Protein AF-A0A968FWW3-F1 (afdb_monomer)

Mean predicted aligned error: 8.87 Å

Sequence (506 aa):
EKSDLDFTLLVDNESFTEESLALFRRKLRLIEEWAWNEFHMETHFFINDWREVRNNMFGESDSESTGSALAKLLKEEMFRTLIILAGKIPFWWITPVETDDARYDTLLQRVHSGQTLLNREEFIDIGNVDDISNGEFFGGSIWTLIKSFQSPFKTIMKMGLLEDYMFGETRFNLLCHGIKKKVFSDKTFSDIDPYFSLFERVQEFFQQTKSENDLDTLRAAFYLKVGTQVTPQELEAGSQDYKKSILIHLIRSWGWNAYKLKQLNQYTDWQMMQKVAMGNRVNKILMSSYKNISEKNKSLDSQESLITQKDTHLLGRKLFSFYRRAPNKVENLFALADGNTAERELTFLLEQEKPRERPTWYLIRGRTLTFIEHVNPENIIKKAATLPFLIAFTAFNKLFRSETELLIRAEGQSCKESDLRILLNQLTSFISQINIATISNEDLLCEARINKLYLIIDFGNPIPREIVYGNINDCKSNEELTQFINKRVERIKNLTAIYLTSWGEL

Structure (mmCIF, N/CA/C/O backbone):
data_AF-A0A968FWW3-F1
#
_entry.id   AF-A0A968FWW3-F1
#
loop_
_atom_site.group_PDB
_atom_site.id
_atom_site.type_symbol
_atom_site.label_atom_id
_atom_site.label_alt_id
_atom_site.label_comp_id
_atom_site.label_asym_id
_atom_site.label_entity_id
_atom_site.label_seq_id
_atom_site.pdbx_PDB_ins_code
_atom_site.Cartn_x
_atom_site.Cartn_y
_atom_site.Cartn_z
_atom_site.occupancy
_atom_site.B_iso_or_equiv
_atom_site.auth_seq_id
_atom_site.auth_comp_id
_atom_site.auth_asym_id
_atom_site.auth_atom_id
_atom_site.pdbx_PDB_model_num
ATOM 1 N N . GLU A 1 1 ? -9.074 -1.458 -5.850 1.00 53.00 1 GLU A N 1
ATOM 2 C CA . GLU A 1 1 ? -8.461 -0.111 -5.912 1.00 53.00 1 GLU A CA 1
ATOM 3 C C . GLU A 1 1 ? -8.846 0.518 -7.245 1.00 53.00 1 GLU A C 1
ATOM 5 O O . GLU A 1 1 ? -8.898 -0.222 -8.222 1.00 53.00 1 GLU A O 1
ATOM 10 N N . LYS A 1 2 ? -9.184 1.813 -7.283 1.00 61.03 2 LYS A N 1
ATOM 11 C CA . LYS A 1 2 ? -9.344 2.530 -8.559 1.00 61.03 2 LYS A CA 1
ATOM 12 C C . LYS A 1 2 ? -7.946 2.807 -9.118 1.00 61.03 2 LYS A C 1
ATOM 14 O O . LYS A 1 2 ? -7.049 3.085 -8.329 1.00 61.03 2 LYS A O 1
ATOM 19 N N . SER A 1 3 ? -7.763 2.651 -10.425 1.00 66.88 3 SER A N 1
ATOM 20 C CA . SER A 1 3 ? -6.499 2.979 -11.088 1.00 66.88 3 SER A CA 1
ATOM 21 C C . SER A 1 3 ? -6.482 4.456 -11.470 1.00 66.88 3 SER A C 1
ATOM 23 O O . SER A 1 3 ? -7.501 4.981 -11.917 1.00 66.88 3 SER A O 1
ATOM 25 N N . ASP A 1 4 ? -5.330 5.078 -11.292 1.00 84.31 4 ASP A N 1
ATOM 26 C CA . ASP A 1 4 ? -4.936 6.398 -11.769 1.00 84.31 4 ASP A CA 1
ATOM 27 C C . ASP A 1 4 ? -4.326 6.317 -13.180 1.00 84.31 4 ASP A C 1
ATOM 29 O O . ASP A 1 4 ? -3.954 5.239 -13.661 1.00 84.31 4 ASP A O 1
ATOM 33 N N . LEU A 1 5 ? -4.267 7.461 -13.867 1.00 89.75 5 LEU A N 1
ATOM 34 C CA . LEU A 1 5 ? -3.523 7.630 -15.112 1.00 89.75 5 LEU A CA 1
ATOM 35 C C . LEU A 1 5 ? -2.322 8.551 -14.891 1.00 89.75 5 LEU A C 1
ATOM 37 O O . LEU A 1 5 ? -2.477 9.766 -14.776 1.00 89.75 5 LEU A O 1
ATOM 41 N N . ASP A 1 6 ? -1.130 7.966 -14.916 1.00 90.44 6 ASP A N 1
ATOM 42 C CA . ASP A 1 6 ? 0.129 8.693 -14.799 1.00 90.44 6 ASP A CA 1
ATOM 43 C C . ASP A 1 6 ? 0.753 8.920 -16.182 1.00 90.44 6 ASP A C 1
ATOM 45 O O . ASP A 1 6 ? 1.076 7.974 -16.904 1.00 90.44 6 ASP A O 1
ATOM 49 N N . PHE A 1 7 ? 0.952 10.185 -16.550 1.00 92.44 7 PHE A N 1
ATOM 50 C CA . PHE A 1 7 ? 1.555 10.587 -17.818 1.00 92.44 7 PHE A CA 1
ATOM 51 C C . PHE A 1 7 ? 2.919 11.235 -17.585 1.00 92.44 7 PHE A C 1
ATOM 53 O O . PHE A 1 7 ? 3.013 12.355 -17.085 1.00 92.44 7 PHE A O 1
ATOM 60 N N . THR A 1 8 ? 3.993 10.575 -18.012 1.00 91.38 8 THR A N 1
ATOM 61 C CA . THR A 1 8 ? 5.334 11.174 -18.030 1.00 91.38 8 THR A CA 1
ATOM 62 C C . THR A 1 8 ? 5.560 11.915 -19.345 1.00 91.38 8 THR A C 1
ATOM 64 O O . THR A 1 8 ? 5.505 11.315 -20.418 1.00 91.38 8 THR A O 1
ATOM 67 N N . LEU A 1 9 ? 5.847 13.217 -19.271 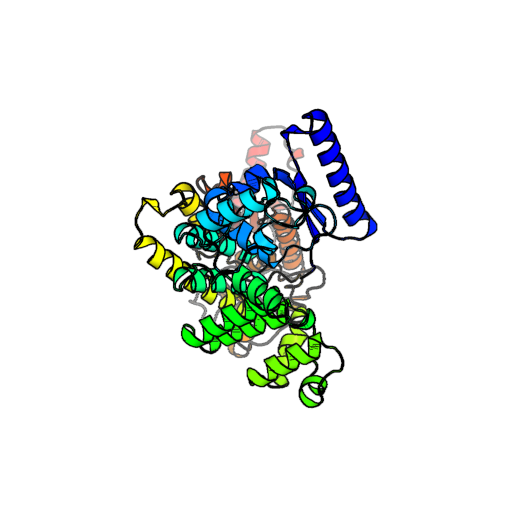1.00 92.94 9 LEU A N 1
ATOM 68 C CA . LEU A 1 9 ? 6.239 14.026 -20.422 1.00 92.94 9 LEU A CA 1
ATOM 69 C C . LEU A 1 9 ? 7.733 14.320 -20.353 1.00 92.94 9 LEU A C 1
ATOM 71 O O . LEU A 1 9 ? 8.191 15.000 -19.438 1.00 92.94 9 LEU A O 1
ATOM 75 N N . LEU A 1 10 ? 8.471 13.831 -21.345 1.00 92.25 10 LEU A N 1
ATOM 76 C CA . LEU A 1 10 ? 9.889 14.124 -21.515 1.00 92.25 10 LEU A CA 1
ATOM 77 C C . LEU A 1 10 ? 10.036 15.361 -22.398 1.00 92.25 10 LEU A C 1
ATOM 79 O O . LEU A 1 10 ? 9.660 15.339 -23.572 1.00 92.25 10 LEU A O 1
ATOM 83 N N . VAL A 1 11 ? 10.552 16.440 -21.820 1.00 91.94 11 VAL A N 1
ATOM 84 C CA . VAL A 1 11 ? 10.748 17.726 -22.498 1.00 91.94 11 VAL A CA 1
ATOM 85 C C . VAL A 1 11 ? 12.227 18.069 -22.586 1.00 91.94 11 VAL A C 1
ATOM 87 O O . VAL A 1 11 ? 13.050 17.521 -21.858 1.00 91.94 11 VAL A O 1
ATOM 90 N N . ASP A 1 12 ? 12.556 18.975 -23.498 1.00 91.50 12 ASP A N 1
ATOM 91 C CA . ASP A 1 12 ? 13.843 19.660 -23.521 1.00 91.50 12 ASP A CA 1
ATOM 92 C C . ASP A 1 12 ? 13.644 21.054 -22.917 1.00 91.50 12 ASP A C 1
ATOM 94 O O . ASP A 1 12 ? 13.109 21.938 -23.589 1.00 91.50 12 ASP A O 1
ATOM 98 N N . ASN A 1 13 ? 14.037 21.252 -21.656 1.00 87.44 13 ASN A N 1
ATOM 99 C CA . ASN A 1 13 ? 13.857 22.534 -20.969 1.00 87.44 13 ASN A CA 1
ATOM 100 C C . ASN A 1 13 ? 14.587 23.685 -21.677 1.00 87.44 13 ASN A C 1
ATOM 102 O O . ASN A 1 13 ? 14.118 24.818 -21.620 1.00 87.44 13 ASN A O 1
ATOM 106 N N . GLU A 1 14 ? 15.679 23.411 -22.399 1.00 89.69 14 GLU A N 1
ATOM 107 C CA . GLU A 1 14 ? 16.421 24.430 -23.156 1.00 89.69 14 GLU A CA 1
ATOM 108 C C . GLU A 1 14 ? 15.619 24.955 -24.359 1.00 89.69 14 GLU A C 1
ATOM 110 O O . GLU A 1 14 ? 15.912 26.026 -24.889 1.00 89.69 14 GLU A O 1
ATOM 115 N N . SER A 1 15 ? 14.582 24.225 -24.787 1.00 90.81 15 SER A N 1
ATOM 116 C CA . SER A 1 15 ? 13.717 24.604 -25.909 1.00 90.81 15 SER A CA 1
ATOM 117 C C . SER A 1 15 ? 12.552 25.523 -25.518 1.00 90.81 15 SER A C 1
ATOM 119 O O . SER A 1 15 ? 11.816 25.969 -26.400 1.00 90.81 15 SER A O 1
ATOM 121 N N . PHE A 1 16 ? 12.354 25.818 -24.227 1.00 89.88 16 PHE A N 1
ATOM 122 C CA . PHE A 1 16 ? 11.207 26.591 -23.738 1.00 89.88 16 PHE A CA 1
ATOM 123 C C . PHE A 1 16 ? 11.629 27.757 -22.841 1.00 89.88 16 PHE A C 1
ATOM 125 O O . PHE A 1 16 ? 12.558 27.660 -22.047 1.00 89.88 16 PHE A O 1
ATOM 132 N N . THR A 1 17 ? 10.893 28.868 -22.917 1.00 93.00 17 THR A N 1
ATOM 133 C CA . THR A 1 17 ? 11.000 29.940 -21.916 1.00 93.00 17 THR A CA 1
ATOM 134 C C . THR A 1 17 ? 10.268 29.548 -20.630 1.00 93.00 17 THR A C 1
ATOM 136 O O . THR A 1 17 ? 9.315 28.764 -20.675 1.00 93.00 17 THR A O 1
ATOM 139 N N . GLU A 1 18 ? 10.644 30.140 -19.490 1.00 89.94 18 GLU A N 1
ATOM 140 C CA . GLU A 1 18 ? 9.944 29.921 -18.211 1.00 89.94 18 GLU A CA 1
ATOM 141 C C . GLU A 1 18 ? 8.439 30.199 -18.319 1.00 89.94 18 GLU A C 1
ATOM 143 O O . GLU A 1 18 ? 7.620 29.423 -17.828 1.00 89.94 18 GLU A O 1
ATOM 148 N N . GLU A 1 19 ? 8.062 31.270 -19.024 1.00 94.38 19 GLU A N 1
ATOM 149 C CA . GLU A 1 19 ? 6.661 31.619 -19.268 1.00 94.38 19 GLU A CA 1
ATOM 150 C C . GLU A 1 19 ? 5.937 30.534 -20.079 1.00 94.38 19 GLU A C 1
ATOM 152 O O . GLU A 1 19 ? 4.841 30.106 -19.708 1.00 94.38 19 GLU A O 1
ATOM 157 N N . SER A 1 20 ? 6.560 30.033 -21.150 1.00 94.31 20 SER A N 1
ATOM 158 C CA . SER A 1 20 ? 5.979 28.971 -21.980 1.00 94.31 20 SER A CA 1
ATOM 159 C C . SER A 1 20 ? 5.783 27.683 -21.178 1.00 94.31 20 SER A C 1
ATOM 161 O O . SER A 1 20 ? 4.726 27.053 -21.264 1.00 94.31 20 SER A O 1
ATOM 163 N N . LEU A 1 21 ? 6.764 27.317 -20.347 1.00 90.56 21 LEU A N 1
ATOM 164 C CA . LEU A 1 21 ? 6.683 26.143 -19.480 1.00 90.56 21 LEU A CA 1
ATOM 165 C C . LEU A 1 21 ? 5.611 26.315 -18.390 1.00 90.56 21 LEU A C 1
ATOM 167 O O . LEU A 1 21 ? 4.875 25.373 -18.090 1.00 90.56 21 LEU A O 1
ATOM 171 N N . ALA A 1 22 ? 5.457 27.520 -17.834 1.00 92.25 22 ALA A N 1
ATOM 172 C CA . ALA A 1 22 ? 4.406 27.833 -16.867 1.00 92.25 22 ALA A CA 1
ATOM 173 C C . ALA A 1 22 ? 3.000 27.735 -17.485 1.00 92.25 22 ALA A C 1
ATOM 175 O O . ALA A 1 22 ? 2.092 27.161 -16.872 1.00 92.25 22 ALA A O 1
ATOM 176 N N . LEU A 1 23 ? 2.816 28.237 -18.712 1.00 95.81 23 LEU A N 1
ATOM 177 C CA . LEU A 1 23 ? 1.566 28.096 -19.464 1.00 95.81 23 LEU A CA 1
ATOM 178 C C . LEU A 1 23 ? 1.272 26.631 -19.804 1.00 95.81 23 LEU A C 1
ATOM 180 O O . LEU A 1 23 ? 0.126 26.193 -19.682 1.00 95.81 23 LEU A O 1
ATOM 184 N N . PHE A 1 24 ? 2.296 25.857 -20.164 1.00 94.50 24 PHE A N 1
ATOM 185 C CA . PHE A 1 24 ? 2.159 24.425 -20.408 1.00 94.50 24 PHE A CA 1
ATOM 186 C C . PHE A 1 24 ? 1.730 23.667 -19.144 1.00 94.50 24 PHE A C 1
ATOM 188 O O . PHE A 1 24 ? 0.725 22.957 -19.175 1.00 94.50 24 PHE A O 1
ATOM 195 N N . ARG A 1 25 ? 2.390 23.906 -18.000 1.00 93.44 25 ARG A N 1
ATOM 196 C CA . ARG A 1 25 ? 1.987 23.367 -16.685 1.00 93.44 25 ARG A CA 1
ATOM 197 C C . ARG A 1 25 ? 0.547 23.734 -16.332 1.00 93.44 25 ARG A C 1
ATOM 199 O O . ARG A 1 25 ? -0.207 22.895 -15.851 1.00 93.44 25 ARG A O 1
ATOM 206 N N . ARG A 1 26 ? 0.139 24.982 -16.593 1.00 96.44 26 ARG A N 1
ATOM 207 C CA . ARG A 1 26 ? -1.246 25.424 -16.379 1.00 96.44 26 ARG A CA 1
ATOM 208 C C . ARG A 1 26 ? -2.226 24.649 -17.257 1.00 96.44 26 ARG A C 1
ATOM 210 O O . ARG A 1 26 ? -3.276 24.255 -16.764 1.00 96.44 26 ARG A O 1
ATOM 217 N N . LYS A 1 27 ? -1.897 24.425 -18.531 1.00 97.31 27 LYS A N 1
ATOM 218 C CA . LYS A 1 27 ? -2.738 23.643 -19.444 1.00 97.31 27 LYS A CA 1
ATOM 219 C C . LYS A 1 27 ? -2.914 22.205 -18.955 1.00 97.31 27 LYS A C 1
ATOM 221 O O . LYS A 1 27 ? -4.034 21.715 -18.987 1.00 97.31 27 LYS A O 1
ATOM 226 N N . LEU A 1 28 ? -1.846 21.558 -18.486 1.00 96.38 28 LEU A N 1
ATOM 227 C CA . LEU A 1 28 ? -1.916 20.194 -17.949 1.00 96.38 28 LEU A CA 1
ATOM 228 C C . LEU A 1 28 ? -2.806 20.120 -16.703 1.00 96.38 28 LEU A C 1
ATOM 230 O O . LEU A 1 28 ? -3.712 19.297 -16.683 1.00 96.38 28 LEU A O 1
ATOM 234 N N . ARG A 1 29 ? -2.669 21.052 -15.749 1.00 95.62 29 ARG A N 1
ATOM 235 C CA . ARG A 1 29 ? -3.573 21.125 -14.582 1.00 95.62 29 ARG A CA 1
ATOM 236 C C . ARG A 1 29 ? -5.044 21.274 -14.968 1.00 95.62 29 ARG A C 1
ATOM 238 O O . ARG A 1 29 ? -5.900 20.620 -14.392 1.00 95.62 29 ARG A O 1
ATOM 245 N N . LEU A 1 30 ? -5.346 22.092 -15.979 1.00 97.69 30 LEU A N 1
ATOM 246 C CA . LEU A 1 30 ? -6.719 22.218 -16.485 1.00 97.69 30 LEU A CA 1
ATOM 247 C C . LEU A 1 30 ? -7.241 20.902 -17.088 1.00 97.69 30 LEU A C 1
ATOM 249 O O . LEU A 1 30 ? -8.439 20.643 -17.024 1.00 97.69 30 LEU A O 1
ATOM 253 N N . ILE A 1 31 ? -6.366 20.072 -17.668 1.00 96.69 31 ILE A N 1
ATOM 254 C CA . ILE A 1 31 ? -6.732 18.740 -18.173 1.00 96.69 31 ILE A CA 1
ATOM 255 C C . ILE A 1 31 ? -6.971 17.769 -17.010 1.00 96.69 31 ILE A C 1
ATOM 257 O O . ILE A 1 31 ? -7.936 17.014 -17.069 1.00 96.69 31 ILE A O 1
ATOM 261 N N . GLU A 1 32 ? -6.149 17.801 -15.957 1.00 95.25 32 GLU A N 1
ATOM 262 C CA . GLU A 1 32 ? -6.355 16.999 -14.736 1.00 95.25 32 GLU A CA 1
ATOM 263 C C . GLU A 1 32 ? -7.699 17.344 -14.074 1.00 95.25 32 GLU A C 1
ATOM 265 O O . GLU A 1 32 ? -8.508 16.457 -13.796 1.00 95.25 32 GLU A O 1
ATOM 270 N N . GLU A 1 33 ? -7.984 18.641 -13.904 1.00 95.88 33 GLU A N 1
ATOM 271 C CA . GLU A 1 33 ? -9.259 19.137 -13.372 1.00 95.88 33 GLU A CA 1
ATOM 272 C C . GLU A 1 33 ? -10.444 18.705 -14.245 1.00 95.88 33 GLU A C 1
ATOM 274 O O . GLU A 1 33 ? -11.463 18.244 -13.730 1.00 95.88 33 GLU A O 1
ATOM 279 N N . TRP A 1 34 ? -10.319 18.821 -15.569 1.00 97.31 34 TRP A N 1
ATOM 280 C CA . TRP A 1 34 ? -11.343 18.372 -16.512 1.00 97.31 34 TRP A CA 1
ATOM 281 C C . TRP A 1 34 ? -11.582 16.857 -16.431 1.00 97.31 34 TRP A C 1
ATOM 283 O O . TRP A 1 34 ? -12.733 16.429 -16.348 1.00 97.31 34 TRP A O 1
ATOM 293 N N . ALA A 1 35 ? -10.522 16.042 -16.387 1.00 95.31 35 ALA A N 1
ATOM 294 C CA . ALA A 1 35 ? -10.624 14.586 -16.288 1.00 95.31 35 ALA A CA 1
ATOM 295 C C . ALA A 1 35 ? -11.337 14.143 -14.998 1.00 95.31 35 ALA A C 1
ATOM 297 O O . ALA A 1 35 ? -12.182 13.239 -15.019 1.00 95.31 35 ALA A O 1
ATOM 298 N N . TRP A 1 36 ? -11.054 14.820 -13.882 1.00 92.75 36 TRP A N 1
ATOM 299 C CA . TRP A 1 36 ? -11.738 14.577 -12.617 1.00 92.75 36 TRP A CA 1
ATOM 300 C C . TRP A 1 36 ? -13.203 15.031 -12.641 1.00 92.75 36 TRP A C 1
ATOM 302 O O . TRP A 1 36 ? -14.094 14.271 -12.255 1.00 92.75 36 TRP A O 1
ATOM 312 N N . ASN A 1 37 ? -13.477 16.252 -13.101 1.00 94.44 37 ASN A N 1
ATOM 313 C CA . ASN A 1 37 ? -14.822 16.824 -13.054 1.00 94.44 37 ASN A CA 1
ATOM 314 C C . ASN A 1 37 ? -15.800 16.097 -13.987 1.00 94.44 37 ASN A C 1
ATOM 316 O O . ASN A 1 37 ? -16.929 15.828 -13.581 1.00 94.44 37 ASN A O 1
ATOM 320 N N . GLU A 1 38 ? -15.361 15.729 -15.192 1.00 96.12 38 GLU A N 1
ATOM 321 C CA . GLU A 1 38 ? -16.224 15.098 -16.198 1.00 96.12 38 GLU A CA 1
ATOM 322 C C . GLU A 1 38 ? -16.306 13.572 -16.053 1.00 96.12 38 GLU A C 1
ATOM 324 O O . GLU A 1 38 ? -17.370 12.987 -16.254 1.00 96.12 38 GLU A O 1
ATOM 329 N N . PHE A 1 39 ? -15.197 12.908 -15.700 1.00 92.88 39 PHE A N 1
ATOM 330 C CA . PHE A 1 39 ? -15.113 11.439 -15.716 1.00 92.88 39 PHE A CA 1
ATOM 331 C C . PHE A 1 39 ? -14.804 10.813 -14.355 1.00 92.88 39 PHE A C 1
ATOM 333 O O . PHE A 1 39 ? -14.796 9.587 -14.239 1.00 92.88 39 PHE A O 1
ATOM 340 N N . HIS A 1 40 ? -14.535 11.626 -13.327 1.00 90.12 40 HIS A N 1
ATOM 341 C CA . HIS A 1 40 ? -14.050 11.171 -12.015 1.00 90.12 40 HIS A CA 1
ATOM 342 C C . HIS A 1 40 ? -12.819 10.264 -12.144 1.00 90.12 40 HIS A C 1
ATOM 344 O O . HIS A 1 40 ? -12.665 9.281 -11.411 1.00 90.12 40 HIS A O 1
ATOM 350 N N . MET A 1 41 ? -11.970 10.595 -13.122 1.00 90.50 41 MET A N 1
ATOM 351 C CA . MET A 1 41 ? -10.760 9.867 -13.463 1.00 90.50 41 MET A CA 1
ATOM 352 C C . MET A 1 41 ? -9.556 10.624 -12.920 1.00 90.50 41 MET A C 1
ATOM 354 O O . MET A 1 41 ? -9.266 11.742 -13.339 1.00 90.50 41 MET A O 1
ATOM 358 N N . GLU A 1 42 ? -8.863 10.005 -11.973 1.00 89.75 42 GLU A N 1
ATOM 359 C CA . GLU A 1 42 ? -7.637 10.551 -11.405 1.00 89.75 42 GLU A CA 1
ATOM 360 C C . GLU A 1 42 ? -6.520 10.497 -12.455 1.00 89.75 42 GLU A C 1
ATOM 362 O O . GLU A 1 42 ? -6.217 9.432 -12.992 1.00 89.75 42 GLU A O 1
ATOM 367 N N . THR A 1 43 ? -5.971 11.662 -12.800 1.00 93.06 43 THR A N 1
ATOM 368 C CA . THR A 1 43 ? -4.971 11.838 -13.859 1.00 93.06 43 THR A CA 1
ATOM 369 C C . THR A 1 43 ? -3.875 12.763 -13.360 1.00 93.06 43 THR A C 1
ATOM 371 O O . THR A 1 43 ? -4.195 13.816 -12.814 1.00 93.06 43 THR A O 1
ATOM 374 N N . HIS A 1 44 ? -2.616 12.392 -13.592 1.00 92.12 44 HIS A N 1
ATOM 375 C CA . HIS A 1 44 ? -1.441 13.147 -13.159 1.00 92.12 44 HIS A CA 1
ATOM 376 C C . HIS A 1 44 ? -0.435 13.289 -14.304 1.00 92.12 44 HIS A C 1
ATOM 378 O O . HIS A 1 44 ? -0.088 12.305 -14.963 1.00 92.12 44 HIS A O 1
ATOM 384 N N . PHE A 1 45 ? 0.063 14.504 -14.541 1.00 92.56 45 PHE A N 1
ATOM 385 C CA . PHE A 1 45 ? 1.107 14.778 -15.530 1.00 92.56 45 PHE A CA 1
ATOM 386 C C . PHE A 1 45 ? 2.447 15.139 -14.875 1.00 92.56 45 PHE A C 1
ATOM 388 O O . PHE A 1 45 ? 2.589 16.160 -14.203 1.00 92.56 45 PHE A O 1
ATOM 395 N N . PHE A 1 46 ? 3.481 14.353 -15.175 1.00 89.62 46 PHE A N 1
ATOM 396 C CA . PHE A 1 46 ? 4.843 14.538 -14.678 1.00 89.62 46 PHE A CA 1
ATOM 397 C C . PHE A 1 46 ? 5.755 15.057 -15.792 1.00 89.62 46 PHE A C 1
ATOM 399 O O . PHE A 1 46 ? 6.183 14.297 -16.665 1.00 89.62 46 PHE A O 1
ATOM 406 N N . ILE A 1 47 ? 6.066 16.354 -15.768 1.00 90.06 47 ILE A N 1
ATOM 407 C CA . ILE A 1 47 ? 7.014 16.968 -16.709 1.00 90.06 47 ILE A CA 1
ATOM 408 C C . ILE A 1 47 ? 8.437 16.739 -16.201 1.00 90.06 47 ILE A C 1
ATOM 410 O O . ILE A 1 47 ? 8.770 17.197 -15.112 1.00 90.06 47 ILE A O 1
ATOM 414 N N . ASN A 1 48 ? 9.272 16.090 -17.008 1.00 89.06 48 ASN A N 1
ATOM 415 C CA . ASN A 1 48 ? 10.670 15.819 -16.690 1.00 89.06 48 ASN A CA 1
ATOM 416 C C . ASN A 1 48 ? 11.567 16.242 -17.855 1.00 89.06 48 ASN A C 1
ATOM 418 O O . ASN A 1 48 ? 11.229 15.992 -19.016 1.00 89.06 48 ASN A O 1
ATOM 422 N N . ASP A 1 49 ? 12.720 16.841 -17.560 1.00 91.25 49 ASP A N 1
ATOM 423 C CA . ASP A 1 49 ? 13.730 17.055 -18.593 1.00 91.25 49 ASP A CA 1
ATOM 424 C C . ASP A 1 49 ? 14.394 15.723 -18.952 1.00 91.25 49 ASP A C 1
ATOM 426 O O . ASP A 1 49 ? 14.802 14.946 -18.086 1.00 91.25 49 ASP A O 1
ATOM 430 N N . TRP A 1 50 ? 14.505 15.432 -20.245 1.00 92.06 50 TRP A N 1
ATOM 431 C CA . TRP A 1 50 ? 15.039 14.144 -20.677 1.00 92.06 50 TRP A CA 1
ATOM 432 C C . TRP A 1 50 ? 16.522 13.955 -20.313 1.00 92.06 50 TRP A C 1
ATOM 434 O O . TRP A 1 50 ? 16.937 12.820 -20.066 1.00 92.06 50 TRP A O 1
ATOM 444 N N . ARG A 1 51 ? 17.321 15.034 -20.234 1.00 91.94 51 ARG A N 1
ATOM 445 C CA . ARG A 1 51 ? 18.737 14.979 -19.823 1.00 91.94 51 ARG A CA 1
ATOM 446 C C . ARG A 1 51 ? 18.858 14.752 -18.322 1.00 91.94 51 ARG A C 1
ATOM 448 O O . ARG A 1 51 ? 19.780 14.065 -17.885 1.00 91.94 51 ARG A O 1
ATOM 455 N N . GLU A 1 52 ? 17.936 15.294 -17.532 1.00 90.69 52 GLU A N 1
ATOM 456 C CA . GLU A 1 52 ? 17.854 14.991 -16.101 1.00 90.69 52 GLU A CA 1
ATOM 457 C C . GLU A 1 52 ? 17.549 13.506 -15.892 1.00 90.69 52 GLU A C 1
ATOM 459 O O . GLU A 1 52 ? 18.324 12.806 -15.237 1.00 90.69 52 GLU A O 1
ATOM 464 N N . VAL A 1 53 ? 16.517 12.985 -16.564 1.00 90.75 53 VAL A N 1
ATOM 465 C CA . VAL A 1 53 ? 16.166 11.558 -16.507 1.00 90.75 53 VAL A CA 1
ATOM 466 C C . VAL A 1 53 ? 17.341 10.690 -16.960 1.00 90.75 53 VAL A C 1
ATOM 468 O O . VAL A 1 53 ? 17.678 9.716 -16.281 1.00 90.75 53 VAL A O 1
ATOM 471 N N . ARG A 1 54 ? 18.036 11.062 -18.047 1.00 92.38 54 ARG A N 1
ATOM 472 C CA . ARG A 1 54 ? 19.266 10.387 -18.500 1.00 92.38 54 ARG A CA 1
ATOM 473 C C . ARG A 1 54 ? 20.282 10.234 -17.377 1.00 92.38 54 ARG A C 1
ATOM 475 O O . ARG A 1 54 ? 20.783 9.132 -17.171 1.00 92.38 54 ARG A O 1
ATOM 482 N N . ASN A 1 55 ? 20.498 11.291 -16.607 1.00 89.81 55 ASN A N 1
ATOM 483 C CA . ASN A 1 55 ? 21.448 11.332 -15.501 1.00 89.81 55 ASN A CA 1
ATOM 484 C C . ASN A 1 55 ? 20.883 10.818 -14.165 1.00 89.81 55 ASN A C 1
ATOM 486 O O . ASN A 1 55 ? 21.498 11.035 -13.126 1.00 89.81 55 ASN A O 1
ATOM 490 N N . ASN A 1 56 ? 19.746 10.111 -14.178 1.00 87.88 56 ASN A N 1
ATOM 491 C CA . ASN A 1 56 ? 19.074 9.610 -12.973 1.00 87.88 56 ASN A CA 1
ATOM 492 C C . ASN A 1 56 ? 18.669 10.753 -12.023 1.00 87.88 56 ASN A C 1
ATOM 494 O O . ASN A 1 56 ? 18.799 10.649 -10.808 1.00 87.88 56 ASN A O 1
ATOM 498 N N . MET A 1 57 ? 18.178 11.859 -12.576 1.00 83.12 57 MET A N 1
ATOM 499 C CA . MET A 1 57 ? 17.588 12.959 -11.821 1.00 83.12 57 MET A CA 1
ATOM 500 C C . MET A 1 57 ? 16.104 13.039 -12.180 1.00 83.12 57 MET A C 1
ATOM 502 O O . MET A 1 57 ? 15.749 13.321 -13.319 1.00 83.12 57 MET A O 1
ATOM 506 N N . PHE A 1 58 ? 15.238 12.751 -11.209 1.00 74.75 58 PHE A N 1
ATOM 507 C CA . PHE A 1 58 ? 13.775 12.732 -11.375 1.00 74.75 58 PHE A CA 1
ATOM 508 C C . PHE A 1 58 ? 13.089 13.892 -10.625 1.00 74.75 58 PHE A C 1
ATOM 510 O O . PHE A 1 58 ? 11.911 13.815 -10.287 1.00 74.75 58 PHE A O 1
ATOM 517 N N . GLY A 1 59 ? 13.842 14.965 -10.350 1.00 63.31 59 GLY A N 1
ATOM 518 C CA . GLY A 1 59 ? 13.410 16.097 -9.527 1.00 63.31 59 GLY A CA 1
ATOM 519 C C . GLY A 1 59 ? 13.280 15.767 -8.033 1.00 63.31 59 GLY A C 1
ATOM 520 O O . GLY A 1 59 ? 13.340 14.610 -7.610 1.00 63.31 59 GLY A O 1
ATOM 521 N N . GLU A 1 60 ? 13.107 16.801 -7.207 1.00 51.16 60 GLU A N 1
ATOM 522 C CA . GLU A 1 60 ? 12.589 16.618 -5.851 1.00 51.16 60 GLU A CA 1
ATOM 523 C C . GLU A 1 60 ? 11.088 16.353 -5.980 1.00 51.16 60 GLU A C 1
ATOM 525 O O . GLU A 1 60 ? 10.330 17.234 -6.379 1.00 51.16 60 GLU A O 1
ATOM 530 N N . SER A 1 61 ? 10.634 15.135 -5.682 1.00 45.34 61 SER A N 1
ATOM 531 C CA . SER A 1 61 ? 9.204 14.905 -5.494 1.00 45.34 61 SER A CA 1
ATOM 532 C C . SER A 1 61 ? 8.760 15.768 -4.317 1.00 45.34 61 SER A C 1
ATOM 534 O O . SER A 1 61 ? 9.158 15.484 -3.180 1.00 45.34 61 SER A O 1
ATOM 536 N N . ASP A 1 62 ? 7.998 16.829 -4.598 1.00 38.22 62 ASP A N 1
ATOM 537 C CA . ASP A 1 62 ? 7.519 17.793 -3.611 1.00 38.22 62 ASP A CA 1
ATOM 538 C C . ASP A 1 62 ? 7.067 17.058 -2.341 1.00 38.22 62 ASP A C 1
ATOM 540 O O . ASP A 1 62 ? 6.151 16.234 -2.362 1.00 38.22 62 ASP A O 1
ATOM 544 N N . SER A 1 63 ? 7.766 17.354 -1.242 1.00 41.09 63 SER A N 1
ATOM 545 C CA . SER A 1 63 ? 7.650 16.838 0.131 1.00 41.09 63 SER A CA 1
ATOM 546 C C . SER A 1 63 ? 8.516 15.645 0.569 1.00 41.09 63 SER A C 1
ATOM 548 O O . SER A 1 63 ? 8.889 15.642 1.742 1.00 41.09 63 SER A O 1
ATOM 550 N N . GLU A 1 64 ? 8.916 14.676 -0.263 1.00 48.06 64 GLU A N 1
ATOM 551 C CA . GLU A 1 64 ? 9.583 13.440 0.217 1.00 48.06 64 GLU A CA 1
ATOM 552 C C . GLU A 1 64 ? 11.041 13.312 -0.268 1.00 48.06 64 GLU A C 1
ATOM 554 O O . GLU A 1 64 ? 11.317 12.733 -1.313 1.00 48.06 64 GLU A O 1
ATOM 559 N N . SER A 1 65 ? 11.975 13.840 0.538 1.00 42.0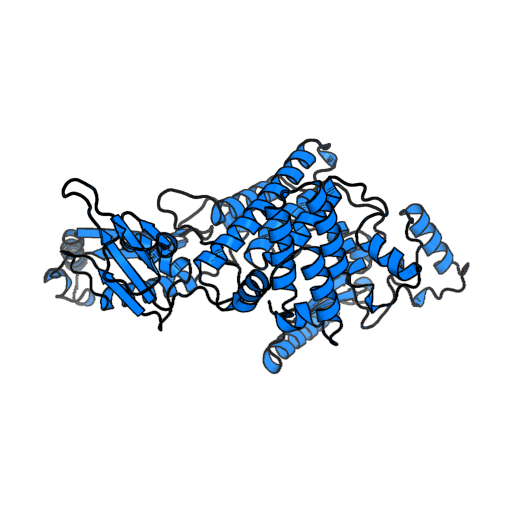3 65 SER A N 1
ATOM 560 C CA . SER A 1 65 ? 13.451 13.808 0.417 1.00 42.03 65 SER A CA 1
ATOM 561 C C . SER A 1 65 ? 14.046 12.395 0.235 1.00 42.03 65 SER A C 1
ATOM 563 O O . SER A 1 65 ? 14.713 11.860 1.114 1.00 42.03 65 SER A O 1
ATOM 565 N N . THR A 1 66 ? 13.789 11.755 -0.904 1.00 51.03 66 THR A N 1
ATOM 566 C CA . THR A 1 66 ? 14.364 10.451 -1.291 1.00 51.03 66 THR A CA 1
ATOM 567 C C . THR A 1 66 ? 14.812 10.411 -2.756 1.00 51.03 66 THR A C 1
ATOM 569 O O . THR A 1 66 ? 15.230 9.361 -3.232 1.00 51.03 66 THR A O 1
ATOM 572 N N . GLY A 1 67 ? 14.773 11.547 -3.467 1.00 52.88 67 GLY A N 1
ATOM 573 C CA . GLY A 1 67 ? 14.942 11.620 -4.926 1.00 52.88 67 GLY A CA 1
ATOM 574 C C . GLY A 1 67 ? 16.224 10.978 -5.471 1.00 52.88 67 GLY A C 1
ATOM 575 O O . GLY A 1 67 ? 16.172 10.296 -6.489 1.00 52.88 67 GLY A O 1
ATOM 576 N N . SER A 1 68 ? 17.360 11.108 -4.775 1.00 57.44 68 SER A N 1
ATOM 577 C CA . SER A 1 68 ? 18.620 10.457 -5.177 1.00 57.44 68 SER A CA 1
ATOM 578 C C . SER A 1 68 ? 18.684 8.967 -4.825 1.00 57.44 68 SER A C 1
ATOM 580 O O . SER A 1 68 ? 19.353 8.207 -5.514 1.00 57.44 68 SER A O 1
ATOM 582 N N . ALA A 1 69 ? 17.978 8.530 -3.779 1.00 63.03 69 ALA A N 1
ATOM 583 C CA . ALA A 1 69 ? 17.996 7.153 -3.283 1.00 63.03 69 ALA A CA 1
ATOM 584 C C . ALA A 1 69 ? 17.013 6.222 -4.019 1.00 63.03 69 ALA A C 1
ATOM 586 O O . ALA A 1 69 ? 16.856 5.069 -3.624 1.00 63.03 69 ALA A O 1
ATOM 587 N N . LEU A 1 70 ? 16.320 6.723 -5.049 1.00 76.38 70 LEU A N 1
ATOM 588 C CA . LEU A 1 70 ? 15.302 5.991 -5.813 1.00 76.38 70 LEU A CA 1
ATOM 589 C C . LEU A 1 70 ? 15.482 6.099 -7.330 1.00 76.38 70 LEU A C 1
ATOM 591 O O . LEU A 1 70 ? 14.668 5.561 -8.078 1.00 76.38 70 LEU A O 1
ATOM 595 N N . ALA A 1 71 ? 16.475 6.839 -7.811 1.00 83.06 71 ALA A N 1
ATOM 596 C CA . ALA A 1 71 ? 16.466 7.300 -9.188 1.00 83.06 71 ALA A CA 1
ATOM 597 C C . ALA A 1 71 ? 16.590 6.169 -10.221 1.00 83.06 71 ALA A C 1
ATOM 599 O O . ALA A 1 71 ? 15.797 6.116 -11.166 1.00 83.06 71 ALA A O 1
ATOM 600 N N . LYS A 1 72 ? 17.528 5.229 -10.053 1.00 89.56 72 LYS A N 1
ATOM 601 C CA . LYS A 1 72 ? 17.620 4.086 -10.969 1.00 89.56 72 LYS A CA 1
ATOM 602 C C . LYS A 1 72 ? 16.462 3.113 -10.766 1.00 89.56 72 LYS A C 1
ATOM 604 O O . LYS A 1 72 ? 16.013 2.528 -11.747 1.00 89.56 72 LYS A O 1
ATOM 609 N N . LEU A 1 73 ? 15.922 2.984 -9.550 1.00 91.00 73 LEU A N 1
ATOM 610 C CA . LEU A 1 73 ? 14.692 2.212 -9.304 1.00 91.00 73 LEU A CA 1
ATOM 611 C C . LEU A 1 73 ? 13.479 2.775 -10.060 1.00 91.00 73 LEU A C 1
ATOM 613 O O . LEU A 1 73 ? 12.715 2.013 -10.652 1.00 91.00 73 LEU A O 1
ATOM 617 N N . LEU A 1 74 ? 13.309 4.098 -10.083 1.00 89.12 74 LEU A N 1
ATOM 618 C CA . LEU A 1 74 ? 12.257 4.759 -10.858 1.00 89.12 74 LEU A CA 1
ATOM 619 C C . LEU A 1 74 ? 12.472 4.559 -12.358 1.00 89.12 74 LEU A C 1
ATOM 621 O O . LEU A 1 74 ? 11.520 4.266 -13.081 1.00 89.12 74 LEU A O 1
ATOM 625 N N . LYS A 1 75 ? 13.721 4.659 -12.825 1.00 92.00 75 LYS A N 1
ATOM 626 C CA . LYS A 1 75 ? 14.071 4.395 -14.224 1.00 92.00 75 LYS A CA 1
ATOM 627 C C . LYS A 1 75 ? 13.800 2.941 -14.627 1.00 92.00 75 LYS A C 1
ATOM 629 O O . LYS A 1 75 ? 13.245 2.699 -15.695 1.00 92.00 75 LYS A O 1
ATOM 634 N N . GLU A 1 76 ? 14.145 1.982 -13.770 1.00 94.31 76 GLU A N 1
ATOM 635 C CA . GLU A 1 76 ? 13.833 0.558 -13.936 1.00 94.31 76 GLU A CA 1
ATOM 636 C C . GLU A 1 76 ? 12.325 0.337 -14.062 1.00 94.31 76 GLU A C 1
ATOM 638 O O . GLU A 1 76 ? 11.881 -0.315 -15.010 1.00 94.31 76 GLU A O 1
ATOM 643 N N . GLU A 1 77 ? 11.540 0.931 -13.154 1.00 92.12 77 GLU A N 1
ATOM 644 C CA . GLU A 1 77 ? 10.081 0.843 -13.177 1.00 92.12 77 GLU A CA 1
ATOM 645 C C . GLU A 1 77 ? 9.520 1.446 -14.468 1.00 92.12 77 GLU A C 1
ATOM 647 O O . GLU A 1 77 ? 8.713 0.798 -15.134 1.00 92.12 77 GLU A O 1
ATOM 652 N N . MET A 1 78 ? 10.014 2.617 -14.875 1.00 91.31 78 MET A N 1
ATOM 653 C CA . MET A 1 78 ? 9.640 3.262 -16.131 1.00 91.31 78 MET A CA 1
ATOM 654 C C . MET A 1 78 ? 9.939 2.363 -17.339 1.00 91.31 78 MET A C 1
ATOM 656 O O . MET A 1 78 ? 9.071 2.172 -18.186 1.00 91.31 78 MET A O 1
ATOM 660 N N . PHE A 1 79 ? 11.120 1.741 -17.418 1.00 94.25 79 PHE A N 1
ATOM 661 C CA . PHE A 1 79 ? 11.470 0.892 -18.561 1.00 94.25 79 PHE A CA 1
ATOM 662 C C . PHE A 1 79 ? 10.599 -0.350 -18.713 1.00 94.25 79 PHE A C 1
ATOM 664 O O . PHE A 1 79 ? 10.432 -0.822 -19.841 1.00 94.25 79 PHE A O 1
ATOM 671 N N . ARG A 1 80 ? 10.050 -0.878 -17.614 1.00 92.12 80 ARG A N 1
ATOM 672 C CA . ARG A 1 80 ? 9.171 -2.053 -17.654 1.00 92.12 80 ARG A CA 1
ATOM 673 C C . ARG A 1 80 ? 7.684 -1.721 -17.775 1.00 92.12 80 ARG A C 1
ATOM 675 O O . ARG A 1 80 ? 6.937 -2.625 -18.128 1.00 92.12 80 ARG A O 1
ATOM 682 N N . THR A 1 81 ? 7.232 -0.501 -17.468 1.00 91.00 81 THR A N 1
ATOM 683 C CA . THR A 1 81 ? 5.793 -0.149 -17.480 1.00 91.00 81 THR A CA 1
ATOM 684 C C . THR A 1 81 ? 5.388 0.918 -18.495 1.00 91.00 81 THR A C 1
ATOM 686 O O . THR A 1 81 ? 4.191 1.065 -18.741 1.00 91.00 81 THR A O 1
ATOM 689 N N . LEU A 1 82 ? 6.330 1.662 -19.083 1.00 89.69 82 LEU A N 1
ATOM 690 C CA . LEU A 1 82 ? 6.008 2.774 -19.977 1.00 89.69 82 LEU A CA 1
ATOM 691 C C . LEU A 1 82 ? 5.316 2.300 -21.259 1.00 89.69 82 LEU A C 1
ATOM 693 O O . LEU A 1 82 ? 5.741 1.353 -21.918 1.00 89.69 82 LEU A O 1
ATOM 697 N N . ILE A 1 83 ? 4.265 3.027 -21.636 1.00 90.56 83 ILE A N 1
ATOM 698 C CA . ILE A 1 83 ? 3.554 2.875 -22.904 1.00 90.56 83 ILE A CA 1
ATOM 699 C C . ILE A 1 83 ? 3.743 4.177 -23.681 1.00 90.56 83 ILE A C 1
ATOM 701 O O . ILE A 1 83 ? 3.375 5.249 -23.200 1.00 90.56 83 ILE A O 1
ATOM 705 N N . ILE A 1 84 ? 4.322 4.100 -24.882 1.00 92.50 84 ILE A N 1
ATOM 706 C CA . ILE A 1 84 ? 4.489 5.282 -25.734 1.00 92.50 84 ILE A CA 1
ATOM 707 C C . ILE A 1 84 ? 3.126 5.665 -26.307 1.00 92.50 84 ILE A C 1
ATOM 709 O O . ILE A 1 84 ? 2.564 4.942 -27.127 1.00 92.50 84 ILE A O 1
ATOM 713 N N . LEU A 1 85 ? 2.619 6.827 -25.902 1.00 93.25 85 LEU A N 1
ATOM 714 C CA . LEU A 1 85 ? 1.423 7.427 -26.498 1.00 93.25 85 LEU A CA 1
ATOM 715 C C . LEU A 1 85 ? 1.768 8.302 -27.706 1.00 93.25 85 LEU A C 1
ATOM 717 O O . LEU A 1 85 ? 1.034 8.325 -28.690 1.00 93.25 85 LEU A O 1
ATOM 721 N N . ALA A 1 86 ? 2.886 9.026 -27.626 1.00 93.62 86 ALA A N 1
ATOM 722 C CA . ALA A 1 86 ? 3.419 9.865 -28.689 1.00 93.62 86 ALA A CA 1
ATOM 723 C C . ALA A 1 86 ? 4.910 10.148 -28.447 1.00 93.62 86 ALA A C 1
ATOM 725 O O . ALA A 1 86 ? 5.374 10.116 -27.308 1.00 93.62 86 ALA A O 1
ATOM 726 N N . GLY A 1 87 ? 5.637 10.493 -29.511 1.00 92.94 87 GLY A N 1
ATOM 727 C CA . GLY A 1 87 ? 7.028 10.939 -29.430 1.00 92.94 87 GLY A CA 1
ATOM 728 C C . GLY A 1 87 ? 8.042 9.872 -29.836 1.00 92.94 87 GLY A C 1
ATOM 729 O O . GLY A 1 87 ? 7.796 9.086 -30.748 1.00 92.94 87 GLY A O 1
ATOM 730 N N . LYS A 1 88 ? 9.212 9.914 -29.194 1.00 94.19 88 LYS A N 1
ATOM 731 C CA . LYS A 1 88 ? 10.394 9.117 -29.543 1.00 94.19 88 LYS A CA 1
ATOM 732 C C . LYS A 1 88 ? 10.479 7.827 -28.721 1.00 94.19 88 LYS A C 1
ATOM 734 O O . LYS A 1 88 ? 9.990 7.763 -27.596 1.00 94.19 88 LYS A O 1
ATOM 739 N N . ILE A 1 89 ? 11.147 6.819 -29.271 1.00 95.19 89 ILE A N 1
ATOM 740 C CA . ILE A 1 89 ? 11.392 5.525 -28.630 1.00 95.19 89 ILE A CA 1
ATOM 741 C C . ILE A 1 89 ? 12.577 5.656 -27.658 1.00 95.19 89 ILE A C 1
ATOM 743 O O . ILE A 1 89 ? 13.641 6.123 -28.073 1.00 95.19 89 ILE A O 1
ATOM 747 N N . PRO A 1 90 ? 12.460 5.233 -26.384 1.00 95.56 90 PRO A N 1
ATOM 748 C CA . PRO A 1 90 ? 13.608 5.140 -25.490 1.00 95.56 90 PRO A CA 1
ATOM 749 C C . PRO A 1 90 ? 14.712 4.274 -26.101 1.00 95.56 90 PRO A C 1
ATOM 751 O O . PRO A 1 90 ? 14.490 3.099 -26.398 1.00 95.56 90 PRO A O 1
ATOM 754 N N . PHE A 1 91 ? 15.912 4.830 -26.272 1.00 96.75 91 PHE A N 1
ATOM 755 C CA . PHE A 1 91 ? 17.014 4.123 -26.932 1.00 96.75 91 PHE A CA 1
ATOM 756 C C . PHE A 1 91 ? 17.360 2.801 -26.227 1.00 96.75 91 PHE A C 1
ATOM 758 O O . PHE A 1 91 ? 17.629 1.795 -26.881 1.00 96.75 91 PHE A O 1
ATOM 765 N N . TRP A 1 92 ? 17.240 2.753 -24.897 1.00 96.50 92 TRP A N 1
ATOM 766 C CA . TRP A 1 92 ? 17.426 1.531 -24.114 1.00 96.50 92 TRP A CA 1
ATOM 767 C C . TRP A 1 92 ? 16.550 0.355 -24.566 1.00 96.50 92 TRP A C 1
ATOM 769 O O . TRP A 1 92 ? 16.994 -0.785 -24.461 1.00 96.50 92 TRP A O 1
ATOM 779 N N . TRP A 1 93 ? 15.351 0.567 -25.118 1.00 95.00 93 TRP A N 1
ATOM 780 C CA . TRP A 1 93 ? 14.510 -0.546 -25.583 1.00 95.00 93 TRP A CA 1
ATOM 781 C C . TRP A 1 93 ? 15.105 -1.314 -26.763 1.00 95.00 93 TRP A C 1
ATOM 783 O O . TRP A 1 93 ? 14.814 -2.498 -26.909 1.00 95.00 93 TRP A O 1
ATOM 793 N N . ILE A 1 94 ? 15.959 -0.683 -27.571 1.00 93.81 94 ILE A N 1
ATOM 794 C CA . ILE A 1 94 ? 16.536 -1.301 -28.773 1.00 93.81 94 ILE A CA 1
ATOM 795 C C . ILE A 1 94 ? 17.978 -1.791 -28.589 1.00 93.81 94 ILE A C 1
ATOM 797 O O . ILE A 1 94 ? 18.539 -2.411 -29.491 1.00 93.81 94 ILE A O 1
ATOM 801 N N . THR A 1 95 ? 18.602 -1.539 -27.437 1.00 95.50 95 THR A N 1
ATOM 802 C CA . THR A 1 95 ? 19.935 -2.088 -27.138 1.00 95.50 95 THR A CA 1
ATOM 803 C C . THR A 1 95 ? 19.835 -3.566 -26.746 1.00 95.50 95 THR A C 1
ATOM 805 O O . THR A 1 95 ? 18.796 -3.980 -26.247 1.00 95.50 95 THR A O 1
ATOM 808 N N . PRO A 1 96 ? 20.880 -4.397 -26.897 1.00 95.62 96 PRO A N 1
ATOM 809 C CA . PRO A 1 96 ? 20.895 -5.752 -26.334 1.00 95.62 96 PRO A CA 1
ATOM 810 C C . PRO A 1 96 ? 20.624 -5.768 -24.817 1.00 95.62 96 PRO A C 1
ATOM 812 O O . PRO A 1 96 ? 20.873 -4.775 -24.135 1.00 95.62 96 PRO A O 1
ATOM 815 N N . VAL A 1 97 ? 20.127 -6.885 -24.271 1.00 94.69 97 VAL A N 1
ATOM 816 C CA . VAL A 1 97 ? 19.819 -6.998 -22.825 1.00 94.69 97 VAL A CA 1
ATOM 817 C C . VAL A 1 97 ? 21.071 -6.780 -21.968 1.00 94.69 97 VAL A C 1
ATOM 819 O O . VAL A 1 97 ? 21.041 -5.995 -21.031 1.00 94.69 97 VAL A O 1
ATOM 822 N N . GLU A 1 98 ? 22.181 -7.419 -22.334 1.00 95.44 98 GLU A N 1
ATOM 823 C CA . GLU A 1 98 ? 23.466 -7.328 -21.629 1.00 95.44 98 GLU A CA 1
ATOM 824 C C . GLU A 1 98 ? 24.295 -6.146 -22.162 1.00 95.44 98 GLU A C 1
ATOM 826 O O . GLU A 1 98 ? 25.277 -6.310 -22.901 1.00 95.44 98 GLU A O 1
ATOM 831 N N . THR A 1 99 ? 23.838 -4.932 -21.854 1.00 96.50 99 THR A N 1
ATOM 832 C CA . THR A 1 99 ? 24.475 -3.676 -22.274 1.00 96.50 99 THR A CA 1
ATOM 833 C C . THR A 1 99 ? 24.838 -2.837 -21.052 1.00 96.50 99 THR A C 1
ATOM 835 O O . THR A 1 99 ? 23.960 -2.245 -20.432 1.00 96.50 99 THR A O 1
ATOM 838 N N . ASP A 1 100 ? 26.128 -2.790 -20.711 1.00 96.31 100 ASP A N 1
ATOM 839 C CA . ASP A 1 100 ? 26.659 -1.836 -19.728 1.00 96.31 100 ASP A CA 1
ATOM 840 C C . ASP A 1 100 ? 26.723 -0.412 -20.302 1.00 96.31 100 ASP A C 1
ATOM 842 O O . ASP A 1 100 ? 26.506 -0.198 -21.499 1.00 96.31 100 ASP A O 1
ATOM 846 N N . ASP A 1 101 ? 27.033 0.567 -19.454 1.00 95.38 101 ASP A N 1
ATOM 847 C CA . ASP A 1 101 ? 27.071 1.984 -19.837 1.00 95.38 101 ASP A CA 1
ATOM 848 C C . ASP A 1 101 ? 28.050 2.266 -20.989 1.00 95.38 101 ASP A C 1
ATOM 850 O O . ASP A 1 101 ? 27.712 2.966 -21.945 1.00 95.38 101 ASP A O 1
ATOM 854 N N . ALA A 1 102 ? 29.236 1.649 -20.976 1.00 96.75 102 ALA A N 1
ATOM 855 C CA . ALA A 1 102 ? 30.232 1.838 -22.031 1.00 96.75 102 ALA A CA 1
ATOM 856 C C . ALA A 1 102 ? 29.743 1.308 -23.392 1.00 96.75 102 ALA A C 1
ATOM 858 O O . ALA A 1 102 ? 29.920 1.950 -24.439 1.00 96.75 102 ALA A 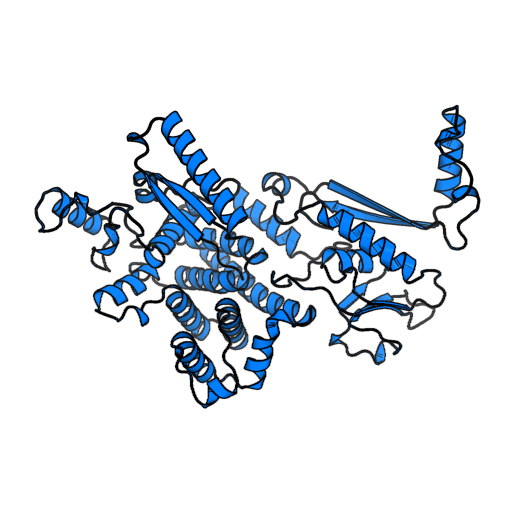O 1
ATOM 859 N N . ARG A 1 103 ? 29.105 0.132 -23.401 1.00 97.12 103 ARG A N 1
ATOM 860 C CA . ARG A 1 103 ? 28.501 -0.435 -24.608 1.00 97.12 103 ARG A CA 1
ATOM 861 C C . ARG A 1 103 ? 27.290 0.380 -25.052 1.00 97.12 103 ARG A C 1
ATOM 863 O O . ARG A 1 103 ? 27.127 0.573 -26.257 1.00 97.12 103 ARG A O 1
ATOM 870 N N . TYR A 1 104 ? 26.472 0.860 -24.120 1.00 97.25 104 TYR A N 1
ATOM 871 C CA . TYR A 1 104 ? 25.324 1.721 -24.398 1.00 97.25 104 TYR A CA 1
ATOM 872 C C . TYR A 1 104 ? 25.759 2.983 -25.150 1.00 97.25 104 TYR A C 1
ATOM 874 O O . TYR A 1 104 ? 25.265 3.239 -26.251 1.00 97.25 104 TYR A O 1
ATOM 882 N N . ASP A 1 105 ? 26.762 3.694 -24.629 1.00 96.50 105 ASP A N 1
ATOM 883 C CA . ASP A 1 105 ? 27.322 4.896 -25.254 1.00 96.50 105 ASP A CA 1
ATOM 884 C C . ASP A 1 105 ? 27.908 4.599 -26.637 1.00 96.50 105 ASP A C 1
ATOM 886 O O . ASP A 1 105 ? 27.681 5.340 -27.597 1.00 96.50 105 ASP A O 1
ATOM 890 N N . THR A 1 106 ? 28.611 3.472 -26.778 1.00 97.19 106 THR A N 1
ATOM 891 C CA . THR A 1 106 ? 29.155 3.035 -28.071 1.00 97.19 106 THR A CA 1
ATOM 892 C C . THR A 1 106 ? 28.042 2.806 -29.098 1.00 97.19 106 THR A C 1
ATOM 894 O O . THR A 1 106 ? 28.161 3.226 -30.250 1.00 97.19 106 THR A O 1
ATOM 897 N N . LEU A 1 107 ? 26.951 2.138 -28.711 1.00 96.75 107 LEU A N 1
ATOM 898 C CA . LEU A 1 107 ? 25.811 1.887 -29.596 1.00 96.75 107 LEU A CA 1
ATOM 899 C C . LEU A 1 107 ? 25.106 3.191 -29.979 1.00 96.75 107 LEU A C 1
ATOM 901 O O . LEU A 1 107 ? 24.790 3.388 -31.153 1.00 96.75 107 LEU A O 1
ATOM 905 N N . LEU A 1 108 ? 24.921 4.096 -29.020 1.00 95.56 108 LEU A N 1
ATOM 906 C CA . LEU A 1 108 ? 24.307 5.398 -29.249 1.00 95.56 108 LEU A CA 1
ATOM 907 C C . LEU A 1 108 ? 25.135 6.239 -30.237 1.00 95.56 108 LEU A C 1
ATOM 909 O O . LEU A 1 108 ? 24.598 6.789 -31.202 1.00 95.56 108 LEU A O 1
ATOM 913 N N . GLN A 1 109 ? 26.463 6.263 -30.078 1.00 95.81 109 GLN A N 1
ATOM 914 C CA . GLN A 1 109 ? 27.374 6.944 -31.005 1.00 95.81 109 GLN A CA 1
ATOM 915 C C . GLN A 1 109 ? 27.303 6.381 -32.430 1.00 95.81 109 GLN A C 1
ATOM 917 O O . GLN A 1 109 ? 27.351 7.149 -33.394 1.00 95.81 109 GLN A O 1
ATOM 922 N N . ARG A 1 110 ? 27.148 5.060 -32.597 1.00 95.62 110 ARG A N 1
ATOM 923 C CA . ARG A 1 110 ? 26.975 4.439 -33.925 1.00 95.62 110 ARG A CA 1
ATOM 924 C C . ARG A 1 110 ? 25.703 4.917 -34.621 1.00 95.62 110 ARG A C 1
ATOM 926 O O . ARG A 1 110 ? 25.729 5.166 -35.825 1.00 95.62 110 ARG A O 1
ATOM 933 N N . VAL A 1 111 ? 24.609 5.083 -33.877 1.00 94.62 111 VAL A N 1
ATOM 934 C CA . VAL A 1 111 ? 23.359 5.633 -34.424 1.00 94.62 111 VAL A CA 1
ATOM 935 C C . VAL A 1 111 ? 23.538 7.103 -34.808 1.00 94.62 111 VAL A C 1
ATOM 937 O O . VAL A 1 111 ? 23.217 7.484 -35.932 1.00 94.62 111 VAL A O 1
ATOM 940 N N . HIS A 1 112 ? 24.136 7.926 -33.940 1.00 92.31 112 HIS A N 1
ATOM 941 C CA . HIS A 1 112 ? 24.341 9.352 -34.230 1.00 92.31 112 HIS A CA 1
ATOM 942 C C . HIS A 1 112 ? 25.315 9.631 -35.379 1.00 92.31 112 HIS A C 1
ATOM 944 O O . HIS A 1 112 ? 25.133 10.615 -36.099 1.00 92.31 112 HIS A O 1
ATOM 950 N N . SER A 1 113 ? 26.329 8.782 -35.558 1.00 93.44 113 SER A N 1
ATOM 951 C CA . SER A 1 113 ? 27.331 8.899 -36.628 1.00 93.44 113 SER A CA 1
ATOM 952 C C . SER A 1 113 ? 26.881 8.313 -37.971 1.00 93.44 113 SER A C 1
ATOM 954 O O . SER A 1 113 ? 27.639 8.372 -38.937 1.00 93.44 113 SER A O 1
ATOM 956 N N . GLY A 1 114 ? 25.667 7.754 -38.059 1.00 90.50 114 GLY A N 1
ATOM 957 C CA . GLY A 1 114 ? 25.143 7.163 -39.295 1.00 90.50 114 GLY A CA 1
ATOM 958 C C . GLY A 1 114 ? 25.776 5.816 -39.658 1.00 90.50 114 GLY A C 1
ATOM 959 O O . GLY A 1 114 ? 25.711 5.392 -40.807 1.00 90.50 114 GLY A O 1
ATOM 960 N N . GLN A 1 115 ? 26.386 5.124 -38.691 1.00 92.56 115 GLN A N 1
ATOM 961 C CA . GLN A 1 115 ? 26.976 3.792 -38.880 1.00 92.56 115 GLN A CA 1
ATOM 962 C C . GLN A 1 115 ? 25.936 2.659 -38.808 1.00 92.56 115 GLN A C 1
ATOM 964 O O . GLN A 1 115 ? 26.287 1.482 -38.877 1.00 92.56 115 GLN A O 1
ATOM 969 N N . THR A 1 116 ? 24.657 2.998 -38.643 1.00 92.31 116 THR A N 1
ATOM 970 C CA . THR A 1 116 ? 23.535 2.054 -38.580 1.00 92.31 116 THR A CA 1
ATOM 971 C C . THR A 1 116 ? 22.428 2.494 -39.534 1.00 92.31 116 THR A C 1
ATOM 973 O O . THR A 1 116 ? 22.393 3.648 -39.951 1.00 92.31 116 THR A O 1
ATOM 976 N N . LEU A 1 117 ? 21.491 1.592 -39.833 1.00 93.69 117 LEU A N 1
ATOM 977 C CA . LEU A 1 117 ? 20.280 1.912 -40.601 1.00 93.69 117 LEU A CA 1
ATOM 978 C C . LEU A 1 117 ? 19.21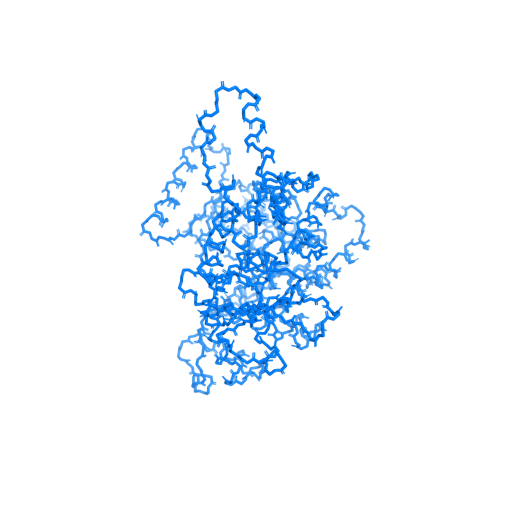1 2.647 -39.769 1.00 93.69 117 LEU A C 1
ATOM 980 O O . LEU A 1 117 ? 18.152 2.975 -40.294 1.00 93.69 117 LEU A O 1
ATOM 984 N N . LEU A 1 118 ? 19.459 2.861 -38.475 1.00 93.94 118 LEU A N 1
ATOM 985 C CA . LEU A 1 118 ? 18.508 3.476 -37.560 1.00 93.94 118 LEU A CA 1
ATOM 986 C C . LEU A 1 118 ? 18.491 4.995 -37.734 1.00 93.94 118 LEU A C 1
ATOM 988 O O . LEU A 1 118 ? 19.538 5.642 -37.806 1.00 93.94 118 LEU A O 1
ATOM 992 N N . ASN A 1 119 ? 17.293 5.572 -37.741 1.00 92.69 119 ASN A N 1
ATOM 993 C CA . ASN A 1 119 ? 17.117 7.014 -37.779 1.00 92.69 119 ASN A CA 1
ATOM 994 C C . ASN A 1 119 ? 17.256 7.599 -36.369 1.00 92.69 119 ASN A C 1
ATOM 996 O O . ASN A 1 119 ? 16.406 7.381 -35.510 1.00 92.69 119 ASN A O 1
ATOM 1000 N N . ARG A 1 120 ? 18.306 8.392 -36.132 1.00 91.69 120 ARG A N 1
ATOM 1001 C CA . ARG A 1 120 ? 18.570 9.006 -34.819 1.00 91.69 120 ARG A CA 1
ATOM 1002 C C . ARG A 1 120 ? 17.406 9.850 -34.282 1.00 91.69 120 ARG A C 1
ATOM 1004 O O . ARG A 1 120 ? 17.272 9.986 -33.072 1.00 91.69 120 ARG A O 1
ATOM 1011 N N . GLU A 1 121 ? 16.575 10.422 -35.156 1.00 92.31 121 GLU A N 1
ATOM 1012 C CA . GLU A 1 121 ? 15.471 11.293 -34.739 1.00 92.31 121 GLU A CA 1
ATOM 1013 C C . GLU A 1 121 ? 14.296 10.518 -34.126 1.00 92.31 121 GLU A C 1
ATOM 1015 O O . GLU A 1 121 ? 13.471 11.118 -33.440 1.00 92.31 121 GLU A O 1
ATOM 1020 N N . GLU A 1 122 ? 14.245 9.197 -34.313 1.00 94.06 122 GLU A N 1
ATOM 1021 C CA . GLU A 1 122 ? 13.218 8.323 -33.734 1.00 94.06 122 GLU A CA 1
ATOM 1022 C C . GLU A 1 122 ? 13.480 7.997 -32.262 1.00 94.06 122 GLU A C 1
ATOM 1024 O O . GLU A 1 122 ? 12.559 7.571 -31.567 1.00 94.06 122 GLU A O 1
ATOM 1029 N N . PHE A 1 123 ? 14.705 8.217 -31.770 1.00 95.25 123 PHE A N 1
ATOM 1030 C CA . PHE A 1 123 ? 15.126 7.779 -30.441 1.00 95.25 123 PHE A CA 1
ATOM 1031 C C . PHE A 1 123 ? 15.348 8.936 -29.471 1.00 95.25 123 PHE A C 1
ATOM 1033 O O . PHE A 1 123 ? 15.792 10.024 -29.843 1.00 95.25 123 PHE A O 1
ATOM 1040 N N . ILE A 1 124 ? 15.061 8.673 -28.198 1.00 95.19 124 ILE A N 1
ATOM 1041 C CA . ILE A 1 124 ? 15.398 9.544 -27.074 1.00 95.19 124 ILE A CA 1
ATOM 1042 C C . ILE A 1 124 ? 16.299 8.793 -26.098 1.00 95.19 124 ILE A C 1
ATOM 1044 O O . ILE A 1 124 ? 16.019 7.653 -25.720 1.00 95.19 124 ILE A O 1
ATOM 1048 N N . ASP A 1 125 ? 17.398 9.427 -25.702 1.00 95.50 125 ASP A N 1
ATOM 1049 C CA . ASP A 1 125 ? 18.339 8.854 -24.748 1.00 95.50 125 ASP A CA 1
ATOM 1050 C C . ASP A 1 125 ? 17.982 9.275 -23.322 1.00 95.50 125 ASP A C 1
ATOM 1052 O O . ASP A 1 125 ? 18.391 10.329 -22.849 1.00 95.50 125 ASP A O 1
ATOM 1056 N N . ILE A 1 126 ? 17.240 8.415 -22.632 1.00 93.62 126 ILE A N 1
ATOM 1057 C CA . ILE A 1 126 ? 16.919 8.571 -21.207 1.00 93.62 126 ILE A CA 1
ATOM 1058 C C . ILE A 1 126 ? 17.847 7.748 -20.299 1.00 93.62 126 ILE A C 1
ATOM 1060 O O . ILE A 1 126 ? 17.546 7.514 -19.127 1.00 93.62 126 ILE A O 1
ATOM 1064 N N . GLY A 1 127 ? 19.016 7.361 -20.820 1.00 94.81 127 GLY A N 1
ATOM 1065 C CA . GLY A 1 127 ? 20.081 6.664 -20.106 1.00 94.81 127 GLY A CA 1
ATOM 1066 C C . GLY A 1 127 ? 19.891 5.152 -20.000 1.00 94.81 127 GLY A C 1
ATOM 1067 O O . GLY A 1 127 ? 18.870 4.594 -20.396 1.00 94.81 127 GLY A O 1
ATOM 1068 N N . ASN A 1 128 ? 20.902 4.489 -19.444 1.00 95.75 128 ASN A N 1
ATOM 1069 C CA . ASN A 1 128 ? 20.933 3.046 -19.243 1.00 95.75 128 ASN A CA 1
ATOM 1070 C C . ASN A 1 128 ? 20.564 2.660 -17.799 1.00 95.75 128 ASN A C 1
ATOM 1072 O O . ASN A 1 128 ? 20.630 3.484 -16.884 1.00 95.75 128 ASN A O 1
ATOM 1076 N N . VAL A 1 129 ? 20.177 1.398 -17.609 1.00 94.69 129 VAL A N 1
ATOM 1077 C CA . VAL A 1 129 ? 20.074 0.737 -16.300 1.00 94.69 129 VAL A CA 1
ATOM 1078 C C . VAL A 1 129 ? 20.632 -0.666 -16.478 1.00 94.69 129 VAL A C 1
ATOM 1080 O O . VAL A 1 129 ? 19.891 -1.575 -16.829 1.00 94.69 129 VAL A O 1
ATOM 1083 N N . ASP A 1 130 ? 21.937 -0.833 -16.291 1.00 93.56 130 ASP A N 1
ATOM 1084 C CA . ASP A 1 130 ? 22.592 -2.143 -16.286 1.00 93.56 130 ASP A CA 1
ATOM 1085 C C . ASP A 1 130 ? 22.507 -2.818 -14.913 1.00 93.56 130 ASP A C 1
ATOM 1087 O O . ASP A 1 130 ? 22.299 -4.028 -14.828 1.00 93.56 130 ASP A O 1
ATOM 1091 N N . ASP A 1 131 ? 22.621 -2.017 -13.856 1.00 93.88 131 ASP A N 1
ATOM 1092 C CA . ASP A 1 131 ? 22.559 -2.421 -12.459 1.00 93.88 131 ASP A CA 1
ATOM 1093 C C . ASP A 1 131 ? 22.061 -1.273 -11.554 1.00 93.88 131 ASP A C 1
ATOM 1095 O O . ASP A 1 131 ? 22.065 -0.095 -11.942 1.00 93.88 131 ASP A O 1
ATOM 1099 N N . ILE A 1 132 ? 21.650 -1.612 -10.331 1.00 91.56 132 ILE A N 1
ATOM 1100 C CA . ILE A 1 132 ? 21.207 -0.675 -9.291 1.00 91.56 132 ILE A CA 1
ATOM 1101 C C . ILE A 1 132 ? 22.018 -0.936 -8.023 1.00 91.56 132 ILE A C 1
ATOM 1103 O O . ILE A 1 132 ? 22.211 -2.079 -7.625 1.00 91.56 132 ILE A O 1
ATOM 1107 N N . SER A 1 133 ? 22.487 0.129 -7.372 1.00 86.88 133 SER A N 1
ATOM 1108 C CA . SER A 1 133 ? 23.257 -0.013 -6.139 1.00 86.88 133 SER A CA 1
ATOM 1109 C C . SER A 1 133 ? 22.373 -0.470 -4.977 1.00 86.88 133 SER A C 1
ATOM 1111 O O . SER A 1 133 ? 21.205 -0.093 -4.855 1.00 86.88 133 SER A O 1
ATOM 1113 N N . ASN A 1 134 ? 22.962 -1.222 -4.051 1.00 85.62 134 ASN A N 1
ATOM 1114 C CA . ASN A 1 134 ? 22.246 -1.703 -2.872 1.00 85.62 134 ASN A CA 1
ATOM 1115 C C . ASN A 1 134 ? 21.665 -0.570 -2.006 1.00 85.62 134 ASN A C 1
ATOM 1117 O O . ASN A 1 134 ? 20.597 -0.725 -1.405 1.00 85.62 134 ASN A O 1
ATOM 1121 N N . GLY A 1 135 ? 22.334 0.588 -1.967 1.00 80.69 135 GLY A N 1
ATOM 1122 C CA . GLY A 1 135 ? 21.847 1.773 -1.263 1.00 80.69 135 GLY A CA 1
ATOM 1123 C C . GLY A 1 135 ? 20.496 2.275 -1.771 1.00 80.69 135 GLY A C 1
ATOM 1124 O O . GLY A 1 135 ? 19.667 2.717 -0.969 1.00 80.69 135 GLY A O 1
ATOM 1125 N N . GLU A 1 136 ? 20.233 2.156 -3.076 1.00 86.19 136 GLU A N 1
ATOM 1126 C CA . GLU A 1 136 ? 18.926 2.497 -3.641 1.00 86.19 136 GLU A CA 1
ATOM 1127 C C . GLU A 1 136 ? 17.844 1.497 -3.219 1.00 86.19 136 GLU A C 1
ATOM 1129 O O . GLU A 1 136 ? 16.723 1.907 -2.938 1.00 86.19 136 GLU A O 1
ATOM 1134 N N . PHE A 1 137 ? 18.144 0.200 -3.073 1.00 89.38 137 PHE A N 1
ATOM 1135 C CA . PHE A 1 137 ? 17.155 -0.771 -2.575 1.00 89.38 137 PHE A CA 1
ATOM 1136 C C . PHE A 1 137 ? 16.730 -0.473 -1.138 1.00 89.38 137 PHE A C 1
ATOM 1138 O O . PHE A 1 137 ? 15.545 -0.579 -0.800 1.00 89.38 137 PHE A O 1
ATOM 1145 N N . PHE A 1 138 ? 17.674 -0.043 -0.294 1.00 84.50 138 PHE A N 1
ATOM 1146 C CA . PHE A 1 138 ? 17.342 0.430 1.044 1.00 84.50 138 PHE A CA 1
ATOM 1147 C C . PHE A 1 138 ? 16.429 1.665 0.977 1.00 84.50 138 PHE A C 1
ATOM 1149 O O . PHE A 1 138 ? 15.382 1.661 1.629 1.00 84.50 138 PHE A O 1
ATOM 1156 N N . GLY A 1 139 ? 16.735 2.650 0.121 1.00 79.38 139 GLY A N 1
ATOM 1157 C CA . GLY A 1 139 ? 15.883 3.827 -0.125 1.00 79.38 139 GLY A CA 1
ATOM 1158 C C . GLY A 1 139 ? 14.482 3.457 -0.597 1.00 79.38 139 GLY A C 1
ATOM 1159 O O . GLY A 1 139 ? 13.478 3.890 -0.023 1.00 79.38 139 GLY A O 1
ATOM 1160 N N . GLY A 1 140 ? 14.422 2.549 -1.567 1.00 83.75 140 GLY A N 1
ATOM 1161 C CA . GLY A 1 140 ? 13.213 1.928 -2.093 1.00 83.75 140 GLY A CA 1
ATOM 1162 C C . GLY A 1 140 ? 12.360 1.311 -1.002 1.00 83.75 140 GLY A C 1
ATOM 1163 O O . GLY A 1 140 ? 11.145 1.517 -0.978 1.00 83.75 140 GLY A O 1
ATOM 1164 N N . SER A 1 141 ? 12.977 0.577 -0.074 1.00 86.31 141 SER A N 1
ATOM 1165 C CA . SER A 1 141 ? 12.254 -0.134 0.983 1.00 86.31 141 SER A CA 1
ATOM 1166 C C . SER A 1 141 ? 11.596 0.830 1.973 1.00 86.31 141 SER A C 1
ATOM 1168 O O . SER A 1 141 ? 10.446 0.628 2.369 1.00 86.31 141 SER A O 1
ATOM 1170 N N . ILE A 1 142 ? 12.279 1.930 2.300 1.00 78.06 142 ILE A N 1
ATOM 1171 C CA . ILE A 1 142 ? 11.769 3.009 3.152 1.00 78.06 142 ILE A CA 1
ATOM 1172 C C . ILE A 1 142 ? 10.537 3.650 2.515 1.00 78.06 142 ILE A C 1
ATOM 1174 O O . ILE A 1 142 ? 9.477 3.733 3.140 1.00 78.06 142 ILE A O 1
ATOM 1178 N N . TRP A 1 143 ? 10.657 4.062 1.254 1.00 77.50 143 TRP A N 1
ATOM 1179 C CA . TRP A 1 143 ? 9.567 4.702 0.523 1.00 77.50 143 TRP A CA 1
ATOM 1180 C C . TRP A 1 143 ? 8.368 3.761 0.349 1.00 77.50 143 TRP A C 1
ATOM 1182 O O . TRP A 1 143 ? 7.220 4.123 0.615 1.00 77.50 143 TRP A O 1
ATOM 1192 N N . THR A 1 144 ? 8.645 2.506 -0.005 1.00 82.88 144 THR A N 1
ATOM 1193 C CA . THR A 1 144 ? 7.640 1.450 -0.164 1.00 82.88 144 THR A CA 1
ATOM 1194 C C . THR A 1 144 ? 6.880 1.219 1.146 1.00 82.88 144 THR A C 1
ATOM 1196 O O . THR A 1 144 ? 5.653 1.145 1.135 1.00 82.88 144 THR A O 1
ATOM 1199 N N . LEU A 1 145 ? 7.558 1.206 2.302 1.00 78.62 145 LEU A N 1
ATOM 1200 C CA . LEU A 1 145 ? 6.887 1.130 3.605 1.00 78.62 145 LEU A CA 1
ATOM 1201 C C . LEU A 1 145 ? 5.947 2.309 3.868 1.00 78.62 145 LEU A C 1
ATOM 1203 O O . LEU A 1 145 ? 4.857 2.093 4.392 1.00 78.62 145 LEU A O 1
ATOM 1207 N N . ILE A 1 146 ? 6.324 3.537 3.510 1.00 73.12 146 ILE A N 1
ATOM 1208 C CA . ILE A 1 146 ? 5.449 4.707 3.688 1.00 73.12 146 ILE A CA 1
ATOM 1209 C C . ILE A 1 146 ? 4.200 4.571 2.805 1.00 73.12 146 ILE A C 1
ATOM 1211 O O . ILE A 1 146 ? 3.080 4.784 3.269 1.00 73.12 146 ILE A O 1
ATOM 1215 N N . LYS A 1 147 ? 4.358 4.136 1.551 1.00 74.81 147 LYS A N 1
ATOM 1216 C CA . LYS A 1 147 ? 3.230 3.917 0.629 1.00 74.81 147 LYS A CA 1
ATOM 1217 C C . LYS A 1 147 ? 2.318 2.750 1.033 1.00 74.81 147 LYS A C 1
ATOM 1219 O O . LYS A 1 147 ? 1.156 2.720 0.613 1.00 74.81 147 LYS A O 1
ATOM 1224 N N . SER A 1 148 ? 2.781 1.846 1.905 1.00 75.94 148 SER A N 1
ATOM 1225 C CA . SER A 1 148 ? 1.965 0.738 2.435 1.00 75.94 148 SER A CA 1
ATOM 1226 C C . SER A 1 148 ? 0.676 1.203 3.113 1.00 75.94 148 SER A C 1
ATOM 1228 O O . SER A 1 148 ? -0.322 0.485 3.071 1.00 75.94 148 SER A O 1
ATOM 1230 N N . PHE A 1 149 ? 0.668 2.418 3.677 1.00 66.19 149 PHE A N 1
ATOM 1231 C CA . PHE A 1 149 ? -0.494 2.987 4.359 1.00 66.19 149 PHE A CA 1
ATOM 1232 C C . PHE A 1 149 ? -1.686 3.236 3.428 1.00 66.19 149 PHE A C 1
ATOM 1234 O O . PHE A 1 149 ? -2.824 3.255 3.891 1.00 66.19 149 PHE A O 1
ATOM 1241 N N . GLN A 1 150 ? -1.437 3.426 2.130 1.00 67.88 150 GLN A N 1
ATOM 1242 C CA . GLN A 1 150 ? -2.471 3.741 1.143 1.00 67.88 150 GLN A CA 1
ATOM 1243 C C . GLN A 1 150 ? -2.795 2.548 0.240 1.00 67.88 150 GLN A C 1
ATOM 1245 O O . GLN A 1 150 ? -3.965 2.276 -0.008 1.00 67.88 150 GLN A O 1
ATOM 1250 N N . SER A 1 151 ? -1.779 1.814 -0.231 1.00 74.25 151 SER A N 1
ATOM 1251 C CA . SER A 1 151 ? -1.960 0.668 -1.137 1.00 74.25 151 SER A CA 1
ATOM 1252 C C . SER A 1 151 ? -1.147 -0.543 -0.664 1.00 74.25 151 SER A C 1
ATOM 1254 O O . SER A 1 151 ? -0.064 -0.834 -1.182 1.00 74.25 151 SER A O 1
ATOM 1256 N N . PRO A 1 152 ? -1.638 -1.280 0.342 1.00 78.44 152 PRO A N 1
ATOM 1257 C CA . PRO A 1 152 ? -0.898 -2.381 0.961 1.00 78.44 152 PRO A CA 1
ATOM 1258 C C . PRO A 1 152 ? -0.654 -3.566 0.013 1.00 78.44 152 PRO A C 1
ATOM 1260 O O . PRO A 1 152 ? 0.408 -4.190 0.066 1.00 78.44 152 PRO A O 1
ATOM 1263 N N . PHE A 1 153 ? -1.588 -3.866 -0.898 1.00 85.94 153 PHE A N 1
ATOM 1264 C CA . PHE A 1 153 ? -1.450 -5.017 -1.797 1.00 85.94 153 PHE A CA 1
ATOM 1265 C C . PHE A 1 153 ? -0.451 -4.795 -2.933 1.00 85.94 153 PHE A C 1
ATOM 1267 O O . PHE A 1 153 ? 0.277 -5.715 -3.279 1.00 85.94 153 PHE A O 1
ATOM 1274 N N . LYS A 1 154 ? -0.362 -3.592 -3.515 1.00 87.00 154 LYS A N 1
ATOM 1275 C CA . LYS A 1 154 ? 0.700 -3.280 -4.492 1.00 87.00 154 LYS A CA 1
ATOM 1276 C C . LYS A 1 154 ? 2.066 -3.262 -3.801 1.00 87.00 154 LYS A C 1
ATOM 1278 O O . LYS A 1 154 ? 3.058 -3.743 -4.345 1.00 87.00 154 LYS A O 1
ATOM 1283 N N . THR A 1 155 ? 2.090 -2.736 -2.580 1.00 88.88 155 THR A N 1
ATOM 1284 C CA . THR A 1 155 ? 3.305 -2.525 -1.797 1.00 88.88 155 THR A CA 1
ATOM 1285 C C . THR A 1 155 ? 4.000 -3.825 -1.386 1.00 88.88 155 THR A C 1
ATOM 1287 O O . THR A 1 155 ? 5.224 -3.873 -1.440 1.00 88.88 155 THR A O 1
ATOM 1290 N N . ILE A 1 156 ? 3.276 -4.901 -1.042 1.00 92.75 156 ILE A N 1
ATOM 1291 C CA . ILE A 1 156 ? 3.920 -6.186 -0.691 1.00 92.75 156 ILE A CA 1
ATOM 1292 C C . ILE A 1 156 ? 4.736 -6.773 -1.852 1.00 92.75 156 ILE A C 1
ATOM 1294 O O . ILE A 1 156 ? 5.836 -7.269 -1.626 1.00 92.75 156 ILE A O 1
ATOM 1298 N N . MET A 1 157 ? 4.251 -6.650 -3.093 1.00 94.62 157 MET A N 1
ATOM 1299 C CA . MET A 1 157 ? 4.992 -7.079 -4.286 1.00 94.62 157 MET A CA 1
ATOM 1300 C C . MET A 1 157 ? 6.225 -6.206 -4.518 1.00 94.62 157 MET A C 1
ATOM 1302 O O . MET A 1 157 ? 7.313 -6.732 -4.717 1.00 94.62 157 MET A O 1
ATOM 1306 N N . LYS A 1 158 ? 6.087 -4.876 -4.434 1.00 94.12 158 LYS A N 1
ATOM 1307 C CA . LYS A 1 158 ? 7.236 -3.965 -4.578 1.00 94.12 158 LYS A CA 1
ATOM 1308 C C . LYS A 1 158 ? 8.302 -4.208 -3.509 1.00 94.12 158 LYS A C 1
ATOM 1310 O O . LYS A 1 158 ? 9.482 -4.252 -3.827 1.00 94.12 158 LYS A O 1
ATOM 1315 N N . MET A 1 159 ? 7.887 -4.415 -2.262 1.00 95.00 159 MET A N 1
ATOM 1316 C CA . MET A 1 159 ? 8.801 -4.723 -1.164 1.00 95.00 159 MET A CA 1
ATOM 1317 C C . MET A 1 159 ? 9.523 -6.053 -1.391 1.00 95.00 159 MET A C 1
ATOM 1319 O O . MET A 1 159 ? 10.732 -6.126 -1.204 1.00 95.00 159 MET A O 1
ATOM 1323 N N . GLY A 1 160 ? 8.798 -7.086 -1.828 1.00 97.06 160 GLY A N 1
ATOM 1324 C CA . GLY A 1 160 ? 9.401 -8.373 -2.157 1.00 97.06 160 GLY A CA 1
ATOM 1325 C C . GLY A 1 160 ? 10.396 -8.288 -3.316 1.00 97.06 160 GLY A C 1
ATOM 1326 O O . GLY A 1 160 ? 11.425 -8.946 -3.257 1.00 97.06 160 GLY A O 1
ATOM 1327 N N . LEU A 1 161 ? 10.145 -7.437 -4.321 1.00 97.25 161 LEU A N 1
ATOM 1328 C CA . LEU A 1 161 ? 11.092 -7.192 -5.417 1.00 97.25 161 LEU A CA 1
ATOM 1329 C C . LEU A 1 161 ? 12.375 -6.522 -4.917 1.00 97.25 161 LEU A C 1
ATOM 1331 O O . LEU A 1 161 ? 13.464 -6.906 -5.319 1.00 97.25 161 LEU A O 1
ATOM 1335 N N . LEU A 1 162 ? 12.251 -5.526 -4.037 1.00 96.25 162 LEU A N 1
ATOM 1336 C CA . LEU A 1 162 ? 13.411 -4.849 -3.453 1.00 96.25 162 LEU A CA 1
ATOM 1337 C C . LEU A 1 162 ? 14.249 -5.796 -2.595 1.00 96.25 162 LEU A C 1
ATOM 1339 O O . LEU A 1 162 ? 15.471 -5.695 -2.586 1.00 96.25 162 LEU A O 1
ATOM 1343 N N . GLU A 1 163 ? 13.602 -6.713 -1.876 1.00 96.69 163 GLU A N 1
ATOM 1344 C CA . GLU A 1 163 ? 14.310 -7.744 -1.125 1.00 96.69 163 GLU A CA 1
ATOM 1345 C C . GLU A 1 163 ? 14.992 -8.750 -2.064 1.00 96.69 163 GLU A C 1
ATOM 1347 O O . GLU A 1 163 ? 16.171 -9.024 -1.874 1.00 96.69 163 GLU A O 1
ATOM 1352 N N . ASP A 1 164 ? 14.308 -9.228 -3.109 1.00 97.25 164 ASP A N 1
ATOM 1353 C CA . ASP A 1 164 ? 14.913 -10.072 -4.152 1.00 97.25 164 ASP A CA 1
ATOM 1354 C C . ASP A 1 164 ? 16.157 -9.410 -4.761 1.00 97.25 164 ASP A C 1
ATOM 1356 O O . ASP A 1 164 ? 17.220 -10.021 -4.813 1.00 97.25 164 ASP A O 1
ATOM 1360 N N . TYR A 1 165 ? 16.064 -8.133 -5.136 1.00 96.38 165 TYR A N 1
ATOM 1361 C CA . TYR A 1 165 ? 17.193 -7.372 -5.670 1.00 96.38 165 TYR A CA 1
ATOM 1362 C C . TYR A 1 165 ? 18.342 -7.218 -4.668 1.00 96.38 165 TYR A C 1
ATOM 1364 O O . TYR A 1 165 ? 19.493 -7.414 -5.031 1.00 96.38 165 TYR A O 1
ATOM 1372 N N . MET A 1 166 ? 18.046 -6.919 -3.402 1.00 94.31 166 MET A N 1
ATOM 1373 C CA . MET A 1 166 ? 19.065 -6.725 -2.361 1.00 94.31 166 MET A CA 1
ATOM 1374 C C . MET A 1 166 ? 19.881 -7.998 -2.059 1.00 94.31 166 MET A C 1
ATOM 1376 O O . MET A 1 166 ? 21.008 -7.917 -1.561 1.00 94.31 166 MET A O 1
ATOM 1380 N N . PHE A 1 167 ? 19.315 -9.181 -2.315 1.00 94.44 167 PHE A N 1
ATOM 1381 C CA . PHE A 1 167 ? 19.963 -10.469 -2.039 1.00 94.44 167 PHE A CA 1
ATOM 1382 C C . PHE A 1 167 ? 20.337 -11.271 -3.295 1.00 94.44 167 PHE A C 1
ATOM 1384 O O . PHE A 1 167 ? 21.015 -12.293 -3.167 1.00 94.44 167 PHE A O 1
ATOM 1391 N N . GLY A 1 168 ? 19.917 -10.829 -4.480 1.00 91.94 168 GLY A N 1
ATOM 1392 C CA . GLY A 1 168 ? 20.182 -11.464 -5.767 1.00 91.94 168 GLY A CA 1
ATOM 1393 C C . GLY A 1 168 ? 21.217 -10.723 -6.615 1.00 91.94 168 GLY A C 1
ATOM 1394 O O . GLY A 1 168 ? 21.670 -9.636 -6.278 1.00 91.94 168 GLY A O 1
ATOM 1395 N N . GLU A 1 169 ? 21.584 -11.325 -7.747 1.00 92.00 169 GLU A N 1
ATOM 1396 C CA . GLU A 1 169 ? 22.380 -10.653 -8.779 1.00 92.00 169 GLU A CA 1
ATOM 1397 C C . GLU A 1 169 ? 21.454 -9.782 -9.631 1.00 92.00 169 GLU A C 1
ATOM 1399 O O . GLU A 1 169 ? 20.506 -10.289 -10.242 1.00 92.00 169 GLU A O 1
ATOM 1404 N N . THR A 1 170 ? 21.717 -8.479 -9.665 1.00 94.69 170 THR A N 1
ATOM 1405 C CA . THR A 1 170 ? 20.869 -7.489 -10.341 1.00 94.69 170 THR A CA 1
ATOM 1406 C C . THR A 1 170 ? 21.421 -7.055 -11.688 1.00 94.69 170 THR A C 1
ATOM 1408 O O . THR A 1 170 ? 20.631 -6.687 -12.566 1.00 94.69 170 THR A O 1
ATOM 1411 N N . ARG A 1 171 ? 22.732 -7.186 -11.915 1.00 95.56 171 ARG A N 1
ATOM 1412 C CA . ARG A 1 171 ? 23.360 -6.795 -13.175 1.00 95.56 171 ARG A CA 1
ATOM 1413 C C . ARG A 1 171 ? 22.761 -7.569 -14.348 1.00 95.56 171 ARG A C 1
ATOM 1415 O O . ARG A 1 171 ? 22.812 -8.795 -14.398 1.00 95.56 171 ARG A O 1
ATOM 1422 N N . PHE A 1 172 ? 22.153 -6.844 -15.288 1.00 95.56 172 PHE A N 1
ATOM 1423 C CA . PHE A 1 172 ? 21.394 -7.382 -16.432 1.00 95.56 172 PHE A CA 1
ATOM 1424 C C . PHE A 1 172 ? 20.241 -8.330 -16.069 1.00 95.56 172 PHE A C 1
ATOM 1426 O O . PHE A 1 172 ? 19.695 -9.019 -16.933 1.00 95.56 172 PHE A O 1
ATOM 1433 N N . ASN A 1 173 ? 19.845 -8.357 -14.798 1.00 96.00 173 ASN A N 1
ATOM 1434 C CA . ASN A 1 173 ? 18.865 -9.289 -14.257 1.00 96.00 173 ASN A CA 1
ATOM 1435 C C . ASN A 1 173 ? 17.779 -8.585 -13.430 1.00 96.00 173 ASN A C 1
ATOM 1437 O O . ASN A 1 173 ? 17.046 -9.221 -12.683 1.00 96.00 173 ASN A O 1
ATOM 1441 N N . LEU A 1 174 ? 17.623 -7.269 -13.568 1.00 97.06 174 LEU A N 1
ATOM 1442 C CA . LEU A 1 174 ? 16.426 -6.545 -13.111 1.00 97.06 174 LEU A CA 1
ATOM 1443 C C . LEU A 1 174 ? 15.159 -7.000 -13.863 1.00 97.06 174 LEU A C 1
ATOM 1445 O O . LEU A 1 174 ? 15.214 -7.628 -14.922 1.00 97.06 174 LEU A O 1
ATOM 1449 N N . LEU A 1 175 ? 13.985 -6.668 -13.334 1.00 96.56 175 LEU A N 1
ATOM 1450 C CA . LEU A 1 175 ? 12.697 -7.024 -13.920 1.00 96.56 175 LEU A CA 1
ATOM 1451 C C . LEU A 1 175 ? 12.515 -6.390 -15.308 1.00 96.56 175 LEU A C 1
ATOM 1453 O O . LEU A 1 175 ? 12.044 -7.076 -16.216 1.00 96.56 175 LEU A O 1
ATOM 1457 N N . CYS A 1 176 ? 12.965 -5.149 -15.522 1.00 96.62 176 CYS A N 1
ATOM 1458 C CA . CYS A 1 176 ? 13.003 -4.526 -16.848 1.00 96.62 176 CYS A CA 1
ATOM 1459 C C . CYS A 1 176 ? 13.822 -5.337 -17.869 1.00 96.62 176 CYS A C 1
ATOM 1461 O O . CYS A 1 176 ? 13.382 -5.497 -19.010 1.00 96.62 176 CYS A O 1
ATOM 1463 N N . HIS A 1 177 ? 14.950 -5.933 -17.466 1.00 96.88 177 HIS A N 1
ATOM 1464 C CA . HIS A 1 177 ? 15.743 -6.820 -18.321 1.00 96.88 177 HIS A CA 1
ATOM 1465 C C . HIS A 1 177 ? 14.982 -8.102 -18.660 1.00 96.88 177 HIS A C 1
ATOM 1467 O O . HIS A 1 177 ? 14.979 -8.529 -19.815 1.00 96.88 177 HIS A O 1
ATOM 1473 N N . GLY A 1 178 ? 14.285 -8.686 -17.681 1.00 95.06 178 GLY A N 1
ATOM 1474 C CA . GLY A 1 178 ? 13.419 -9.846 -17.892 1.00 95.06 178 GLY A CA 1
ATOM 1475 C C . GLY A 1 178 ? 12.311 -9.571 -18.914 1.00 95.06 178 GLY A C 1
ATOM 1476 O O . GLY A 1 178 ? 12.109 -10.363 -19.835 1.00 95.06 178 GLY A O 1
ATOM 1477 N N . ILE A 1 179 ? 11.645 -8.416 -18.807 1.00 94.75 179 ILE A N 1
ATOM 1478 C CA . ILE A 1 179 ? 10.636 -7.969 -19.781 1.00 94.75 179 ILE A CA 1
ATOM 1479 C C . ILE A 1 179 ? 11.260 -7.773 -21.164 1.00 94.75 179 ILE A C 1
ATOM 1481 O O . ILE A 1 179 ? 10.769 -8.333 -22.143 1.00 94.75 179 ILE A O 1
ATOM 1485 N N . LYS A 1 180 ? 12.386 -7.063 -21.251 1.00 94.69 180 LYS A N 1
ATOM 1486 C CA . LYS A 1 180 ? 13.106 -6.834 -22.511 1.00 94.69 180 LYS A CA 1
ATOM 1487 C C . LYS A 1 180 ? 13.544 -8.140 -23.183 1.00 94.69 180 LYS A C 1
ATOM 1489 O O . LYS A 1 180 ? 13.412 -8.289 -24.394 1.00 94.69 180 LYS A O 1
ATOM 1494 N N . LYS A 1 181 ? 13.988 -9.131 -22.405 1.00 94.62 181 LYS A N 1
ATOM 1495 C CA . LYS A 1 181 ? 14.322 -10.475 -22.901 1.00 94.62 181 LYS A CA 1
ATOM 1496 C C . LYS A 1 181 ? 13.101 -11.197 -23.480 1.00 94.62 181 LYS A C 1
ATOM 1498 O O . LYS A 1 181 ? 13.228 -11.851 -24.514 1.00 94.62 181 LYS A O 1
ATOM 1503 N N . LYS A 1 182 ? 11.921 -11.074 -22.856 1.00 93.25 182 LYS A N 1
ATOM 1504 C CA . LYS A 1 182 ? 10.667 -11.607 -23.421 1.00 93.25 182 LYS A CA 1
ATOM 1505 C C . LYS A 1 182 ? 10.339 -10.929 -24.760 1.00 93.25 182 LYS A C 1
ATOM 1507 O O . LYS A 1 182 ? 10.041 -11.632 -25.719 1.00 93.25 182 LYS A O 1
ATOM 1512 N N . VAL A 1 183 ? 10.490 -9.604 -24.853 1.00 91.44 183 VAL A N 1
ATOM 1513 C CA . VAL A 1 183 ? 10.266 -8.842 -26.099 1.00 91.44 183 VAL A CA 1
ATOM 1514 C C . VAL A 1 183 ? 11.202 -9.304 -27.223 1.00 91.44 183 VAL A C 1
ATOM 1516 O O . VAL A 1 183 ? 10.737 -9.597 -28.316 1.00 91.44 183 VAL A O 1
ATOM 1519 N N . PHE A 1 184 ? 12.505 -9.445 -26.962 1.00 92.56 184 PHE A N 1
ATOM 1520 C CA . PHE A 1 184 ? 13.474 -9.882 -27.980 1.00 92.56 184 PHE A CA 1
ATOM 1521 C C . PHE A 1 184 ? 13.424 -11.371 -28.339 1.00 92.56 184 PHE A C 1
ATOM 1523 O O . PHE A 1 184 ? 14.112 -11.789 -29.265 1.00 92.56 184 PHE A O 1
ATOM 1530 N N . SER A 1 185 ? 12.655 -12.183 -27.612 1.00 91.12 185 SER A N 1
ATOM 1531 C CA . SER A 1 185 ? 12.478 -13.612 -27.911 1.00 91.12 185 SER A CA 1
ATOM 1532 C C . SER A 1 185 ? 11.164 -13.909 -28.638 1.00 91.12 185 SER A C 1
ATOM 1534 O O . SER A 1 185 ? 10.691 -15.044 -28.597 1.00 91.12 185 SER A O 1
ATOM 1536 N N . ASP A 1 186 ? 10.573 -12.893 -29.279 1.00 83.81 186 ASP A N 1
ATOM 1537 C CA . ASP A 1 186 ? 9.319 -12.970 -30.037 1.00 83.81 186 ASP A CA 1
ATOM 1538 C C . ASP A 1 186 ? 8.158 -13.592 -29.237 1.00 83.81 186 ASP A C 1
ATOM 1540 O O . ASP A 1 186 ? 7.283 -14.274 -29.780 1.00 83.81 186 ASP A O 1
ATOM 1544 N N . LYS A 1 187 ? 8.131 -13.368 -27.914 1.00 86.69 187 LYS A N 1
ATOM 1545 C CA . LYS A 1 187 ? 6.982 -13.746 -27.083 1.00 86.69 187 LYS A CA 1
ATOM 1546 C C . LYS A 1 187 ? 5.757 -12.936 -27.488 1.00 86.69 187 LYS A C 1
ATOM 1548 O O . LYS A 1 187 ? 5.856 -11.762 -27.844 1.00 86.69 187 LYS A O 1
ATOM 1553 N N . THR A 1 188 ? 4.583 -13.561 -27.412 1.00 82.69 188 THR A N 1
ATOM 1554 C CA . THR A 1 188 ? 3.339 -12.858 -27.729 1.00 82.69 188 THR A CA 1
ATOM 1555 C C . THR A 1 188 ? 3.098 -11.748 -26.714 1.00 82.69 188 THR A C 1
ATOM 1557 O O . THR A 1 188 ? 3.438 -11.892 -25.542 1.00 82.69 188 THR A O 1
ATOM 1560 N N . PHE A 1 189 ? 2.479 -10.647 -27.141 1.00 78.31 189 PHE A N 1
ATOM 1561 C CA . PHE A 1 189 ? 2.156 -9.531 -26.246 1.00 78.31 189 PHE A CA 1
ATOM 1562 C C . PHE A 1 189 ? 1.367 -9.982 -25.002 1.00 78.31 189 PHE A C 1
ATOM 1564 O O . PHE A 1 189 ? 1.602 -9.478 -23.909 1.00 78.31 189 PHE A O 1
ATOM 1571 N N . SER A 1 190 ? 0.488 -10.981 -25.142 1.00 76.94 190 SER A N 1
ATOM 1572 C CA . SER A 1 190 ? -0.262 -11.576 -24.028 1.00 76.94 190 SER A CA 1
ATOM 1573 C C . SER A 1 190 ? 0.610 -12.243 -22.959 1.00 76.94 190 SER A C 1
ATOM 1575 O O . SER A 1 190 ? 0.164 -12.359 -21.822 1.00 76.94 190 SER A O 1
ATOM 1577 N N . ASP A 1 191 ? 1.838 -12.645 -23.295 1.00 80.94 191 ASP A N 1
ATOM 1578 C CA . ASP A 1 191 ? 2.800 -13.255 -22.366 1.00 80.94 191 ASP A CA 1
ATOM 1579 C C . ASP A 1 191 ? 3.725 -12.214 -21.699 1.00 80.94 191 ASP A C 1
ATOM 1581 O O . ASP A 1 191 ? 4.567 -12.553 -20.856 1.00 80.94 191 ASP A O 1
ATOM 1585 N N . ILE A 1 192 ? 3.602 -10.940 -22.091 1.00 88.00 192 ILE A N 1
ATOM 1586 C CA . ILE A 1 192 ? 4.427 -9.823 -21.621 1.00 88.00 192 ILE A CA 1
ATOM 1587 C C . ILE A 1 192 ? 3.548 -8.870 -20.811 1.00 88.00 192 ILE A C 1
ATOM 1589 O O . ILE A 1 192 ? 3.225 -7.762 -21.228 1.00 88.00 192 ILE A O 1
ATOM 1593 N N . ASP A 1 193 ? 3.176 -9.315 -19.614 1.00 90.62 193 ASP A N 1
ATOM 1594 C CA . ASP A 1 193 ? 2.539 -8.470 -18.606 1.00 90.62 193 ASP A CA 1
ATOM 1595 C C . ASP A 1 193 ? 3.582 -8.099 -17.527 1.00 90.62 193 ASP A C 1
ATOM 1597 O O . ASP A 1 193 ? 4.071 -8.984 -16.804 1.00 90.62 193 ASP A O 1
ATOM 1601 N N . PRO A 1 194 ? 3.970 -6.811 -17.409 1.00 91.88 194 PRO A N 1
ATOM 1602 C CA . PRO A 1 194 ? 4.941 -6.356 -16.414 1.00 91.88 194 PRO A CA 1
ATOM 1603 C C . PRO A 1 194 ? 4.492 -6.563 -14.968 1.00 91.88 194 PRO A C 1
ATOM 1605 O O . PRO A 1 194 ? 5.325 -6.791 -14.090 1.00 91.88 194 PRO A O 1
ATOM 1608 N N . TYR A 1 195 ? 3.188 -6.480 -14.706 1.00 91.56 195 TYR A N 1
ATOM 1609 C CA . TYR A 1 195 ? 2.631 -6.653 -13.371 1.00 91.56 195 TYR A CA 1
ATOM 1610 C C . TYR A 1 195 ? 2.572 -8.127 -12.978 1.00 91.56 195 TYR A C 1
ATOM 1612 O O . TYR A 1 195 ? 2.915 -8.489 -11.853 1.00 91.56 195 TYR A O 1
ATOM 1620 N N . PHE A 1 196 ? 2.200 -8.991 -13.921 1.00 92.88 196 PHE A N 1
ATOM 1621 C CA . PHE A 1 196 ? 2.274 -10.432 -13.720 1.00 92.88 196 PHE A CA 1
ATOM 1622 C C . PHE A 1 196 ? 3.724 -10.897 -13.544 1.00 92.88 196 PHE A C 1
ATOM 1624 O O . PHE A 1 196 ? 4.009 -11.628 -12.604 1.00 92.88 196 PHE A O 1
ATOM 1631 N N . SER A 1 197 ? 4.659 -10.389 -14.354 1.00 94.75 197 SER A N 1
ATOM 1632 C CA . SER A 1 197 ? 6.086 -10.729 -14.231 1.00 94.75 197 SER A CA 1
ATOM 1633 C C . SER A 1 197 ? 6.686 -10.259 -12.898 1.00 94.75 197 SER A C 1
ATOM 1635 O O . SER A 1 197 ? 7.527 -10.951 -12.330 1.00 94.75 197 SER A O 1
ATOM 1637 N N . LEU A 1 198 ? 6.238 -9.108 -12.372 1.00 96.19 198 LEU A N 1
ATOM 1638 C CA . LEU A 1 198 ? 6.563 -8.671 -11.009 1.00 96.19 198 LEU A CA 1
ATOM 1639 C C . LEU A 1 198 ? 6.097 -9.707 -9.983 1.00 96.19 198 LEU A C 1
ATOM 1641 O O . LEU A 1 198 ? 6.875 -10.124 -9.130 1.00 96.19 198 LEU A O 1
ATOM 1645 N N . PHE A 1 199 ? 4.831 -10.115 -10.063 1.00 96.75 199 PHE A N 1
ATOM 1646 C CA . PHE A 1 199 ? 4.278 -11.102 -9.146 1.00 96.75 199 PHE A CA 1
ATOM 1647 C C . PHE A 1 199 ? 4.997 -12.453 -9.243 1.00 96.75 199 PHE A C 1
ATOM 1649 O O . PHE A 1 199 ? 5.357 -12.997 -8.203 1.00 96.75 199 PHE A O 1
ATOM 1656 N N . GLU A 1 200 ? 5.240 -12.976 -10.449 1.00 95.81 200 GLU A N 1
ATOM 1657 C CA . GLU A 1 200 ? 5.940 -14.251 -10.657 1.00 95.81 200 GLU A CA 1
ATOM 1658 C C . GLU A 1 200 ? 7.323 -14.240 -10.009 1.00 95.81 200 GLU A C 1
ATOM 1660 O O . GLU A 1 200 ? 7.623 -15.116 -9.201 1.00 95.81 200 GLU A O 1
ATOM 1665 N N . ARG A 1 201 ? 8.122 -13.201 -10.275 1.00 97.00 201 ARG A N 1
ATOM 1666 C CA . ARG A 1 201 ? 9.465 -13.065 -9.704 1.00 97.00 201 ARG A CA 1
ATOM 1667 C C . ARG A 1 201 ? 9.446 -13.032 -8.177 1.00 97.00 201 ARG A C 1
ATOM 1669 O O . ARG A 1 201 ? 10.202 -13.739 -7.519 1.00 97.00 201 ARG A O 1
ATOM 1676 N N . VAL A 1 202 ? 8.553 -12.231 -7.597 1.00 98.06 202 VAL A N 1
ATOM 1677 C CA . VAL A 1 202 ? 8.442 -12.116 -6.135 1.00 98.06 202 VAL A CA 1
ATOM 1678 C C . VAL A 1 202 ? 7.898 -13.405 -5.520 1.00 98.06 202 VAL A C 1
ATOM 1680 O O . VAL A 1 202 ? 8.308 -13.791 -4.428 1.00 98.06 202 VAL A O 1
ATOM 1683 N N . GLN A 1 203 ? 6.998 -14.098 -6.216 1.00 97.62 203 GLN A N 1
ATOM 1684 C CA . GLN A 1 203 ? 6.493 -15.398 -5.797 1.00 97.62 203 GLN A CA 1
ATOM 1685 C C . GLN A 1 203 ? 7.614 -16.443 -5.757 1.00 97.62 203 GLN A C 1
ATOM 1687 O O . GLN A 1 203 ? 7.710 -17.164 -4.765 1.00 97.62 203 GLN A O 1
ATOM 1692 N N . GLU A 1 204 ? 8.458 -16.515 -6.789 1.00 97.38 204 GLU A N 1
ATOM 1693 C CA . GLU A 1 204 ? 9.619 -17.414 -6.833 1.00 97.38 204 GLU A CA 1
ATOM 1694 C C . GLU A 1 204 ? 10.594 -17.124 -5.688 1.00 97.38 204 GLU A C 1
ATOM 1696 O O . GLU A 1 204 ? 11.008 -18.040 -4.973 1.00 97.38 204 GLU A O 1
ATOM 1701 N N . PHE A 1 205 ? 10.886 -15.845 -5.438 1.00 97.75 205 PHE A N 1
ATOM 1702 C CA . PHE A 1 205 ? 11.690 -15.427 -4.291 1.00 97.75 205 PHE A CA 1
ATOM 1703 C C . PHE A 1 205 ? 11.055 -15.859 -2.955 1.00 97.75 205 PHE A C 1
ATOM 1705 O O . PHE A 1 205 ? 11.734 -16.401 -2.078 1.00 97.75 205 PHE A O 1
ATOM 1712 N N . PHE A 1 206 ? 9.737 -15.690 -2.790 1.00 98.00 206 PHE A N 1
ATOM 1713 C CA . PHE A 1 206 ? 9.027 -16.067 -1.561 1.00 98.00 206 PHE A CA 1
ATOM 1714 C C . PHE A 1 206 ? 8.982 -17.580 -1.346 1.00 98.00 206 PHE A C 1
ATOM 1716 O O . PHE A 1 206 ? 9.096 -18.021 -0.205 1.00 98.00 206 PHE A O 1
ATOM 1723 N N . GLN A 1 207 ? 8.860 -18.375 -2.411 1.00 97.44 207 GLN A N 1
ATOM 1724 C CA . GLN A 1 207 ? 8.919 -19.839 -2.337 1.00 97.44 207 GLN A CA 1
ATOM 1725 C C . GLN A 1 207 ? 10.248 -20.342 -1.765 1.00 97.44 207 GLN A C 1
ATOM 1727 O O . GLN A 1 207 ? 10.278 -21.374 -1.101 1.00 97.44 207 GLN A O 1
ATOM 1732 N N . GLN A 1 208 ? 11.340 -19.619 -2.014 1.00 96.75 208 GLN A N 1
ATOM 1733 C CA . GLN A 1 208 ? 12.677 -20.006 -1.566 1.00 96.75 208 GLN A CA 1
ATOM 1734 C C . GLN A 1 208 ? 13.020 -19.464 -0.173 1.00 96.75 208 GLN A C 1
ATOM 1736 O O . GLN A 1 208 ? 13.804 -20.079 0.547 1.00 96.75 208 GLN A O 1
ATOM 1741 N N . THR A 1 209 ? 12.459 -18.312 0.211 1.00 96.62 209 THR A N 1
ATOM 1742 C CA . THR A 1 209 ? 12.950 -17.541 1.368 1.00 96.62 209 THR A CA 1
ATOM 1743 C C . THR A 1 209 ? 11.927 -17.310 2.477 1.00 96.62 209 THR A C 1
ATOM 1745 O O . THR A 1 209 ? 12.308 -16.917 3.583 1.00 96.62 209 THR A O 1
ATOM 1748 N N . LYS A 1 210 ? 10.632 -17.527 2.222 1.00 96.56 210 LYS A N 1
ATOM 1749 C CA . LYS A 1 210 ? 9.546 -17.204 3.159 1.00 96.56 210 LYS A CA 1
ATOM 1750 C C . LYS A 1 210 ? 8.742 -18.444 3.540 1.00 96.56 210 LYS A C 1
ATOM 1752 O O . LYS A 1 210 ? 8.865 -19.512 2.953 1.00 96.56 210 LYS A O 1
ATOM 1757 N N . SER A 1 211 ? 7.907 -18.299 4.568 1.00 97.44 211 SER A N 1
ATOM 1758 C CA . SER A 1 211 ? 6.987 -19.364 4.968 1.00 97.44 211 SER A CA 1
ATOM 1759 C C . SER A 1 211 ? 5.833 -19.511 3.971 1.00 97.44 211 SER A C 1
ATOM 1761 O O . SER A 1 211 ? 5.414 -18.530 3.355 1.00 97.44 211 SER A O 1
ATOM 1763 N N . GLU A 1 212 ? 5.238 -20.705 3.891 1.00 96.69 212 GLU A N 1
ATOM 1764 C CA . GLU A 1 212 ? 4.036 -20.953 3.073 1.00 96.69 212 GLU A CA 1
ATOM 1765 C C . GLU A 1 212 ? 2.892 -19.976 3.389 1.00 96.69 212 GLU A C 1
ATOM 1767 O O . GLU A 1 212 ? 2.183 -19.527 2.494 1.00 96.69 212 GLU A O 1
ATOM 1772 N N . ASN A 1 213 ? 2.743 -19.566 4.654 1.00 96.38 213 ASN A N 1
ATOM 1773 C CA . ASN A 1 213 ? 1.728 -18.587 5.053 1.00 96.38 213 ASN A CA 1
ATOM 1774 C C . ASN A 1 213 ? 1.997 -17.181 4.489 1.00 96.38 213 ASN A C 1
ATOM 1776 O O . ASN A 1 213 ? 1.055 -16.449 4.168 1.00 96.38 213 ASN A O 1
ATOM 1780 N N . ASP A 1 214 ? 3.265 -16.783 4.384 1.00 97.00 214 ASP A N 1
ATOM 1781 C CA . ASP A 1 214 ? 3.646 -15.477 3.842 1.00 97.00 214 ASP A CA 1
ATOM 1782 C C . ASP A 1 214 ? 3.525 -15.473 2.309 1.00 97.00 214 ASP A C 1
ATOM 1784 O O . ASP A 1 214 ? 2.983 -14.528 1.732 1.00 97.00 214 ASP A O 1
ATOM 1788 N N . LEU A 1 215 ? 3.931 -16.571 1.660 1.00 97.88 215 LEU A N 1
ATOM 1789 C CA . LEU A 1 215 ? 3.712 -16.824 0.233 1.00 97.88 215 LEU A CA 1
ATOM 1790 C C . LEU A 1 215 ? 2.220 -16.799 -0.124 1.00 97.88 215 LEU A C 1
ATOM 1792 O O . LEU A 1 215 ? 1.802 -16.164 -1.092 1.00 97.88 215 LEU A O 1
ATOM 1796 N N . ASP A 1 216 ? 1.390 -17.448 0.684 1.00 97.38 216 ASP A N 1
ATOM 1797 C CA . ASP A 1 216 ? -0.053 -17.443 0.501 1.00 97.38 216 ASP A CA 1
ATOM 1798 C C . ASP A 1 216 ? -0.675 -16.049 0.692 1.00 97.38 216 ASP A C 1
ATOM 1800 O O . ASP A 1 216 ? -1.599 -15.665 -0.028 1.00 97.38 216 ASP A O 1
ATOM 1804 N N . THR A 1 217 ? -0.125 -15.251 1.612 1.00 95.94 217 THR A N 1
ATOM 1805 C CA . THR A 1 217 ? -0.524 -13.850 1.806 1.00 95.94 217 THR A CA 1
ATOM 1806 C C . THR A 1 217 ? -0.174 -12.995 0.585 1.00 95.94 217 THR A C 1
ATOM 1808 O O . THR A 1 217 ? -1.005 -12.189 0.165 1.00 95.94 217 THR A O 1
ATOM 1811 N N . LEU A 1 218 ? 0.999 -13.193 -0.030 1.00 97.12 218 LEU A N 1
ATOM 1812 C CA . LEU A 1 218 ? 1.377 -12.549 -1.295 1.00 97.12 218 LEU A CA 1
ATOM 1813 C C . LEU A 1 218 ? 0.400 -12.916 -2.425 1.00 97.12 218 LEU A C 1
ATOM 1815 O O . LEU A 1 218 ? -0.091 -12.028 -3.120 1.00 97.12 218 LEU A O 1
ATOM 1819 N N . ARG A 1 219 ? 0.063 -14.204 -2.576 1.00 97.38 219 ARG A N 1
ATOM 1820 C CA . ARG A 1 219 ? -0.909 -14.690 -3.576 1.00 97.38 219 ARG A CA 1
ATOM 1821 C C . ARG A 1 219 ? -2.298 -14.083 -3.371 1.00 97.38 219 ARG A C 1
ATOM 1823 O O . ARG A 1 219 ? -2.916 -13.612 -4.324 1.00 97.38 219 ARG A O 1
ATOM 1830 N N . ALA A 1 220 ? -2.774 -14.033 -2.124 1.00 95.19 220 ALA A N 1
ATOM 1831 C CA . ALA A 1 220 ? -4.034 -13.381 -1.769 1.00 95.19 220 ALA A CA 1
ATOM 1832 C C . ALA A 1 220 ? -4.005 -11.876 -2.068 1.00 95.19 220 ALA A C 1
ATOM 1834 O O . ALA A 1 220 ? -4.957 -11.356 -2.644 1.00 95.19 220 ALA A O 1
ATOM 1835 N N . ALA A 1 221 ? -2.909 -11.186 -1.739 1.00 92.94 221 ALA A N 1
ATOM 1836 C CA . ALA A 1 221 ? -2.738 -9.771 -2.054 1.00 92.94 221 ALA A CA 1
ATOM 1837 C C . ALA A 1 221 ? -2.759 -9.515 -3.568 1.00 92.94 221 ALA A C 1
ATOM 1839 O O . ALA A 1 221 ? -3.461 -8.610 -4.012 1.00 92.94 221 ALA A O 1
ATOM 1840 N N . PHE A 1 222 ? -2.063 -10.332 -4.365 1.00 95.00 222 PHE A N 1
ATOM 1841 C CA . PHE A 1 222 ? -2.094 -10.248 -5.826 1.00 95.00 222 PHE A CA 1
ATOM 1842 C C . PHE A 1 222 ? -3.509 -10.456 -6.378 1.00 95.00 222 PHE A C 1
ATOM 1844 O O . PHE A 1 222 ? -4.002 -9.607 -7.118 1.00 95.00 222 PHE A O 1
ATOM 1851 N N . TYR A 1 223 ? -4.201 -11.521 -5.961 1.00 94.62 223 TYR A N 1
ATOM 1852 C CA . TYR A 1 223 ? -5.569 -11.807 -6.404 1.00 94.62 223 TYR A CA 1
ATOM 1853 C C . TYR A 1 223 ? -6.534 -10.647 -6.101 1.00 94.62 223 TYR A C 1
ATOM 1855 O O . TYR A 1 223 ? -7.257 -10.178 -6.982 1.00 94.62 223 TYR A O 1
ATOM 1863 N N . LEU A 1 224 ? -6.496 -10.127 -4.868 1.00 90.94 224 LEU A N 1
ATOM 1864 C CA . LEU A 1 224 ? -7.325 -8.992 -4.448 1.00 90.94 224 LEU A CA 1
ATOM 1865 C C . LEU A 1 224 ? -6.967 -7.699 -5.190 1.00 90.94 224 LEU A C 1
ATOM 1867 O O . LEU A 1 224 ? -7.845 -6.887 -5.482 1.00 90.94 224 LEU A O 1
ATOM 1871 N N . LYS A 1 225 ? -5.688 -7.509 -5.523 1.00 89.31 225 LYS A N 1
ATOM 1872 C CA . LYS A 1 225 ? -5.203 -6.333 -6.245 1.00 89.31 225 LYS A CA 1
ATOM 1873 C C . LYS A 1 225 ? -5.572 -6.346 -7.726 1.00 89.31 225 LYS A C 1
ATOM 1875 O O . LYS A 1 225 ? -5.933 -5.296 -8.254 1.00 89.31 225 LYS A O 1
ATOM 1880 N N . VAL A 1 226 ? -5.522 -7.507 -8.381 1.00 89.88 226 VAL A N 1
ATOM 1881 C CA . VAL A 1 226 ? -5.979 -7.675 -9.771 1.00 89.88 226 VAL A CA 1
ATOM 1882 C C . VAL A 1 226 ? -7.480 -7.389 -9.885 1.00 89.88 226 VAL A C 1
ATOM 1884 O O . VAL A 1 226 ? -7.933 -6.853 -10.894 1.00 89.88 226 VAL A O 1
ATOM 1887 N N . GLY A 1 227 ? -8.264 -7.737 -8.859 1.00 88.06 227 GLY A N 1
ATOM 1888 C CA . GLY A 1 227 ? -9.691 -7.405 -8.761 1.00 88.06 227 GLY A CA 1
ATOM 1889 C C . GLY A 1 227 ? -10.611 -8.185 -9.710 1.00 88.06 227 GLY A C 1
ATOM 1890 O O . GLY A 1 227 ? -11.830 -8.100 -9.584 1.00 88.06 227 GLY A O 1
ATOM 1891 N N . THR A 1 228 ? -10.055 -8.974 -10.635 1.00 91.19 228 THR A N 1
ATOM 1892 C CA . THR A 1 228 ? -10.822 -9.873 -11.508 1.00 91.19 228 THR A CA 1
ATOM 1893 C C . THR A 1 228 ? -11.225 -11.116 -10.722 1.00 91.19 228 THR A C 1
ATOM 1895 O O . THR A 1 228 ? -10.372 -11.903 -10.318 1.00 91.19 228 THR A O 1
ATOM 1898 N N . GLN A 1 229 ? -12.529 -11.299 -10.507 1.00 93.12 229 GLN A N 1
ATOM 1899 C CA . GLN A 1 229 ? -13.044 -12.418 -9.722 1.00 93.12 229 GLN A CA 1
ATOM 1900 C C . GLN A 1 229 ? -13.240 -13.677 -10.574 1.00 93.12 229 GLN A C 1
ATOM 1902 O O . GLN A 1 229 ? -13.897 -13.650 -11.620 1.00 93.12 229 GLN A O 1
ATOM 1907 N N . VAL A 1 230 ? -12.710 -14.793 -10.079 1.00 95.12 230 VAL A N 1
ATOM 1908 C CA . VAL A 1 230 ? -12.961 -16.146 -10.584 1.00 95.12 230 VAL A CA 1
ATOM 1909 C C . VAL A 1 230 ? -13.999 -16.805 -9.678 1.00 95.12 230 VAL A C 1
ATOM 1911 O O . VAL A 1 230 ? -13.848 -16.824 -8.455 1.00 95.12 230 VAL A O 1
ATOM 1914 N N . THR A 1 231 ? -15.076 -17.329 -10.254 1.00 94.81 231 THR A N 1
ATOM 1915 C CA . THR A 1 231 ? -16.092 -18.085 -9.504 1.00 94.81 231 THR A CA 1
ATOM 1916 C C . THR A 1 231 ? -15.643 -19.532 -9.258 1.00 94.81 231 THR A C 1
ATOM 1918 O O . THR A 1 231 ? -14.824 -20.055 -10.013 1.00 94.81 231 THR A O 1
ATOM 1921 N N . PRO A 1 232 ? -16.183 -20.231 -8.240 1.00 93.44 232 PRO A N 1
ATOM 1922 C CA . PRO A 1 232 ? -15.918 -21.660 -8.055 1.00 93.44 232 PRO A CA 1
ATOM 1923 C C . PRO A 1 232 ? -16.222 -22.510 -9.297 1.00 93.44 232 PRO A C 1
ATOM 1925 O O . PRO A 1 232 ? -15.458 -23.413 -9.618 1.00 93.44 232 PRO A O 1
ATOM 1928 N N . GLN A 1 233 ? -17.289 -22.184 -10.033 1.00 93.69 233 GLN A N 1
ATOM 1929 C CA . GLN A 1 233 ? -17.644 -22.877 -11.272 1.00 93.69 233 GLN A CA 1
ATOM 1930 C C . GLN A 1 233 ? -16.597 -22.653 -12.369 1.00 93.69 233 GLN A C 1
ATOM 1932 O O . GLN A 1 233 ? -16.206 -23.598 -13.047 1.00 93.69 233 GLN A O 1
ATOM 1937 N N . GLU A 1 234 ? -16.103 -21.421 -12.526 1.00 95.69 234 GLU A N 1
ATOM 1938 C CA . GLU A 1 234 ? -15.020 -21.114 -13.470 1.00 95.69 234 GLU A CA 1
ATOM 1939 C C . GLU A 1 234 ? -13.700 -21.784 -13.063 1.00 95.69 234 GLU A C 1
ATOM 1941 O O . GLU A 1 234 ? -12.943 -22.218 -13.927 1.00 95.69 234 GLU A O 1
ATOM 1946 N N . LEU A 1 235 ? -13.424 -21.929 -11.762 1.00 94.31 235 LEU A N 1
ATOM 1947 C CA . LEU A 1 235 ? -12.241 -22.652 -11.288 1.00 94.31 235 LEU A CA 1
ATOM 1948 C C . LEU A 1 235 ? -12.259 -24.129 -11.717 1.00 94.31 235 LEU A C 1
ATOM 1950 O O . LEU A 1 235 ? -11.201 -24.690 -12.006 1.00 94.31 235 LEU A O 1
ATOM 1954 N N . GLU A 1 236 ? -13.435 -24.752 -11.796 1.00 92.00 236 GLU A N 1
ATOM 1955 C CA . GLU A 1 236 ? -13.608 -26.135 -12.255 1.00 92.00 236 GLU A CA 1
ATOM 1956 C C . GLU A 1 236 ? -13.638 -26.230 -13.789 1.00 92.00 236 GLU A C 1
ATOM 1958 O O . GLU A 1 236 ? -12.840 -26.959 -14.379 1.00 92.00 236 GLU A O 1
ATOM 1963 N N . ALA A 1 237 ? -14.501 -25.451 -14.445 1.00 93.88 237 ALA A N 1
ATOM 1964 C CA . ALA A 1 237 ? -14.777 -25.561 -15.880 1.00 93.88 237 ALA A CA 1
ATOM 1965 C C . ALA A 1 237 ? -13.806 -24.777 -16.785 1.00 93.88 237 ALA A C 1
ATOM 1967 O O . ALA A 1 237 ? -13.744 -25.031 -17.987 1.00 93.88 237 ALA A O 1
ATOM 1968 N N . GLY A 1 238 ? -13.040 -23.837 -16.230 1.00 93.38 238 GLY A N 1
ATOM 1969 C CA . GLY A 1 238 ? -12.285 -22.848 -16.999 1.00 93.38 238 GLY A CA 1
ATOM 1970 C C . GLY A 1 238 ? -13.110 -21.599 -17.337 1.00 93.38 238 GLY A C 1
ATOM 1971 O O . GLY A 1 238 ? -14.281 -21.477 -16.980 1.00 93.38 238 GLY A O 1
ATOM 1972 N N . SER A 1 239 ? -12.487 -20.648 -18.039 1.00 93.12 239 SER A N 1
ATOM 1973 C CA . SER A 1 239 ? -13.134 -19.427 -18.534 1.00 93.12 239 SER A CA 1
ATOM 1974 C C . SER A 1 239 ? -12.605 -19.066 -19.923 1.00 93.12 239 SER A C 1
ATOM 1976 O O . SER A 1 239 ? -11.444 -19.336 -20.227 1.00 93.12 239 SER A O 1
ATOM 1978 N N . GLN A 1 240 ? -13.458 -18.461 -20.755 1.00 90.69 240 GLN A N 1
ATOM 1979 C CA . GLN A 1 240 ? -13.079 -17.924 -22.072 1.00 90.69 240 GLN A CA 1
ATOM 1980 C C . GLN A 1 240 ? -12.403 -16.546 -21.965 1.00 90.69 240 GLN A C 1
ATOM 1982 O O . GLN A 1 240 ? -11.770 -16.089 -22.913 1.00 90.69 240 GLN A O 1
ATOM 1987 N N . ASP A 1 241 ? -12.528 -15.877 -20.815 1.00 91.38 241 ASP A N 1
ATOM 1988 C CA . ASP A 1 241 ? -11.806 -14.640 -20.527 1.00 91.38 241 ASP A CA 1
ATOM 1989 C C . ASP A 1 241 ? -10.327 -14.963 -20.259 1.00 91.38 241 ASP A C 1
ATOM 1991 O O . ASP A 1 241 ? -10.002 -15.736 -19.353 1.00 91.38 241 ASP A O 1
ATOM 1995 N N . TYR A 1 242 ? -9.430 -14.358 -21.042 1.00 86.81 242 TYR A N 1
ATOM 1996 C CA . TYR A 1 242 ? -7.992 -14.614 -20.963 1.00 86.81 242 TYR A CA 1
ATOM 1997 C C . TYR A 1 242 ? -7.375 -14.229 -19.605 1.00 86.81 242 TYR A C 1
ATOM 1999 O O . TYR A 1 242 ? -6.460 -14.897 -19.133 1.00 86.81 242 TYR A O 1
ATOM 2007 N N . LYS A 1 243 ? -7.873 -13.181 -18.932 1.00 88.62 243 LYS A N 1
ATOM 2008 C CA . LYS A 1 243 ? -7.375 -12.800 -17.599 1.00 88.62 243 LYS A CA 1
ATOM 2009 C C . LYS A 1 243 ? -7.789 -13.845 -16.579 1.00 88.62 243 LYS A C 1
ATOM 2011 O O . LYS A 1 243 ? -6.989 -14.258 -15.739 1.00 88.62 243 LYS A O 1
ATOM 2016 N N . LYS A 1 244 ? -9.040 -14.305 -16.668 1.00 93.75 244 LYS A N 1
ATOM 2017 C CA . LYS A 1 244 ? -9.541 -15.366 -15.792 1.00 93.75 244 LYS A CA 1
ATOM 2018 C C . LYS A 1 244 ? -8.835 -16.687 -16.049 1.00 93.75 244 LYS A C 1
ATOM 2020 O O . LYS A 1 244 ? -8.558 -17.386 -15.084 1.00 93.75 244 LYS A O 1
ATOM 2025 N N . SER A 1 245 ? -8.516 -17.034 -17.295 1.00 92.50 245 SER A N 1
ATOM 2026 C CA . SER A 1 245 ? -7.811 -18.284 -17.601 1.00 92.50 245 SER A CA 1
ATOM 2027 C C . SER A 1 245 ? -6.413 -18.321 -16.969 1.00 92.50 245 SER A C 1
ATOM 2029 O O . SER A 1 245 ? -6.062 -19.329 -16.350 1.00 92.50 245 SER A O 1
ATOM 2031 N N . ILE A 1 246 ? -5.672 -17.205 -17.008 1.00 91.69 246 ILE A N 1
ATOM 2032 C CA . ILE A 1 246 ? -4.389 -17.046 -16.302 1.00 91.69 246 ILE A CA 1
ATOM 2033 C C . ILE A 1 246 ? -4.590 -17.193 -14.788 1.00 91.69 246 ILE A C 1
ATOM 2035 O O . ILE A 1 246 ? -3.920 -18.007 -14.151 1.00 91.69 246 ILE A O 1
ATOM 2039 N N . LEU A 1 247 ? -5.551 -16.470 -14.199 1.00 95.00 247 LEU A N 1
ATOM 2040 C CA . LEU A 1 247 ? -5.836 -16.567 -12.762 1.00 95.00 247 LEU A CA 1
ATOM 2041 C C . LEU A 1 247 ? -6.245 -17.982 -12.340 1.00 95.00 247 LEU A C 1
ATOM 2043 O O . LEU A 1 247 ? -5.794 -18.458 -11.307 1.00 95.00 247 LEU A O 1
ATOM 2047 N N . ILE A 1 248 ? -7.057 -18.682 -13.131 1.00 96.12 248 ILE A N 1
ATOM 2048 C CA . ILE A 1 248 ? -7.463 -20.069 -12.868 1.00 96.12 248 ILE A CA 1
ATOM 2049 C C . ILE A 1 248 ? -6.242 -20.990 -12.855 1.00 96.12 248 ILE A C 1
ATOM 2051 O O . ILE A 1 248 ? -6.130 -21.832 -11.962 1.00 96.12 248 ILE A O 1
ATOM 2055 N N . HIS A 1 249 ? -5.318 -20.832 -13.808 1.00 94.50 249 HIS A N 1
ATOM 2056 C CA . HIS A 1 249 ? -4.081 -21.612 -13.838 1.00 94.50 249 HIS A CA 1
ATOM 2057 C C . HIS A 1 249 ? -3.252 -21.403 -12.561 1.00 94.50 249 HIS A C 1
ATOM 2059 O O . HIS A 1 249 ? -2.830 -22.375 -11.934 1.00 94.50 249 HIS A O 1
ATOM 2065 N N . LEU A 1 250 ? -3.101 -20.148 -12.131 1.00 95.50 250 LEU A N 1
ATOM 2066 C CA . LEU A 1 250 ? -2.407 -19.793 -10.893 1.00 95.50 250 LEU A CA 1
ATOM 2067 C C . LEU A 1 250 ? -3.112 -20.348 -9.645 1.00 95.50 250 LEU A C 1
ATOM 2069 O O . LEU A 1 250 ? -2.495 -21.022 -8.831 1.00 95.50 250 LEU A O 1
ATOM 2073 N N . ILE A 1 251 ? -4.422 -20.140 -9.507 1.00 96.81 251 ILE A N 1
ATOM 2074 C CA . ILE A 1 251 ? -5.207 -20.607 -8.351 1.00 96.81 251 ILE A CA 1
ATOM 2075 C C . ILE A 1 251 ? -5.108 -22.132 -8.205 1.00 96.81 251 ILE A C 1
ATOM 2077 O O . ILE A 1 251 ? -4.966 -22.640 -7.088 1.00 96.81 251 ILE A O 1
ATOM 2081 N N . ARG A 1 252 ? -5.138 -22.865 -9.327 1.00 96.31 252 ARG A N 1
ATOM 2082 C CA . ARG A 1 252 ? -4.941 -24.321 -9.348 1.00 96.31 252 ARG A CA 1
ATOM 2083 C C . ARG A 1 252 ? -3.529 -24.708 -8.910 1.00 96.31 252 ARG A C 1
ATOM 2085 O O . ARG A 1 252 ? -3.400 -25.615 -8.092 1.00 96.31 252 ARG A O 1
ATOM 2092 N N . SER A 1 253 ? -2.489 -24.027 -9.398 1.00 95.75 253 SER A N 1
ATOM 2093 C CA . SER A 1 253 ? -1.101 -24.320 -9.005 1.00 95.75 253 SER A CA 1
ATOM 2094 C C . SER A 1 253 ? -0.817 -23.995 -7.534 1.00 95.75 253 SER A C 1
ATOM 2096 O O . SER A 1 253 ? 0.011 -24.651 -6.906 1.00 95.75 253 SER A O 1
ATOM 2098 N N . TRP A 1 254 ? -1.549 -23.046 -6.946 1.00 96.38 254 TRP A N 1
ATOM 2099 C CA . TRP A 1 254 ? -1.481 -22.724 -5.517 1.00 96.38 254 TRP A CA 1
ATOM 2100 C C . TRP A 1 254 ? -2.227 -23.717 -4.617 1.00 96.38 254 TRP A C 1
ATOM 2102 O O . TRP A 1 254 ? -2.104 -23.635 -3.396 1.00 96.38 254 TRP A O 1
ATOM 2112 N N . GLY A 1 255 ? -3.036 -24.616 -5.187 1.00 95.56 255 GLY A N 1
ATOM 2113 C CA . GLY A 1 255 ? -3.854 -25.560 -4.424 1.00 95.56 255 GLY A CA 1
ATOM 2114 C C . GLY A 1 255 ? -5.007 -24.903 -3.657 1.00 95.56 255 GLY A C 1
ATOM 2115 O O . GLY A 1 255 ? -5.481 -25.442 -2.656 1.00 95.56 255 GLY A O 1
ATOM 2116 N N . TRP A 1 256 ? -5.466 -23.724 -4.085 1.00 96.94 256 TRP A N 1
ATOM 2117 C CA . TRP A 1 256 ? -6.603 -23.060 -3.452 1.00 96.94 256 TRP A CA 1
ATOM 2118 C C . TRP A 1 256 ? -7.914 -23.783 -3.766 1.00 96.94 256 TRP A C 1
ATOM 2120 O O . TRP A 1 256 ? -8.198 -24.145 -4.906 1.00 96.94 256 TRP A O 1
ATOM 2130 N N . ASN A 1 257 ? -8.751 -23.944 -2.743 1.00 94.00 257 ASN A N 1
ATOM 2131 C CA . ASN A 1 257 ? -10.074 -24.543 -2.882 1.00 94.00 257 ASN A CA 1
ATOM 2132 C C . ASN A 1 257 ? -11.174 -23.485 -3.094 1.00 94.00 257 ASN A C 1
ATOM 2134 O O . ASN A 1 257 ? -10.990 -22.286 -2.855 1.00 94.00 257 ASN A O 1
ATOM 2138 N N . ALA A 1 258 ? -12.360 -23.952 -3.492 1.00 93.75 258 ALA A N 1
ATOM 2139 C CA . ALA A 1 258 ? -13.534 -23.109 -3.718 1.00 93.75 258 ALA A CA 1
ATOM 2140 C C . ALA A 1 258 ? -13.944 -22.283 -2.485 1.00 93.75 258 ALA A C 1
ATOM 2142 O O . ALA A 1 258 ? -14.432 -21.162 -2.632 1.00 93.75 258 ALA A O 1
ATOM 2143 N N . TYR A 1 259 ? -13.735 -22.808 -1.271 1.00 94.06 259 TYR A N 1
ATOM 2144 C CA . TYR A 1 259 ? -14.068 -22.106 -0.030 1.00 94.06 259 TYR A CA 1
ATOM 2145 C C . TYR A 1 259 ? -13.232 -20.836 0.133 1.00 94.06 259 TYR A C 1
ATOM 2147 O O . TYR A 1 259 ? -13.778 -19.748 0.318 1.00 94.06 259 TYR A O 1
ATOM 2155 N N . LYS A 1 260 ? -11.911 -20.960 -0.005 1.00 94.38 260 LYS A N 1
ATOM 2156 C CA . LYS A 1 260 ? -10.992 -19.827 0.075 1.00 94.38 260 LYS A CA 1
ATOM 2157 C C . LYS A 1 260 ? -11.260 -18.791 -1.013 1.00 94.38 260 LYS A C 1
ATOM 2159 O O . LYS A 1 260 ? -11.302 -17.598 -0.723 1.00 94.38 260 LYS A O 1
ATOM 2164 N N . LEU A 1 261 ? -11.474 -19.246 -2.246 1.00 94.88 261 LEU A N 1
ATOM 2165 C CA . LEU A 1 261 ? -11.790 -18.368 -3.370 1.00 94.88 261 LEU A CA 1
ATOM 2166 C C . LEU A 1 261 ? -13.071 -17.565 -3.104 1.00 94.88 261 LEU A C 1
ATOM 2168 O O . LEU A 1 261 ? -13.093 -16.348 -3.278 1.00 94.88 261 LEU A O 1
ATOM 2172 N N . LYS A 1 262 ? -14.117 -18.231 -2.598 1.00 93.44 262 LYS A N 1
ATOM 2173 C CA . LYS A 1 262 ? -15.369 -17.577 -2.206 1.00 93.44 262 LYS A CA 1
ATOM 2174 C C . LYS A 1 262 ? -15.147 -16.530 -1.114 1.00 93.44 262 LYS A C 1
ATOM 2176 O O . LYS A 1 262 ? -15.709 -15.445 -1.221 1.00 93.44 262 LYS A O 1
ATOM 2181 N N . GLN A 1 263 ? -14.319 -16.822 -0.108 1.00 91.81 263 GLN A N 1
ATOM 2182 C CA . GLN A 1 263 ? -13.979 -15.842 0.924 1.00 91.81 263 GLN A CA 1
ATOM 2183 C C . GLN A 1 263 ? -13.277 -14.615 0.334 1.00 91.81 263 GLN A C 1
ATOM 2185 O O . GLN A 1 263 ? -13.699 -13.498 0.611 1.00 91.81 263 GLN A O 1
ATOM 2190 N N . LEU A 1 264 ? -12.250 -14.792 -0.503 1.00 92.19 264 LEU A N 1
ATOM 2191 C CA . LEU A 1 264 ? -11.532 -13.670 -1.124 1.00 92.19 264 LEU A CA 1
ATOM 2192 C C . LEU A 1 264 ? -12.425 -12.845 -2.064 1.00 92.19 264 LEU A C 1
ATOM 2194 O O . LEU A 1 264 ? -12.321 -11.624 -2.083 1.00 92.19 264 LEU A O 1
ATOM 2198 N N . ASN A 1 265 ? -13.356 -13.471 -2.788 1.00 92.75 265 ASN A N 1
ATOM 2199 C CA . ASN A 1 265 ? -14.320 -12.745 -3.627 1.00 92.75 265 ASN A CA 1
ATOM 2200 C C . ASN A 1 265 ? -15.280 -11.857 -2.820 1.00 92.75 265 ASN A C 1
ATOM 2202 O O . ASN A 1 265 ? -15.826 -10.898 -3.357 1.00 92.75 265 ASN A O 1
ATOM 2206 N N . GLN A 1 266 ? -15.468 -12.147 -1.531 1.00 89.88 266 GLN A N 1
ATOM 2207 C CA . GLN A 1 266 ? -16.291 -11.354 -0.614 1.00 89.88 266 GLN A CA 1
ATOM 2208 C C . GLN A 1 266 ? -15.495 -10.262 0.107 1.00 89.88 266 GLN A C 1
ATOM 2210 O O . GLN A 1 266 ? -15.998 -9.675 1.057 1.00 89.88 266 GLN A O 1
ATOM 2215 N N . TYR A 1 267 ? -14.260 -9.980 -0.315 1.00 86.75 267 TYR A N 1
ATOM 2216 C CA . TYR A 1 267 ? -13.364 -9.038 0.356 1.00 86.75 267 TYR A CA 1
ATOM 2217 C C . TYR A 1 267 ? -13.987 -7.664 0.650 1.00 86.75 267 TYR A C 1
ATOM 2219 O O . TYR A 1 267 ? -13.814 -7.124 1.741 1.00 86.75 267 TYR A O 1
ATOM 2227 N N . THR A 1 268 ? -14.769 -7.114 -0.283 1.00 81.25 268 THR A N 1
ATOM 2228 C CA . THR A 1 268 ? -15.463 -5.829 -0.086 1.00 81.25 268 THR A CA 1
ATOM 2229 C C . THR A 1 268 ? -16.452 -5.871 1.082 1.00 81.25 268 THR A C 1
ATOM 2231 O O . THR A 1 268 ? -16.593 -4.876 1.793 1.00 81.25 268 THR A O 1
ATOM 2234 N N . ASP A 1 269 ? -17.060 -7.034 1.318 1.00 81.81 269 ASP A N 1
ATOM 2235 C CA . ASP A 1 269 ? -18.014 -7.303 2.396 1.00 81.81 269 ASP A CA 1
ATOM 2236 C C . ASP A 1 269 ? -17.345 -7.870 3.659 1.00 81.81 269 ASP A C 1
ATOM 2238 O O . ASP A 1 269 ? -18.035 -8.205 4.626 1.00 81.81 269 ASP A O 1
ATOM 2242 N N . TRP A 1 270 ? -16.012 -8.009 3.673 1.00 84.19 270 TRP A N 1
ATOM 2243 C CA . TRP A 1 270 ? -15.306 -8.492 4.854 1.00 84.19 270 TRP A CA 1
ATOM 2244 C C . TRP A 1 270 ? -15.549 -7.585 6.043 1.00 84.19 270 TRP A C 1
ATOM 2246 O O . TRP A 1 270 ? -15.501 -6.355 5.963 1.00 84.19 270 TRP A O 1
ATOM 2256 N N . GLN A 1 271 ? -15.714 -8.231 7.187 1.00 80.12 271 GLN A N 1
ATOM 2257 C CA . GLN A 1 271 ? -15.768 -7.549 8.461 1.00 80.12 271 GLN A CA 1
ATOM 2258 C C . GLN A 1 271 ? -14.409 -6.924 8.783 1.00 80.12 271 GLN A C 1
ATOM 2260 O O . GLN A 1 271 ? -13.358 -7.431 8.372 1.00 80.12 271 GLN A O 1
ATOM 2265 N N . MET A 1 272 ? -14.407 -5.866 9.599 1.00 79.25 272 MET A N 1
ATOM 2266 C CA . MET A 1 272 ? -13.186 -5.124 9.916 1.00 79.25 272 MET A CA 1
ATOM 2267 C C . MET A 1 272 ? -12.064 -6.033 10.423 1.00 79.25 272 MET A C 1
ATOM 2269 O O . MET A 1 272 ? -10.930 -5.940 9.969 1.00 79.25 272 MET A O 1
ATOM 2273 N N . MET A 1 273 ? -12.373 -6.960 11.333 1.00 81.12 273 MET A N 1
ATOM 2274 C CA . MET A 1 273 ? -11.345 -7.816 11.936 1.00 81.12 273 MET A CA 1
ATOM 2275 C C . MET A 1 273 ? -10.733 -8.809 10.939 1.00 81.12 273 MET A C 1
ATOM 2277 O O . MET A 1 273 ? -9.568 -9.170 11.088 1.00 81.12 273 MET A O 1
ATOM 2281 N N . GLN A 1 274 ? -11.462 -9.193 9.886 1.00 83.75 274 GLN A N 1
ATOM 2282 C CA . GLN A 1 274 ? -10.912 -9.996 8.790 1.00 83.75 274 GLN A CA 1
ATOM 2283 C C . GLN A 1 274 ? -9.934 -9.162 7.952 1.00 83.75 274 GLN A C 1
ATOM 2285 O O . GLN A 1 274 ? -8.823 -9.617 7.663 1.00 83.75 274 GLN A O 1
ATOM 2290 N N . LYS A 1 275 ? -10.298 -7.908 7.639 1.00 83.75 275 LYS A N 1
ATOM 2291 C CA . LYS A 1 275 ? -9.406 -6.956 6.956 1.00 83.75 275 LYS A CA 1
ATOM 2292 C C . LYS A 1 275 ? -8.156 -6.665 7.789 1.00 83.75 275 LYS A C 1
ATOM 2294 O O . LYS A 1 275 ? -7.055 -6.720 7.255 1.00 83.75 275 LYS A O 1
ATOM 2299 N N . VAL A 1 276 ? -8.302 -6.464 9.100 1.00 81.38 276 VAL A N 1
ATOM 2300 C CA . VAL A 1 276 ? -7.185 -6.276 10.043 1.00 81.38 276 VAL A CA 1
ATOM 2301 C C . VAL A 1 276 ? -6.295 -7.515 10.109 1.00 81.38 276 VAL A C 1
ATOM 2303 O O . VAL A 1 276 ? -5.076 -7.387 10.107 1.00 81.38 276 VAL A O 1
ATOM 2306 N N . ALA A 1 277 ? -6.861 -8.724 10.133 1.00 84.81 277 ALA A N 1
ATOM 2307 C CA . ALA A 1 277 ? -6.070 -9.953 10.129 1.00 84.81 277 ALA A CA 1
ATOM 2308 C C . ALA A 1 277 ? -5.241 -10.102 8.841 1.00 84.81 277 ALA A C 1
ATOM 2310 O O . ALA A 1 277 ? -4.089 -10.534 8.892 1.00 84.81 277 ALA A O 1
ATOM 2311 N N . MET A 1 278 ? -5.794 -9.730 7.684 1.00 87.00 278 MET A N 1
ATOM 2312 C CA . MET A 1 278 ? -5.040 -9.666 6.428 1.00 87.00 278 MET A CA 1
ATOM 2313 C C . MET A 1 278 ? -3.983 -8.553 6.454 1.00 87.00 278 MET A C 1
ATOM 2315 O O . MET A 1 278 ? -2.821 -8.819 6.155 1.00 87.00 278 MET A O 1
ATOM 2319 N N . GLY A 1 279 ? -4.343 -7.344 6.888 1.00 84.62 279 GLY A N 1
ATOM 2320 C CA . GLY A 1 279 ? -3.424 -6.211 7.020 1.00 84.62 279 GLY A CA 1
ATOM 2321 C C . GLY A 1 279 ? -2.245 -6.505 7.948 1.00 84.62 279 GLY A C 1
ATOM 2322 O O . GLY A 1 279 ? -1.103 -6.238 7.596 1.00 84.62 279 GLY A O 1
ATOM 2323 N N . ASN A 1 280 ? -2.481 -7.166 9.083 1.00 84.50 280 ASN A N 1
ATOM 2324 C CA . ASN A 1 280 ? -1.425 -7.594 10.004 1.00 84.50 280 ASN A CA 1
ATOM 2325 C C . ASN A 1 280 ? -0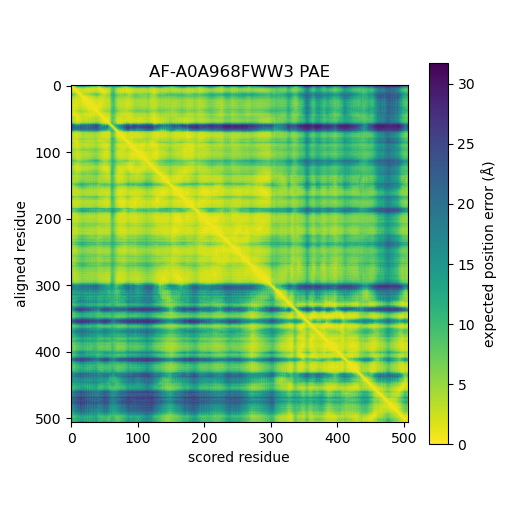.457 -8.596 9.361 1.00 84.50 280 ASN A C 1
ATOM 2327 O O . ASN A 1 280 ? 0.747 -8.510 9.600 1.00 84.50 280 ASN A O 1
ATOM 2331 N N . ARG A 1 281 ? -0.958 -9.533 8.541 1.00 89.62 281 ARG A N 1
ATOM 2332 C CA . ARG A 1 281 ? -0.104 -10.471 7.793 1.00 89.62 281 ARG A CA 1
ATOM 2333 C C . ARG A 1 281 ? 0.750 -9.737 6.762 1.00 89.62 281 ARG A C 1
ATOM 2335 O O . ARG A 1 281 ? 1.961 -9.936 6.741 1.00 89.62 281 ARG A O 1
ATOM 2342 N N . VAL A 1 282 ? 0.149 -8.838 5.980 1.00 89.56 282 VAL A N 1
ATOM 2343 C CA . VAL A 1 282 ? 0.875 -7.993 5.017 1.00 89.56 282 VAL A CA 1
ATOM 2344 C C . VAL A 1 282 ? 1.943 -7.156 5.726 1.00 89.56 282 VAL A C 1
ATOM 2346 O O . VAL A 1 282 ? 3.109 -7.199 5.345 1.00 89.56 282 VAL A O 1
ATOM 2349 N N . ASN A 1 283 ? 1.589 -6.470 6.813 1.00 85.00 283 ASN A N 1
ATOM 2350 C CA . ASN A 1 283 ? 2.515 -5.631 7.573 1.00 85.00 283 ASN A CA 1
ATOM 2351 C C . ASN A 1 283 ? 3.662 -6.428 8.188 1.00 85.00 283 ASN A C 1
ATOM 2353 O O . ASN A 1 283 ? 4.799 -5.965 8.181 1.00 85.00 283 ASN A O 1
ATOM 2357 N N . LYS A 1 284 ? 3.397 -7.640 8.685 1.00 88.50 284 LYS A N 1
ATOM 2358 C CA . LYS A 1 284 ? 4.450 -8.532 9.180 1.00 88.50 284 LYS A CA 1
ATOM 2359 C C . LYS A 1 284 ? 5.483 -8.819 8.085 1.00 88.50 284 LYS A C 1
ATOM 2361 O O . LYS A 1 284 ? 6.680 -8.739 8.355 1.00 88.50 284 LYS A O 1
ATOM 2366 N N . ILE A 1 285 ? 5.030 -9.114 6.866 1.00 93.31 285 ILE A N 1
ATOM 2367 C CA . ILE A 1 285 ? 5.909 -9.382 5.720 1.00 93.31 285 ILE A CA 1
ATOM 2368 C C . ILE A 1 285 ? 6.693 -8.126 5.344 1.00 93.31 285 ILE A C 1
ATOM 2370 O O . ILE A 1 285 ? 7.915 -8.190 5.217 1.00 93.31 285 ILE A O 1
ATOM 2374 N N . LE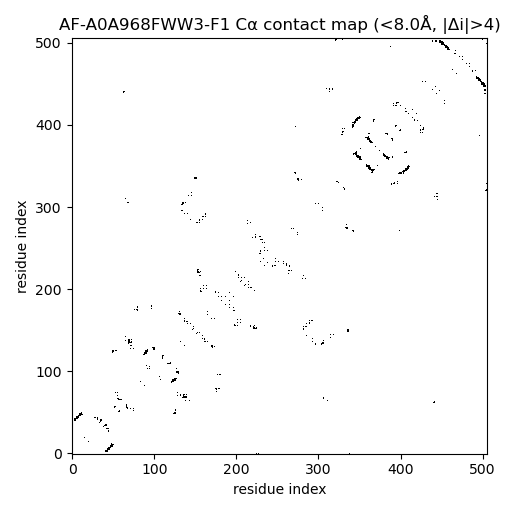U A 1 286 ? 6.022 -6.977 5.233 1.00 90.44 286 LEU A N 1
ATOM 2375 C CA . LEU A 1 286 ? 6.661 -5.699 4.919 1.00 90.44 286 LEU A CA 1
ATOM 2376 C C . LEU A 1 286 ? 7.764 -5.344 5.925 1.00 90.44 286 LEU A C 1
ATOM 2378 O O . LEU A 1 286 ? 8.883 -5.026 5.530 1.00 90.44 286 LEU A O 1
ATOM 2382 N N . MET A 1 287 ? 7.474 -5.463 7.224 1.00 86.19 287 MET A N 1
ATOM 2383 C CA . MET A 1 287 ? 8.433 -5.182 8.296 1.00 86.19 287 MET A CA 1
ATOM 2384 C C . MET A 1 287 ? 9.593 -6.176 8.314 1.00 86.19 287 MET A C 1
ATOM 2386 O O . MET A 1 287 ? 10.733 -5.777 8.540 1.00 86.19 287 MET A O 1
ATOM 2390 N N . SER A 1 288 ? 9.323 -7.461 8.066 1.00 91.88 288 SER A N 1
ATOM 2391 C CA . SER A 1 288 ? 10.376 -8.475 7.969 1.00 91.88 288 SER A CA 1
ATOM 2392 C C . SER A 1 288 ? 11.304 -8.207 6.787 1.00 91.88 288 SER A C 1
ATOM 2394 O O . SER A 1 288 ? 12.516 -8.295 6.945 1.00 91.88 288 SER A O 1
ATOM 2396 N N . SER A 1 289 ? 10.747 -7.863 5.627 1.00 94.00 289 SER A N 1
ATOM 2397 C CA . SER A 1 289 ? 11.513 -7.590 4.406 1.00 94.00 289 SER A CA 1
ATOM 2398 C C . SER A 1 289 ? 12.369 -6.334 4.583 1.00 94.00 289 SER A C 1
ATOM 2400 O O . SER A 1 289 ? 13.573 -6.364 4.351 1.00 94.00 289 SER A O 1
ATOM 2402 N N . TYR A 1 290 ? 11.791 -5.259 5.132 1.00 88.81 290 TYR A N 1
ATOM 2403 C CA . TYR A 1 290 ? 12.540 -4.054 5.494 1.00 88.81 290 TYR A CA 1
ATOM 2404 C C . TYR A 1 290 ? 13.664 -4.337 6.492 1.00 88.81 290 TYR A C 1
ATOM 2406 O O . TYR A 1 290 ? 14.773 -3.834 6.326 1.00 88.81 290 TYR A O 1
ATOM 2414 N N . LYS A 1 291 ? 13.404 -5.148 7.525 1.00 87.62 291 LYS A N 1
ATOM 2415 C CA . LYS A 1 291 ? 14.434 -5.531 8.495 1.00 87.62 291 LYS A CA 1
ATOM 2416 C C . LYS A 1 291 ? 15.603 -6.233 7.799 1.00 87.62 291 LYS A C 1
ATOM 2418 O O . LYS A 1 291 ? 16.743 -5.852 8.044 1.00 87.62 291 LYS A O 1
ATOM 2423 N N . ASN A 1 292 ? 15.321 -7.185 6.912 1.00 92.69 292 ASN A N 1
ATOM 2424 C CA . ASN A 1 292 ? 16.344 -7.916 6.165 1.00 92.69 292 ASN A CA 1
ATOM 2425 C C . ASN A 1 292 ? 17.169 -6.977 5.268 1.00 92.69 292 ASN A C 1
ATOM 2427 O O . ASN A 1 292 ? 18.398 -6.994 5.323 1.00 92.69 292 ASN A O 1
ATOM 2431 N N . ILE A 1 293 ? 16.503 -6.100 4.507 1.00 91.12 293 ILE A N 1
ATOM 2432 C CA . ILE A 1 293 ? 17.156 -5.087 3.661 1.00 91.12 293 ILE A CA 1
ATOM 2433 C C . ILE A 1 293 ? 18.010 -4.139 4.518 1.00 91.12 293 ILE A C 1
ATOM 2435 O O . ILE A 1 293 ? 19.155 -3.853 4.179 1.00 91.12 293 ILE A O 1
ATOM 2439 N N . SER A 1 294 ? 17.494 -3.686 5.663 1.00 85.25 294 SER A N 1
ATOM 2440 C CA . SER A 1 294 ? 18.212 -2.807 6.592 1.00 85.25 294 SER A CA 1
ATOM 2441 C C . SER A 1 294 ? 19.448 -3.479 7.198 1.00 85.25 294 SER A C 1
ATOM 2443 O O . SER A 1 294 ? 20.490 -2.840 7.332 1.00 85.25 294 SER A O 1
ATOM 2445 N N . GLU A 1 295 ? 19.359 -4.761 7.562 1.00 88.19 295 GLU A N 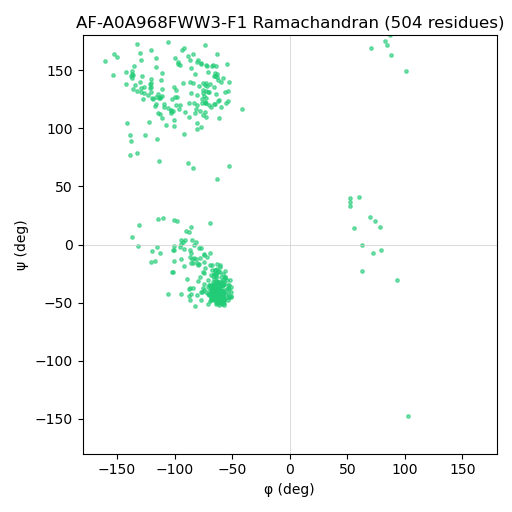1
ATOM 2446 C CA . GLU A 1 295 ? 20.492 -5.539 8.075 1.00 88.19 295 GLU A CA 1
ATOM 2447 C C . GLU A 1 295 ? 21.569 -5.736 7.006 1.00 88.19 295 GLU A C 1
ATOM 2449 O O . GLU A 1 295 ? 22.746 -5.507 7.292 1.00 88.19 295 GLU A O 1
ATOM 2454 N N . LYS A 1 296 ? 21.177 -6.059 5.768 1.00 88.25 296 LYS A N 1
ATOM 2455 C CA . LYS A 1 296 ? 22.105 -6.137 4.634 1.00 88.25 296 LYS A CA 1
ATOM 2456 C C . LYS A 1 296 ? 22.765 -4.786 4.367 1.00 88.25 296 LYS A C 1
ATOM 2458 O O . LYS A 1 296 ? 23.987 -4.732 4.275 1.00 88.25 296 LYS A O 1
ATOM 2463 N N . ASN A 1 297 ? 22.001 -3.695 4.359 1.00 84.75 297 ASN A N 1
ATOM 2464 C CA . ASN A 1 297 ? 22.527 -2.350 4.127 1.00 84.75 297 ASN A CA 1
ATOM 2465 C C . ASN A 1 297 ? 23.573 -1.924 5.172 1.00 84.75 297 ASN A C 1
ATOM 2467 O O . ASN A 1 297 ? 24.554 -1.278 4.831 1.00 84.75 297 ASN A O 1
ATOM 2471 N N . LYS A 1 298 ? 23.413 -2.319 6.443 1.00 82.31 298 LYS A N 1
ATOM 2472 C CA . LYS A 1 298 ? 24.411 -2.041 7.498 1.00 82.31 298 LYS A CA 1
ATOM 2473 C C . LYS A 1 298 ? 25.756 -2.735 7.277 1.00 82.31 298 LYS A C 1
ATOM 2475 O O . LYS A 1 298 ? 26.740 -2.313 7.876 1.00 82.31 298 LYS A O 1
ATOM 2480 N N . SER A 1 299 ? 25.783 -3.815 6.497 1.00 81.94 299 SER A N 1
ATOM 2481 C CA . SER A 1 299 ? 27.015 -4.536 6.159 1.00 81.94 299 SER A CA 1
ATOM 2482 C C . SER A 1 299 ? 27.757 -3.951 4.954 1.00 81.94 299 SER A C 1
ATOM 2484 O O . SER A 1 299 ? 28.859 -4.403 4.663 1.00 81.94 299 SER A O 1
ATOM 2486 N N . LEU A 1 300 ? 27.156 -2.979 4.261 1.00 79.06 300 LEU A N 1
ATOM 2487 C CA . LEU A 1 300 ? 27.742 -2.314 3.101 1.00 79.06 300 LEU A CA 1
ATOM 2488 C C . LEU A 1 300 ? 28.624 -1.142 3.525 1.00 79.06 300 LEU A C 1
ATOM 2490 O O . LEU A 1 300 ? 28.462 -0.580 4.614 1.00 79.06 300 LEU A O 1
ATOM 2494 N N . ASP A 1 301 ? 29.534 -0.750 2.638 1.00 71.19 301 ASP A N 1
ATOM 2495 C CA . ASP A 1 301 ? 30.376 0.418 2.856 1.00 71.19 301 ASP A CA 1
ATOM 2496 C C . ASP A 1 301 ? 29.525 1.689 2.967 1.00 71.19 301 ASP A C 1
ATOM 2498 O O . ASP A 1 301 ? 28.552 1.897 2.242 1.00 71.19 301 ASP A O 1
ATOM 2502 N N . SER A 1 302 ? 29.913 2.591 3.871 1.00 64.12 302 SER A N 1
ATOM 2503 C CA . SER A 1 302 ? 29.160 3.822 4.152 1.00 64.12 302 SER A CA 1
ATOM 2504 C C . SER A 1 302 ? 29.009 4.750 2.940 1.00 64.12 302 SER A C 1
ATOM 2506 O O . SER A 1 302 ? 28.113 5.590 2.934 1.00 64.12 302 SER A O 1
ATOM 2508 N N . GLN A 1 303 ? 29.851 4.582 1.915 1.00 62.06 303 GLN A N 1
ATOM 2509 C CA . GLN A 1 303 ? 29.778 5.304 0.642 1.00 62.06 303 GLN A CA 1
ATOM 2510 C C . GLN A 1 303 ? 28.623 4.834 -0.257 1.00 62.06 303 GLN A C 1
ATOM 2512 O O . GLN A 1 303 ? 28.195 5.593 -1.121 1.00 62.06 303 GLN A O 1
ATOM 2517 N N . GLU A 1 304 ? 28.089 3.627 -0.046 1.00 61.94 304 GLU A N 1
ATOM 2518 C CA . GLU A 1 304 ? 26.931 3.117 -0.791 1.00 61.94 304 GLU A CA 1
ATOM 2519 C C . GLU A 1 304 ? 25.596 3.594 -0.200 1.00 61.94 304 GLU A C 1
ATOM 2521 O O . GLU A 1 304 ? 24.565 3.521 -0.863 1.00 61.94 304 GLU A O 1
ATOM 2526 N N . SER A 1 305 ? 25.582 4.109 1.035 1.00 62.56 305 SER A N 1
ATOM 2527 C CA . SER A 1 305 ? 24.353 4.573 1.682 1.00 62.56 305 SER A CA 1
ATOM 2528 C C . SER A 1 305 ? 23.921 5.941 1.147 1.00 62.56 305 SER A C 1
ATOM 2530 O O . SER A 1 305 ? 24.403 6.979 1.594 1.00 62.56 305 SER A O 1
ATOM 2532 N N . LEU A 1 306 ? 22.934 5.944 0.249 1.00 63.66 306 LEU A N 1
ATOM 2533 C CA . LEU A 1 306 ? 22.342 7.156 -0.339 1.00 63.66 306 LEU A CA 1
ATOM 2534 C C . LEU A 1 306 ? 21.333 7.873 0.580 1.00 63.66 306 LEU A C 1
ATOM 2536 O O . LEU A 1 306 ? 20.813 8.927 0.223 1.00 63.66 306 LEU A O 1
ATOM 2540 N N . ILE A 1 307 ? 21.044 7.309 1.757 1.00 64.25 307 ILE A N 1
ATOM 2541 C CA . ILE A 1 307 ? 20.051 7.830 2.705 1.00 64.25 307 ILE A CA 1
ATOM 2542 C C . ILE A 1 307 ? 20.729 8.628 3.813 1.00 64.25 307 ILE A C 1
ATOM 2544 O O . ILE A 1 307 ? 21.681 8.157 4.441 1.00 64.25 307 ILE A O 1
ATOM 2548 N N . THR A 1 308 ? 20.195 9.811 4.117 1.00 63.84 308 THR A N 1
ATOM 2549 C CA . THR A 1 308 ? 20.703 10.631 5.219 1.00 63.84 308 THR A CA 1
ATOM 2550 C C . THR A 1 308 ? 20.178 10.145 6.579 1.00 63.84 308 THR A C 1
ATOM 2552 O O . THR A 1 308 ? 19.125 9.507 6.697 1.00 63.84 308 THR A O 1
ATOM 2555 N N . GLN A 1 309 ? 20.869 10.497 7.671 1.00 64.94 309 GLN A N 1
ATOM 2556 C CA . GLN A 1 309 ? 20.339 10.257 9.024 1.00 64.94 309 GLN A CA 1
ATOM 2557 C C . GLN A 1 309 ? 18.968 10.924 9.227 1.00 64.94 309 GLN A C 1
ATOM 2559 O O . GLN A 1 309 ? 18.110 10.367 9.911 1.00 64.94 309 GLN A O 1
ATOM 2564 N N . LYS A 1 310 ? 18.738 12.085 8.599 1.00 65.50 310 LYS A N 1
ATOM 2565 C CA . LYS A 1 310 ? 17.465 12.815 8.644 1.00 65.50 310 LYS A CA 1
ATOM 2566 C C . LYS A 1 310 ? 16.318 11.981 8.066 1.00 65.50 310 LYS A C 1
ATOM 2568 O O . LYS A 1 310 ? 15.278 11.876 8.714 1.00 65.50 310 LYS A O 1
ATOM 2573 N N . ASP A 1 311 ? 16.524 11.336 6.919 1.00 63.38 311 ASP A N 1
ATOM 2574 C CA . ASP A 1 311 ? 15.510 10.493 6.264 1.00 63.38 311 ASP A CA 1
ATOM 2575 C C . ASP A 1 311 ? 15.205 9.240 7.096 1.00 63.38 311 ASP A C 1
ATOM 2577 O O . ASP A 1 311 ? 14.047 8.862 7.283 1.00 63.38 311 ASP A O 1
ATOM 2581 N N . THR A 1 312 ? 16.243 8.650 7.696 1.00 66.12 312 THR A N 1
ATOM 2582 C CA . THR A 1 312 ? 16.097 7.512 8.617 1.00 66.12 312 THR A CA 1
ATOM 2583 C C . THR A 1 312 ? 15.298 7.902 9.868 1.00 66.12 312 THR A C 1
ATOM 2585 O O . THR A 1 312 ? 14.422 7.154 10.307 1.00 66.12 312 THR A O 1
ATOM 2588 N N . HIS A 1 313 ? 15.555 9.084 10.441 1.00 68.62 313 HIS A N 1
ATOM 2589 C CA . HIS A 1 313 ? 14.808 9.602 11.590 1.00 68.62 313 HIS A CA 1
ATOM 2590 C C . HIS A 1 313 ? 13.352 9.928 11.245 1.00 68.62 313 HIS A C 1
ATOM 2592 O O . HIS A 1 313 ? 12.457 9.562 12.010 1.00 68.62 313 HIS A O 1
ATOM 2598 N N . LEU A 1 314 ? 13.107 10.579 10.105 1.00 66.12 314 LEU A N 1
ATOM 2599 C CA . LEU A 1 314 ? 11.768 10.896 9.611 1.00 66.12 314 LEU A CA 1
ATOM 2600 C C . LEU A 1 314 ? 10.941 9.622 9.405 1.00 66.12 314 LEU A C 1
ATOM 2602 O O . LEU A 1 314 ? 9.819 9.530 9.908 1.00 66.12 314 LEU A O 1
ATOM 2606 N N . LEU A 1 315 ? 11.508 8.616 8.730 1.00 64.94 315 LEU A N 1
ATOM 2607 C CA . LEU A 1 315 ? 10.845 7.328 8.556 1.00 64.94 315 LEU A CA 1
ATOM 2608 C C . LEU A 1 315 ? 10.610 6.652 9.899 1.00 64.94 315 LEU A C 1
ATOM 2610 O O . LEU A 1 315 ? 9.499 6.201 10.155 1.00 64.94 315 LEU A O 1
ATOM 2614 N N . GLY A 1 316 ? 11.635 6.573 10.751 1.00 67.62 316 GLY A N 1
ATOM 2615 C CA . GLY A 1 316 ? 11.509 5.977 12.075 1.00 67.62 316 GLY A CA 1
ATOM 2616 C C . GLY A 1 316 ? 10.322 6.578 12.821 1.00 67.62 316 GLY A C 1
ATOM 2617 O O . GLY A 1 316 ? 9.493 5.844 13.345 1.00 67.62 316 GLY A O 1
ATOM 2618 N N . ARG A 1 317 ? 10.166 7.904 12.777 1.00 72.62 317 ARG A N 1
ATOM 2619 C CA . ARG A 1 317 ? 9.039 8.610 13.394 1.00 72.62 317 ARG A CA 1
ATOM 2620 C C . ARG A 1 317 ? 7.700 8.357 12.701 1.00 72.62 317 ARG A C 1
ATOM 2622 O O . ARG A 1 317 ? 6.738 8.129 13.425 1.00 7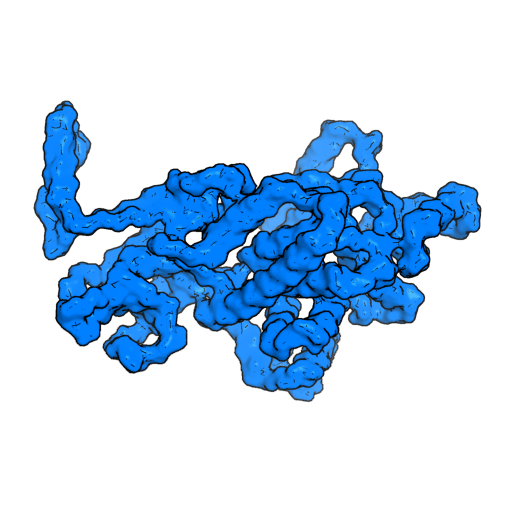2.62 317 ARG A O 1
ATOM 2629 N N . LYS A 1 318 ? 7.624 8.284 11.363 1.00 71.00 318 LYS A N 1
ATOM 2630 C CA . LYS A 1 318 ? 6.408 7.822 10.652 1.00 71.00 318 LYS A CA 1
ATOM 2631 C C . LYS A 1 318 ? 6.030 6.401 11.080 1.00 71.00 318 LYS A C 1
ATOM 2633 O O . LYS A 1 318 ? 4.900 6.138 11.473 1.00 71.00 318 LYS A O 1
ATOM 2638 N N . LEU A 1 319 ? 6.980 5.471 11.071 1.00 68.06 319 LEU A N 1
ATOM 2639 C CA . LEU A 1 319 ? 6.734 4.092 11.481 1.00 68.06 319 LEU A CA 1
ATOM 2640 C C . LEU A 1 319 ? 6.326 4.020 12.956 1.00 68.06 319 LEU A C 1
ATOM 2642 O O . LEU A 1 319 ? 5.390 3.303 13.295 1.00 68.06 319 LEU A O 1
ATOM 2646 N N . PHE A 1 320 ? 6.957 4.783 13.848 1.00 70.00 320 PHE A N 1
ATOM 2647 C CA . PHE A 1 320 ? 6.554 4.815 15.251 1.00 70.00 320 PHE A CA 1
ATOM 2648 C C . PHE A 1 320 ? 5.172 5.447 15.444 1.00 70.00 320 PHE A C 1
ATOM 2650 O O . PHE A 1 320 ? 4.380 4.901 16.216 1.00 70.00 320 PHE A O 1
ATOM 2657 N N . SER A 1 321 ? 4.839 6.529 14.737 1.00 70.50 321 SER A N 1
ATOM 2658 C CA . SER A 1 321 ? 3.529 7.168 14.884 1.00 70.50 321 SER A CA 1
ATOM 2659 C C . SER A 1 321 ? 2.394 6.247 14.435 1.00 70.50 321 SER A C 1
ATOM 2661 O O . SER A 1 321 ? 1.369 6.172 15.110 1.00 70.50 321 SER A O 1
ATOM 2663 N N . PHE A 1 322 ? 2.608 5.430 13.404 1.00 68.88 322 PHE A N 1
ATOM 2664 C CA . PHE A 1 322 ? 1.596 4.482 12.937 1.00 68.88 322 PHE A CA 1
ATOM 2665 C C . PHE A 1 322 ? 1.605 3.133 13.675 1.00 68.88 322 PHE A C 1
ATOM 2667 O O . PHE A 1 322 ? 0.541 2.617 14.013 1.00 68.88 322 PHE A O 1
ATOM 2674 N N . TYR A 1 323 ? 2.776 2.551 13.952 1.00 68.38 323 TYR A N 1
ATOM 2675 C CA . TYR A 1 323 ? 2.890 1.165 14.432 1.00 68.38 323 TYR A CA 1
ATOM 2676 C C . TYR A 1 323 ? 3.158 1.022 15.933 1.00 68.38 323 TYR A C 1
ATOM 2678 O O . TYR A 1 323 ? 2.872 -0.030 16.513 1.00 68.38 323 TYR A O 1
ATOM 2686 N N . ARG A 1 324 ? 3.727 2.036 16.597 1.00 75.00 324 ARG A N 1
ATOM 2687 C CA . ARG A 1 324 ? 4.116 1.900 18.006 1.00 75.00 324 ARG A CA 1
ATOM 2688 C C . ARG A 1 324 ? 2.893 1.984 18.909 1.00 75.00 324 ARG A C 1
ATOM 2690 O O . ARG A 1 324 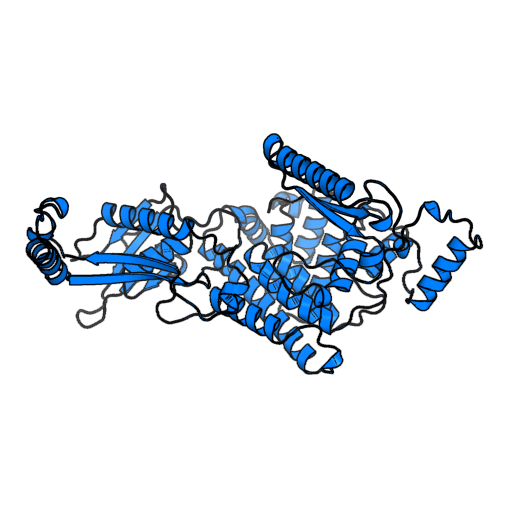? 2.225 3.017 18.969 1.00 75.00 324 ARG A O 1
ATOM 2697 N N . ARG A 1 325 ? 2.683 0.931 19.699 1.00 78.06 325 ARG A N 1
ATOM 2698 C CA . ARG A 1 325 ? 1.795 0.959 20.865 1.00 78.06 325 ARG A CA 1
ATOM 2699 C C . ARG A 1 325 ? 2.423 1.798 21.973 1.00 78.06 325 ARG A C 1
ATOM 2701 O O . ARG A 1 325 ? 3.581 1.585 22.333 1.00 78.06 325 ARG A O 1
ATOM 2708 N N . ALA A 1 326 ? 1.647 2.715 22.530 1.00 83.38 326 ALA A N 1
ATOM 2709 C CA . ALA A 1 326 ? 2.024 3.503 23.694 1.00 83.38 326 ALA A CA 1
ATOM 2710 C C . ALA A 1 326 ? 0.850 3.548 24.686 1.00 83.38 326 ALA A C 1
ATOM 2712 O O . ALA A 1 326 ? -0.300 3.393 24.267 1.00 83.38 326 ALA A O 1
ATOM 2713 N N . PRO A 1 327 ? 1.106 3.734 25.993 1.00 84.62 327 PRO A N 1
ATOM 2714 C CA . PRO A 1 327 ? 0.037 3.918 26.968 1.00 84.62 327 PRO A CA 1
ATOM 2715 C C . PRO A 1 327 ? -0.891 5.060 26.545 1.00 84.62 327 PRO A C 1
ATOM 2717 O O . PRO A 1 327 ? -0.416 6.133 26.188 1.00 84.62 327 PRO A O 1
ATOM 2720 N N . ASN A 1 328 ? -2.203 4.823 26.592 1.00 87.69 328 ASN A N 1
ATOM 2721 C CA . ASN A 1 328 ? -3.260 5.775 26.223 1.00 87.69 328 ASN A CA 1
ATOM 2722 C C . ASN A 1 328 ? -3.284 6.247 24.759 1.00 87.69 328 ASN A C 1
ATOM 2724 O O . ASN A 1 328 ? -4.206 6.972 24.408 1.00 87.69 328 ASN A O 1
ATOM 2728 N N . LYS A 1 329 ? -2.357 5.798 23.905 1.00 90.19 329 LYS A N 1
ATOM 2729 C CA . LYS A 1 329 ? -2.428 6.032 22.462 1.00 90.19 329 LYS A CA 1
ATOM 2730 C C . LYS A 1 329 ? -3.479 5.121 21.845 1.00 90.19 329 LYS A C 1
ATOM 2732 O O . LYS A 1 329 ? -3.469 3.904 22.068 1.00 90.19 329 LYS A O 1
ATOM 2737 N N . VAL A 1 330 ? -4.369 5.697 21.051 1.00 89.31 330 VAL A N 1
ATOM 2738 C CA . VAL A 1 330 ? -5.360 4.933 20.303 1.00 89.31 330 VAL A CA 1
ATOM 2739 C C . VAL A 1 330 ? -4.661 4.203 19.160 1.00 89.31 330 VAL A C 1
ATOM 2741 O O . VAL A 1 330 ? -3.990 4.789 18.315 1.00 89.31 330 VAL A O 1
ATOM 2744 N N . GLU A 1 331 ? -4.794 2.881 19.154 1.00 84.69 331 GLU A N 1
ATOM 2745 C CA . GLU A 1 331 ? -4.164 2.041 18.140 1.00 84.69 331 GLU A CA 1
ATOM 2746 C C . GLU A 1 331 ? -4.886 2.183 16.798 1.00 84.69 331 GLU A C 1
ATOM 2748 O O . GLU A 1 331 ? -6.120 2.143 16.745 1.00 84.69 331 GLU A O 1
ATOM 2753 N N . ASN A 1 332 ? -4.108 2.284 15.720 1.00 78.31 332 ASN A N 1
ATOM 2754 C CA . ASN A 1 332 ? -4.622 2.194 14.362 1.00 78.31 332 ASN A CA 1
ATOM 2755 C C . ASN A 1 332 ? -4.801 0.714 13.994 1.00 78.31 332 ASN A C 1
ATOM 2757 O O . ASN A 1 332 ? -3.848 -0.067 13.975 1.00 78.31 332 ASN A O 1
ATOM 2761 N N . LEU A 1 333 ? -6.041 0.314 13.745 1.00 75.19 333 LEU A N 1
ATOM 2762 C CA . LEU A 1 333 ? -6.372 -0.959 13.142 1.00 75.19 333 LEU A CA 1
ATOM 2763 C C . LEU A 1 333 ? -5.996 -0.862 11.668 1.00 75.19 333 LEU A C 1
ATOM 2765 O O . LEU A 1 333 ? -6.663 -0.155 10.921 1.00 75.19 333 LEU A O 1
ATOM 2769 N N . PHE A 1 334 ? -4.950 -1.591 11.273 1.00 65.38 334 PHE A N 1
ATOM 2770 C CA . PHE A 1 334 ? -4.395 -1.670 9.916 1.00 65.38 334 PHE A CA 1
ATOM 2771 C C . PHE A 1 334 ? -5.371 -2.267 8.891 1.00 65.38 334 PHE A C 1
ATOM 2773 O O . PHE A 1 334 ? -5.094 -3.283 8.251 1.00 65.38 334 PHE A O 1
ATOM 2780 N N . ALA A 1 335 ? -6.548 -1.673 8.758 1.00 58.81 335 ALA A N 1
ATOM 2781 C CA . ALA A 1 335 ? -7.478 -2.004 7.714 1.00 58.81 335 ALA A CA 1
ATOM 2782 C C . ALA A 1 335 ? -6.942 -1.450 6.407 1.00 58.81 335 ALA A C 1
ATOM 2784 O O . ALA A 1 335 ? -6.610 -0.273 6.271 1.00 58.81 335 ALA A O 1
ATOM 2785 N N . LEU A 1 336 ? -6.846 -2.368 5.462 1.00 61.06 336 LEU A N 1
ATOM 2786 C CA . LEU A 1 336 ? -6.535 -2.115 4.074 1.00 61.06 336 LEU A CA 1
ATOM 2787 C C . LEU A 1 336 ? -7.517 -1.030 3.568 1.00 61.06 336 LEU A C 1
ATOM 2789 O O . LEU A 1 336 ? -8.674 -0.978 3.991 1.00 61.06 336 LEU A O 1
ATOM 2793 N N . ALA A 1 337 ? -7.023 -0.094 2.757 1.00 52.97 337 ALA A N 1
ATOM 2794 C CA . ALA A 1 337 ? -7.654 1.200 2.473 1.00 52.97 337 ALA A CA 1
ATOM 2795 C C . ALA A 1 337 ? -8.954 1.144 1.635 1.00 52.97 337 ALA A C 1
ATOM 2797 O O . ALA A 1 337 ? -9.387 2.144 1.062 1.00 52.97 337 ALA A O 1
ATOM 2798 N N . ASP A 1 338 ? -9.616 -0.005 1.544 1.00 55.44 338 ASP A N 1
ATOM 2799 C CA . ASP A 1 338 ? -10.852 -0.214 0.799 1.00 55.44 338 ASP A CA 1
ATOM 2800 C C . ASP A 1 338 ? -12.093 0.182 1.616 1.00 55.44 338 ASP A C 1
ATOM 2802 O O . ASP A 1 338 ? -12.934 -0.639 1.972 1.00 55.44 338 ASP A O 1
ATOM 2806 N N . GLY A 1 339 ? -12.193 1.487 1.889 1.00 53.34 339 GLY A N 1
ATOM 2807 C CA . GLY A 1 339 ? -13.414 2.311 1.879 1.00 53.34 339 GLY A CA 1
ATOM 2808 C C . GLY A 1 339 ? -14.577 2.023 2.842 1.00 53.34 339 GLY A C 1
ATOM 2809 O O . GLY A 1 339 ? -15.350 2.943 3.126 1.00 53.34 339 GLY A O 1
ATOM 2810 N N . ASN A 1 340 ? -14.737 0.813 3.377 1.00 64.06 340 ASN A N 1
ATOM 2811 C CA . ASN A 1 340 ? -15.793 0.491 4.329 1.00 64.06 340 ASN A CA 1
ATOM 2812 C C . ASN A 1 340 ? -15.296 -0.454 5.427 1.00 64.06 340 ASN A C 1
ATOM 2814 O O . ASN A 1 340 ? -15.087 -1.648 5.216 1.00 64.06 340 ASN A O 1
ATOM 2818 N N . THR A 1 341 ? -15.094 0.135 6.599 1.00 72.25 341 THR A N 1
ATOM 2819 C CA . THR A 1 341 ? -14.658 -0.499 7.850 1.00 72.25 341 THR A CA 1
ATOM 2820 C C . THR A 1 341 ? -15.738 -0.423 8.926 1.00 72.25 341 THR A C 1
ATOM 2822 O O . THR A 1 341 ? -15.535 -0.897 10.041 1.00 72.25 341 THR A O 1
ATOM 2825 N N . ALA A 1 342 ? -16.868 0.216 8.609 1.00 83.50 342 ALA A N 1
ATOM 2826 C CA . ALA A 1 342 ? -17.932 0.443 9.563 1.00 83.50 342 ALA A CA 1
ATOM 2827 C C . ALA A 1 342 ? -18.702 -0.849 9.810 1.00 83.50 342 ALA A C 1
ATOM 2829 O O . ALA A 1 342 ? -19.098 -1.548 8.876 1.00 83.50 342 ALA A O 1
ATOM 2830 N N . GLU A 1 343 ? -18.928 -1.147 11.081 1.00 87.38 343 GLU A N 1
ATOM 2831 C CA . GLU A 1 343 ? -19.740 -2.280 11.489 1.00 87.38 343 GLU A CA 1
ATOM 2832 C C . GLU A 1 343 ? -21.221 -1.884 11.423 1.00 87.38 343 GLU A C 1
ATOM 2834 O O . GLU A 1 343 ? -21.590 -0.730 11.661 1.00 87.38 343 GLU A O 1
ATOM 2839 N N . ARG A 1 344 ? -22.087 -2.844 11.084 1.00 89.75 344 ARG A N 1
ATOM 2840 C CA . ARG A 1 344 ? -23.542 -2.610 11.048 1.00 89.75 344 ARG A CA 1
ATOM 2841 C C . ARG A 1 344 ? -24.118 -2.415 12.443 1.00 89.75 344 ARG A C 1
ATOM 2843 O O . ARG A 1 344 ? -25.025 -1.615 12.622 1.00 89.75 344 ARG A O 1
ATOM 2850 N N . GLU A 1 345 ? -23.572 -3.129 13.418 1.00 93.69 345 GLU A N 1
ATOM 2851 C CA . GLU A 1 345 ? -24.030 -3.120 14.800 1.00 93.69 345 GLU A CA 1
ATOM 2852 C C . GLU A 1 345 ? -22.822 -3.206 15.740 1.00 93.69 345 GLU A C 1
ATOM 2854 O O . GLU A 1 345 ? -21.900 -3.997 15.504 1.00 93.69 345 GLU A O 1
ATOM 2859 N N . LEU A 1 346 ? -22.837 -2.427 16.821 1.00 95.75 346 LEU A N 1
ATOM 2860 C CA . LEU A 1 346 ? -21.802 -2.427 17.854 1.00 95.75 346 LEU A CA 1
ATOM 2861 C C . LEU A 1 346 ? -22.421 -2.436 19.251 1.00 95.75 346 LEU A C 1
ATOM 2863 O O . LEU A 1 346 ? -23.332 -1.663 19.548 1.00 95.75 346 LEU A O 1
ATOM 2867 N N . THR A 1 347 ? -21.859 -3.253 20.139 1.00 96.38 347 THR A N 1
ATOM 2868 C CA . THR A 1 347 ? -22.209 -3.286 21.561 1.00 96.38 347 THR A CA 1
ATOM 2869 C C . THR A 1 347 ? -21.041 -2.784 22.413 1.00 96.38 347 THR A C 1
ATOM 2871 O O . THR A 1 347 ? -19.929 -3.303 22.321 1.00 96.38 347 THR A O 1
ATOM 2874 N N . PHE A 1 348 ? -21.301 -1.802 23.276 1.00 96.62 348 PHE A N 1
ATOM 2875 C CA . PHE A 1 348 ? -20.393 -1.326 24.320 1.00 96.62 348 PHE A CA 1
ATOM 2876 C C . PHE A 1 348 ? -20.830 -1.928 25.655 1.00 96.62 348 PHE A C 1
ATOM 2878 O O . PHE A 1 348 ? -21.857 -1.535 26.207 1.00 96.62 348 PHE A O 1
ATOM 2885 N N . LEU A 1 349 ? -20.064 -2.886 26.168 1.00 95.25 349 LEU A N 1
ATOM 2886 C CA . LEU A 1 349 ? -20.378 -3.616 27.395 1.00 95.25 349 LEU A CA 1
ATOM 2887 C C . LEU A 1 349 ? -19.399 -3.236 28.506 1.00 95.25 349 LEU A C 1
ATOM 2889 O O . LEU A 1 349 ? -18.187 -3.325 28.318 1.00 95.25 349 LEU A O 1
ATOM 2893 N N . LEU A 1 350 ? -19.924 -2.841 29.661 1.00 93.94 350 LEU A N 1
ATOM 2894 C CA . LEU A 1 350 ? -19.176 -2.722 30.903 1.00 93.94 350 LEU A CA 1
ATOM 2895 C C . LEU A 1 350 ? -19.359 -4.004 31.705 1.00 93.94 350 LEU A C 1
ATOM 2897 O O . LEU A 1 350 ? -20.478 -4.338 32.080 1.00 93.94 350 LEU A O 1
ATOM 2901 N N . GLU A 1 351 ? -18.257 -4.683 31.987 1.00 90.81 351 GLU A N 1
ATOM 2902 C CA . GLU A 1 351 ? -18.249 -5.909 32.775 1.00 90.81 351 GLU A CA 1
ATOM 2903 C C . GLU A 1 351 ? -17.374 -5.729 34.016 1.00 90.81 351 GLU A C 1
ATOM 2905 O O . GLU A 1 351 ? -16.307 -5.104 33.963 1.00 90.81 351 GLU A O 1
ATOM 2910 N N . GLN A 1 352 ? -17.809 -6.308 35.130 1.00 86.81 352 GLN A N 1
ATOM 2911 C CA . GLN A 1 352 ? -17.039 -6.352 36.363 1.00 86.81 352 GLN A CA 1
ATOM 2912 C C . GLN A 1 352 ? -17.194 -7.740 36.995 1.00 86.81 352 GLN A C 1
ATOM 2914 O O . GLN A 1 352 ? -18.120 -7.974 37.763 1.00 86.81 352 GLN A O 1
ATOM 2919 N N . GLU A 1 353 ? -16.255 -8.646 36.697 1.00 75.06 353 GLU A N 1
ATOM 2920 C CA . GLU A 1 353 ? -16.318 -10.048 37.148 1.00 75.06 353 GLU A CA 1
ATOM 2921 C C . GLU A 1 353 ? -16.397 -10.179 38.678 1.00 75.06 353 GLU A C 1
ATOM 2923 O O . GLU A 1 353 ? -17.046 -11.086 39.201 1.00 75.06 353 GLU A O 1
ATOM 2928 N N . LYS A 1 354 ? -15.744 -9.272 39.421 1.00 79.81 354 LYS A N 1
ATOM 2929 C CA . LYS A 1 354 ? -15.779 -9.240 40.891 1.00 79.81 354 LYS A CA 1
ATOM 2930 C C . LYS A 1 354 ? -15.914 -7.810 41.419 1.00 79.81 354 LYS A C 1
ATOM 2932 O O . LYS A 1 354 ? -15.230 -6.925 40.909 1.00 79.81 354 LYS A O 1
ATOM 2937 N N . PRO A 1 355 ? -16.627 -7.575 42.542 1.00 75.69 355 PRO A N 1
ATOM 2938 C CA . PRO A 1 355 ? -16.803 -6.234 43.120 1.00 75.69 355 PRO A CA 1
ATOM 2939 C C . PRO A 1 355 ? -15.500 -5.484 43.450 1.00 75.69 355 PRO A C 1
ATOM 2941 O O . PRO A 1 355 ? -15.497 -4.262 43.560 1.00 75.69 355 PRO A O 1
ATOM 2944 N N . ARG A 1 356 ? -14.391 -6.213 43.650 1.00 76.44 356 ARG A N 1
ATOM 2945 C CA . ARG A 1 356 ? -13.062 -5.651 43.957 1.00 76.44 356 ARG A CA 1
ATOM 2946 C C . ARG A 1 356 ? -12.176 -5.441 42.729 1.00 76.44 356 ARG A C 1
ATOM 2948 O O . ARG A 1 356 ? -11.131 -4.806 42.851 1.00 76.44 356 ARG A O 1
ATOM 2955 N N . GLU A 1 357 ? -12.546 -5.989 41.578 1.00 82.19 357 GLU A N 1
ATOM 2956 C CA . GLU A 1 357 ? -11.781 -5.826 40.344 1.00 82.19 357 GLU A CA 1
ATOM 2957 C C . GLU A 1 357 ? -12.188 -4.541 39.630 1.00 82.19 357 GLU A C 1
ATOM 2959 O O . GLU A 1 357 ? -13.305 -4.043 39.788 1.00 82.19 357 GLU A O 1
ATOM 2964 N N . ARG A 1 358 ? -11.257 -3.969 38.862 1.00 84.25 358 ARG A N 1
ATOM 2965 C CA . ARG A 1 358 ? -11.560 -2.776 38.074 1.00 84.25 358 ARG A CA 1
ATOM 2966 C C . ARG A 1 358 ? -12.502 -3.164 36.932 1.00 84.25 358 ARG A C 1
ATOM 2968 O O . ARG A 1 358 ? -12.204 -4.128 36.226 1.00 84.25 358 ARG A O 1
ATOM 2975 N N . PRO A 1 359 ? -13.601 -2.421 36.730 1.00 88.38 359 PRO A N 1
ATOM 2976 C CA . PRO A 1 359 ? -14.519 -2.704 35.642 1.00 88.38 359 PRO A CA 1
ATOM 2977 C C . PRO A 1 359 ? -13.803 -2.525 34.297 1.00 88.38 359 PRO A C 1
ATOM 2979 O O . PRO A 1 359 ? -12.936 -1.658 34.149 1.00 88.38 359 PRO A O 1
ATOM 2982 N N . THR A 1 360 ? -14.149 -3.361 33.324 1.00 93.25 360 THR A N 1
ATOM 2983 C CA . THR A 1 360 ? -13.543 -3.369 31.991 1.00 93.25 360 THR A CA 1
ATOM 2984 C C . THR A 1 360 ? -14.611 -3.129 30.940 1.00 93.25 360 THR A C 1
ATOM 2986 O O . THR A 1 360 ? -15.679 -3.736 30.966 1.00 93.25 360 THR A O 1
ATOM 2989 N N . TRP A 1 361 ? -14.302 -2.253 29.992 1.00 94.81 361 TRP A N 1
ATOM 2990 C CA . TRP A 1 361 ? -15.144 -1.991 28.841 1.00 94.81 361 TRP A CA 1
ATOM 2991 C C . TRP A 1 361 ? -14.751 -2.871 27.656 1.00 94.81 361 TRP A C 1
ATOM 2993 O O . TRP A 1 361 ? -13.569 -3.037 27.343 1.00 94.81 361 TRP A O 1
ATOM 3003 N N . TYR A 1 362 ? -15.763 -3.369 26.958 1.00 95.94 362 TYR A N 1
ATOM 3004 C CA . TYR A 1 362 ? -15.657 -4.211 25.779 1.00 95.94 362 TYR A CA 1
ATOM 3005 C C . TYR A 1 362 ? -16.398 -3.561 24.613 1.00 95.94 362 TYR A C 1
ATOM 3007 O O . TYR A 1 362 ? -17.568 -3.206 24.734 1.00 95.94 362 TYR A O 1
ATOM 3015 N N . LEU A 1 363 ? -15.716 -3.439 23.476 1.00 95.56 363 LEU A N 1
ATOM 3016 C CA . LEU A 1 363 ? -16.320 -3.146 22.183 1.00 95.56 363 LEU A CA 1
ATOM 3017 C C . LEU A 1 363 ? -16.530 -4.468 21.447 1.00 95.56 363 LEU A C 1
ATOM 3019 O O . LEU A 1 363 ? -15.560 -5.168 21.140 1.00 95.56 363 LEU A O 1
ATOM 3023 N N . ILE A 1 364 ? -17.785 -4.801 21.174 1.00 94.94 364 ILE A N 1
ATOM 3024 C CA . ILE A 1 364 ? -18.197 -6.079 20.599 1.00 94.94 364 ILE A CA 1
ATOM 3025 C C . ILE A 1 364 ? -18.924 -5.818 19.277 1.00 94.94 364 ILE A C 1
ATOM 3027 O O . ILE A 1 364 ? -19.770 -4.928 19.193 1.00 94.94 364 ILE A O 1
ATOM 3031 N N . ARG A 1 365 ? -18.598 -6.597 18.244 1.00 91.44 365 ARG A N 1
ATOM 3032 C CA . ARG A 1 365 ? -19.325 -6.637 16.972 1.00 91.44 365 ARG A CA 1
ATOM 3033 C C . ARG A 1 365 ? -20.698 -7.266 17.177 1.00 91.44 365 ARG A C 1
ATOM 3035 O O . ARG A 1 365 ? -20.807 -8.329 17.789 1.00 91.44 365 ARG A O 1
ATOM 3042 N N . GLY A 1 366 ? -21.709 -6.676 16.551 1.00 91.25 366 GLY A N 1
ATOM 3043 C CA . GLY A 1 366 ? -23.074 -7.171 16.627 1.00 91.25 366 GLY A CA 1
ATOM 3044 C C . GLY A 1 366 ? -23.815 -6.592 17.822 1.00 91.25 366 GLY A C 1
ATOM 3045 O O . GLY A 1 366 ? -23.219 -6.081 18.778 1.00 91.25 366 GLY A O 1
ATOM 3046 N N . ARG A 1 367 ? -25.136 -6.708 17.783 1.00 92.06 367 ARG A N 1
ATOM 3047 C CA . ARG A 1 367 ? -25.997 -6.401 18.919 1.00 92.06 367 ARG A CA 1
ATOM 3048 C C . ARG A 1 367 ? -26.148 -7.637 19.806 1.00 92.06 367 ARG A C 1
ATOM 3050 O O . ARG A 1 367 ? -26.799 -8.602 19.416 1.00 92.06 367 ARG A O 1
ATOM 3057 N N . THR A 1 368 ? -25.551 -7.628 21.002 1.00 90.88 368 THR A N 1
ATOM 3058 C CA . THR A 1 368 ? -25.608 -8.789 21.909 1.00 90.88 368 THR A CA 1
ATOM 3059 C C . THR A 1 368 ? -26.050 -8.459 23.334 1.00 90.88 368 THR A C 1
ATOM 3061 O O . THR A 1 368 ? -25.559 -7.536 23.987 1.00 90.88 368 THR A O 1
ATOM 3064 N N . LEU A 1 369 ? -26.962 -9.290 23.841 1.00 90.31 369 LEU A N 1
ATOM 3065 C CA . LEU A 1 369 ? -27.412 -9.302 25.234 1.00 90.31 369 LEU A CA 1
ATOM 3066 C C . LEU A 1 369 ? -26.749 -10.419 26.058 1.00 90.31 369 LEU A C 1
ATOM 3068 O O . LEU A 1 369 ? -27.002 -10.524 27.255 1.00 90.31 369 LEU A O 1
ATOM 3072 N N . THR A 1 370 ? -25.890 -11.246 25.454 1.00 88.88 370 THR A N 1
ATOM 3073 C CA . THR A 1 370 ? -25.219 -12.351 26.155 1.00 88.88 370 THR A CA 1
ATOM 3074 C C . THR A 1 370 ? -24.146 -11.841 27.117 1.00 88.88 370 THR A C 1
ATOM 3076 O O . THR A 1 370 ? -23.565 -10.774 26.908 1.00 88.88 370 THR A O 1
ATOM 3079 N N . PHE A 1 371 ? -23.848 -12.600 28.169 1.00 87.25 371 PHE A N 1
ATOM 3080 C CA . PHE A 1 371 ? -22.690 -12.334 29.031 1.00 87.25 371 PHE A CA 1
ATOM 3081 C C . PHE A 1 371 ? -21.378 -12.494 28.260 1.00 87.25 371 PHE A C 1
ATOM 3083 O O . PHE A 1 371 ? -21.326 -13.253 27.287 1.00 87.25 371 PHE A O 1
ATOM 3090 N N . ILE A 1 372 ? -20.323 -11.793 28.693 1.00 89.50 372 ILE A N 1
ATOM 3091 C CA . ILE A 1 372 ? -19.048 -11.736 27.963 1.00 89.50 372 ILE A CA 1
ATOM 3092 C C . ILE A 1 372 ? -18.419 -13.119 27.736 1.00 89.50 372 ILE A C 1
ATOM 3094 O O . ILE A 1 372 ? -17.856 -13.367 26.676 1.00 89.50 372 ILE A O 1
ATOM 3098 N N . GLU A 1 373 ? -18.576 -14.036 28.689 1.00 88.12 373 GLU A N 1
ATOM 3099 C CA . GLU A 1 373 ? -18.069 -15.415 28.643 1.00 88.12 373 GLU A CA 1
ATOM 3100 C C . GLU A 1 373 ? -18.671 -16.256 27.500 1.00 88.12 373 GLU A C 1
ATOM 3102 O O . GLU A 1 373 ? -18.046 -17.205 27.032 1.00 88.12 373 GLU A O 1
ATOM 3107 N N . HIS A 1 374 ? -19.858 -15.877 27.014 1.00 90.94 374 HIS A N 1
ATOM 3108 C CA . HIS A 1 374 ? -20.563 -16.536 25.912 1.00 90.94 374 HIS A CA 1
ATOM 3109 C C . HIS A 1 374 ? -20.402 -15.798 24.574 1.00 90.94 374 HIS A C 1
ATOM 3111 O O . HIS A 1 374 ? -20.884 -16.268 23.542 1.00 90.94 374 HIS A O 1
ATOM 3117 N N . VAL A 1 375 ? -19.757 -14.628 24.567 1.00 90.31 375 VAL A N 1
ATOM 3118 C CA . VAL A 1 375 ? -19.478 -13.892 23.331 1.00 90.31 375 VAL A CA 1
ATOM 3119 C C . VAL A 1 375 ? -18.350 -14.606 22.595 1.00 90.31 375 VAL A C 1
ATOM 3121 O O . VAL A 1 375 ? -17.284 -14.835 23.161 1.00 90.31 375 VAL A O 1
ATOM 3124 N N . ASN A 1 376 ? -18.561 -14.922 21.312 1.00 88.94 376 ASN A N 1
ATOM 3125 C CA . ASN A 1 376 ? -17.490 -15.449 20.466 1.00 88.94 376 ASN A CA 1
ATOM 3126 C C . ASN A 1 376 ? -16.281 -14.485 20.522 1.00 88.94 376 ASN A C 1
ATOM 3128 O O . ASN A 1 376 ? -16.450 -13.310 20.179 1.00 88.94 376 ASN A O 1
ATOM 3132 N N . PRO A 1 377 ? -15.077 -14.951 20.912 1.00 87.44 377 PRO A N 1
ATOM 3133 C CA . PRO A 1 377 ? -13.883 -14.113 20.988 1.00 87.44 377 PRO A CA 1
ATOM 3134 C C . PRO A 1 377 ? -13.584 -13.314 19.713 1.00 87.44 377 PRO A C 1
ATOM 3136 O O . PRO A 1 377 ? -13.070 -12.204 19.807 1.00 87.44 377 PRO A O 1
ATOM 3139 N N . GLU A 1 378 ? -13.951 -13.823 18.533 1.00 83.75 378 GLU A N 1
ATOM 3140 C CA . GLU A 1 378 ? -13.765 -13.134 17.245 1.00 83.75 378 GLU A CA 1
ATOM 3141 C C . GLU A 1 378 ? -14.638 -11.878 17.081 1.00 83.75 378 GLU A C 1
ATOM 3143 O O . GLU A 1 378 ? -14.310 -10.987 16.292 1.00 83.75 378 GLU A O 1
ATOM 3148 N N . ASN A 1 379 ? -15.735 -11.784 17.838 1.00 88.38 379 ASN A N 1
ATOM 3149 C CA . ASN A 1 379 ? -16.600 -10.606 17.866 1.00 88.38 379 ASN A CA 1
ATOM 3150 C C . ASN A 1 379 ? -16.103 -9.543 18.852 1.00 88.38 379 ASN A C 1
ATOM 3152 O O . ASN A 1 379 ? -16.578 -8.412 18.805 1.00 88.38 379 ASN A O 1
ATOM 3156 N N . ILE A 1 380 ? -15.153 -9.856 19.738 1.00 91.62 380 ILE A N 1
ATOM 3157 C CA . ILE A 1 380 ? -14.581 -8.866 20.654 1.00 91.62 380 ILE A CA 1
ATOM 3158 C C . ILE A 1 380 ? -13.528 -8.057 19.891 1.00 91.62 380 ILE A C 1
ATOM 3160 O O . ILE A 1 380 ? -12.417 -8.521 19.649 1.00 91.62 380 ILE A O 1
ATOM 3164 N N . ILE A 1 381 ? -13.870 -6.820 19.532 1.00 91.06 381 ILE A N 1
ATOM 3165 C CA . ILE A 1 381 ? -12.996 -5.931 18.756 1.00 91.06 381 ILE A CA 1
ATOM 3166 C C . ILE A 1 381 ? -11.906 -5.337 19.655 1.00 91.06 381 ILE A C 1
ATOM 3168 O O . ILE A 1 381 ? -10.729 -5.314 19.291 1.00 91.06 381 ILE A O 1
ATOM 3172 N N . LYS A 1 382 ? -12.283 -4.824 20.834 1.00 92.50 382 LYS A N 1
ATOM 3173 C CA . LYS A 1 382 ? -11.346 -4.152 21.745 1.00 92.50 382 LYS A CA 1
ATOM 3174 C C . LYS A 1 382 ? -11.798 -4.242 23.197 1.00 92.50 382 LYS A C 1
ATOM 3176 O O . LYS A 1 382 ? -12.986 -4.171 23.491 1.00 92.50 382 LYS A O 1
ATOM 3181 N N . LYS A 1 383 ? -10.823 -4.331 24.103 1.00 93.75 383 LYS A N 1
ATOM 3182 C CA . LYS A 1 383 ? -11.001 -4.133 25.547 1.00 93.75 383 LYS A CA 1
ATOM 3183 C C . LYS A 1 383 ? -10.291 -2.849 25.970 1.00 93.75 383 LYS A C 1
ATOM 3185 O O . LYS A 1 383 ? -9.196 -2.575 25.469 1.00 93.75 383 LYS A O 1
ATOM 3190 N N . ALA A 1 384 ? -10.883 -2.082 26.878 1.00 94.00 384 ALA A N 1
ATOM 3191 C CA . ALA A 1 384 ? -10.270 -0.884 27.447 1.00 94.00 384 ALA A CA 1
ATOM 3192 C C . ALA A 1 384 ? -10.746 -0.630 28.882 1.00 94.00 384 ALA A C 1
ATOM 3194 O O . ALA A 1 384 ? -11.781 -1.130 29.312 1.00 94.00 384 ALA A O 1
ATOM 3195 N N . ALA A 1 385 ? -9.994 0.184 29.622 1.00 91.38 385 ALA A N 1
ATOM 3196 C CA . ALA A 1 385 ? -10.358 0.554 30.989 1.00 91.38 385 ALA A CA 1
ATOM 3197 C C . ALA A 1 385 ? -11.501 1.584 31.051 1.00 91.38 385 ALA A C 1
ATOM 3199 O O . ALA A 1 385 ? -12.179 1.684 32.068 1.00 91.38 385 ALA A O 1
ATOM 3200 N N . THR A 1 386 ? -11.715 2.371 29.991 1.00 91.69 386 THR A N 1
ATOM 3201 C CA . THR A 1 386 ? -12.673 3.485 29.998 1.00 91.69 386 THR A CA 1
ATOM 3202 C C . THR A 1 386 ? -13.504 3.529 28.716 1.00 91.69 386 THR A C 1
ATOM 3204 O O . THR A 1 386 ? -13.017 3.216 27.626 1.00 91.69 386 THR A O 1
ATOM 3207 N N . LEU A 1 387 ? -14.765 3.957 28.841 1.00 92.88 387 LEU A N 1
ATOM 3208 C CA . LEU A 1 387 ? -15.661 4.169 27.703 1.00 92.88 387 LEU A CA 1
ATOM 3209 C C . LEU A 1 387 ? -15.137 5.242 26.730 1.00 92.88 387 LEU A C 1
ATOM 3211 O O . LEU A 1 387 ? -15.123 4.962 25.532 1.00 92.88 387 LEU A O 1
ATOM 3215 N N . PRO A 1 388 ? -14.643 6.417 27.181 1.00 93.56 388 PRO A N 1
ATOM 3216 C CA . PRO A 1 388 ? -14.056 7.408 26.281 1.00 93.56 388 PRO A CA 1
ATOM 3217 C C . PRO A 1 388 ? -12.952 6.854 25.378 1.00 93.56 388 PRO A C 1
ATOM 3219 O O . PRO A 1 388 ? -12.907 7.202 24.201 1.00 93.56 388 PRO A O 1
ATOM 3222 N N . PHE A 1 389 ? -12.106 5.950 25.888 1.00 94.25 389 PHE A N 1
ATOM 3223 C CA . PHE A 1 389 ? -11.076 5.315 25.067 1.00 94.25 389 PHE A CA 1
ATOM 3224 C C . PHE A 1 389 ? -11.690 4.436 23.971 1.00 94.25 389 PHE A C 1
ATOM 3226 O O . PHE A 1 389 ? -11.236 4.484 22.831 1.00 94.25 389 PHE A O 1
ATOM 3233 N N . LEU A 1 390 ? -12.742 3.662 24.271 1.00 95.12 390 LEU A N 1
ATOM 3234 C CA . LEU A 1 390 ? -13.440 2.885 23.239 1.00 95.12 390 LEU A CA 1
ATOM 3235 C C . LEU A 1 390 ? -14.145 3.776 22.217 1.00 95.12 390 LEU A C 1
ATOM 3237 O O . LEU A 1 390 ? -14.135 3.443 21.036 1.00 95.12 390 LEU A O 1
ATOM 3241 N N . ILE A 1 391 ? -14.731 4.899 22.636 1.00 95.12 391 ILE A N 1
ATOM 3242 C CA . ILE A 1 391 ? -15.348 5.874 21.724 1.00 95.12 391 ILE A CA 1
ATOM 3243 C C . ILE A 1 391 ? -14.282 6.448 20.782 1.00 95.12 391 ILE A C 1
ATOM 3245 O O . ILE A 1 391 ? -14.474 6.434 19.566 1.00 95.12 391 ILE A O 1
ATOM 3249 N N . ALA A 1 392 ? -13.133 6.867 21.326 1.00 94.12 392 ALA A N 1
ATOM 3250 C CA . ALA A 1 392 ? -11.987 7.344 20.553 1.00 94.12 392 ALA A CA 1
ATOM 3251 C C . ALA A 1 392 ? -11.478 6.293 19.572 1.00 94.12 392 ALA A C 1
ATOM 3253 O O . ALA A 1 392 ? -11.348 6.571 18.384 1.00 94.12 392 ALA A O 1
ATOM 3254 N N . PHE A 1 393 ? -11.292 5.062 20.040 1.00 92.88 393 PHE A N 1
ATOM 3255 C CA . PHE A 1 393 ? -10.889 3.937 19.209 1.00 92.88 393 PHE A CA 1
ATOM 3256 C C . PHE A 1 393 ? -11.886 3.636 18.083 1.00 92.88 393 PHE A C 1
ATOM 3258 O O . PHE A 1 393 ? -11.472 3.402 16.949 1.00 92.88 393 PHE A O 1
ATOM 3265 N N . THR A 1 394 ? -13.186 3.669 18.376 1.00 92.81 394 THR A N 1
ATOM 3266 C CA . THR A 1 394 ? -14.260 3.396 17.407 1.00 92.81 394 THR A CA 1
ATOM 3267 C C . THR A 1 394 ? -14.307 4.467 16.319 1.00 92.81 394 THR A C 1
ATOM 3269 O O . THR A 1 394 ? -14.387 4.134 15.135 1.00 92.81 394 THR A O 1
ATOM 3272 N N . ALA A 1 395 ? -14.216 5.743 16.707 1.00 90.88 395 ALA A N 1
ATOM 3273 C CA . ALA A 1 395 ? -14.217 6.873 15.782 1.00 90.88 395 ALA A CA 1
ATOM 3274 C C . ALA A 1 395 ? -12.936 6.917 14.931 1.00 90.88 395 ALA A C 1
ATOM 3276 O O . ALA A 1 395 ? -13.011 7.015 13.707 1.00 90.88 395 ALA A O 1
ATOM 3277 N N . PHE A 1 396 ? -11.764 6.774 15.559 1.00 87.38 396 PHE A N 1
ATOM 3278 C CA . PHE A 1 396 ? -10.460 6.816 14.888 1.00 87.38 396 PHE A CA 1
ATOM 3279 C C . PHE A 1 396 ? -10.312 5.727 13.824 1.00 87.38 396 PHE A C 1
ATOM 3281 O O . PHE A 1 396 ? -9.861 5.995 12.713 1.00 87.38 396 PHE A O 1
ATOM 3288 N N . ASN A 1 397 ? -10.775 4.513 14.132 1.00 85.19 397 ASN A N 1
ATOM 3289 C CA . ASN A 1 397 ? -10.720 3.369 13.221 1.00 85.19 397 ASN A CA 1
ATOM 3290 C C . ASN A 1 397 ? -11.930 3.263 12.282 1.00 85.19 397 ASN A C 1
ATOM 3292 O O . ASN A 1 397 ? -12.095 2.244 11.613 1.00 85.19 397 ASN A O 1
ATOM 3296 N N . LYS A 1 398 ? -12.783 4.298 12.226 1.00 86.94 398 LYS A N 1
ATOM 3297 C CA . LYS A 1 398 ? -13.948 4.378 11.329 1.00 86.94 398 LYS A CA 1
ATOM 3298 C C . LYS A 1 398 ? -14.868 3.150 11.428 1.00 86.94 398 LYS A C 1
ATOM 3300 O O . LYS A 1 398 ? -15.364 2.657 10.414 1.00 86.94 398 LYS A O 1
ATOM 3305 N N . LEU A 1 399 ? -15.082 2.645 12.645 1.00 88.81 399 LEU A N 1
ATOM 3306 C CA . LEU A 1 399 ? -15.957 1.493 12.909 1.00 88.81 399 LEU A CA 1
ATOM 3307 C C . LEU A 1 399 ? -17.442 1.880 12.971 1.00 88.81 399 LEU A C 1
ATOM 3309 O O . LEU A 1 399 ? -18.304 1.006 12.960 1.00 88.81 399 LEU A O 1
ATOM 3313 N N . PHE A 1 400 ? -17.735 3.178 13.041 1.00 90.62 400 PHE A N 1
ATOM 3314 C CA . PHE A 1 400 ? -19.070 3.736 13.227 1.00 90.62 400 PHE A CA 1
ATOM 3315 C C . PHE A 1 400 ? -19.459 4.663 12.066 1.00 90.62 400 PHE A C 1
ATOM 3317 O O . PHE A 1 400 ? -18.648 5.471 11.608 1.00 90.62 400 PHE A O 1
ATOM 3324 N N . ARG A 1 401 ? -20.715 4.559 11.620 1.00 88.56 401 ARG A N 1
ATOM 3325 C CA . ARG A 1 401 ? -21.399 5.479 10.694 1.00 88.56 401 ARG A CA 1
ATOM 3326 C C . ARG A 1 401 ? -22.787 5.833 11.225 1.00 88.56 401 ARG A C 1
ATOM 3328 O O . ARG A 1 401 ? -23.263 5.240 12.192 1.00 88.56 401 ARG A O 1
ATOM 3335 N N . SER A 1 402 ? -23.460 6.778 10.570 1.00 86.50 402 SER A N 1
ATOM 3336 C CA . SER A 1 402 ? -24.832 7.182 10.900 1.00 86.50 402 SER A CA 1
ATOM 3337 C C . SER A 1 402 ? -25.793 5.994 11.000 1.00 86.50 402 SER A C 1
ATOM 3339 O O . SER A 1 402 ? -26.630 5.975 11.900 1.00 86.50 402 SER A O 1
ATOM 3341 N N . GLU A 1 403 ? -25.627 4.982 10.152 1.00 90.06 403 GLU A N 1
ATOM 3342 C CA . GLU A 1 403 ? -26.496 3.803 10.068 1.00 90.06 403 GLU A CA 1
ATOM 3343 C C . GLU A 1 403 ? -26.100 2.679 11.037 1.00 90.06 403 GLU A C 1
ATOM 3345 O O . GLU A 1 403 ? -26.865 1.735 11.203 1.00 90.06 403 GLU A O 1
ATOM 3350 N N . THR A 1 404 ? -24.929 2.752 11.683 1.00 92.62 404 THR A N 1
ATOM 3351 C CA . THR A 1 404 ? -24.478 1.720 12.628 1.00 92.62 404 THR A CA 1
ATOM 3352 C C . THR A 1 404 ? -25.409 1.685 13.835 1.00 92.62 404 THR A C 1
ATOM 3354 O O . THR A 1 404 ? -25.525 2.688 14.540 1.00 92.62 404 THR A O 1
ATOM 3357 N N . GLU A 1 405 ? -26.046 0.553 14.122 1.00 94.62 405 GLU A N 1
ATOM 3358 C CA . GLU A 1 405 ? -26.824 0.376 15.348 1.00 94.62 405 GLU A CA 1
ATOM 3359 C C . GLU A 1 405 ? -25.899 0.249 16.562 1.00 94.62 405 GLU A C 1
ATOM 3361 O O . GLU A 1 405 ? -24.860 -0.410 16.513 1.00 94.62 405 GLU A O 1
ATOM 3366 N N . LEU A 1 406 ? -26.277 0.887 17.668 1.00 96.00 406 LEU A N 1
ATOM 3367 C CA . LEU A 1 406 ? -25.488 0.910 18.894 1.00 96.00 406 LEU A CA 1
ATOM 3368 C C . LEU A 1 406 ? -26.298 0.302 20.030 1.00 96.00 406 LEU A C 1
ATOM 3370 O O . LEU A 1 406 ? -27.478 0.603 20.170 1.00 96.00 406 LEU A O 1
ATOM 3374 N N . LEU A 1 407 ? -25.636 -0.495 20.858 1.00 95.56 407 LEU A N 1
ATOM 3375 C CA . LEU A 1 407 ? -26.152 -0.980 22.129 1.00 95.56 407 LEU A CA 1
ATOM 3376 C C . LEU A 1 407 ? -25.143 -0.640 23.223 1.00 95.56 407 LEU A C 1
ATOM 3378 O O . LEU A 1 407 ? -23.959 -0.940 23.084 1.00 95.56 407 LEU A O 1
ATOM 3382 N N . ILE A 1 408 ? -25.594 -0.039 24.323 1.00 94.62 408 ILE A N 1
ATOM 3383 C CA . ILE A 1 408 ? -24.761 0.150 25.516 1.00 94.62 408 ILE A CA 1
ATOM 3384 C C . ILE A 1 408 ? -25.318 -0.670 26.673 1.00 94.62 408 ILE A C 1
ATOM 3386 O O . ILE A 1 408 ? -26.505 -0.620 26.987 1.00 94.62 408 ILE A O 1
ATOM 3390 N N . ARG A 1 409 ? -24.447 -1.440 27.318 1.00 92.81 409 ARG A N 1
ATOM 3391 C CA . ARG A 1 409 ? -24.768 -2.265 28.479 1.00 92.81 409 ARG A CA 1
ATOM 3392 C C . ARG A 1 409 ? -23.819 -1.899 29.598 1.00 92.81 409 ARG A C 1
ATOM 3394 O O . ARG A 1 409 ? -22.700 -2.393 29.658 1.00 92.81 409 ARG A O 1
ATOM 3401 N N . ALA A 1 410 ? -24.260 -0.989 30.450 1.00 86.94 410 ALA A N 1
ATOM 3402 C CA . ALA A 1 410 ? -23.478 -0.513 31.575 1.00 86.94 410 ALA A CA 1
ATOM 3403 C C . ALA A 1 410 ? -24.377 -0.381 32.798 1.00 86.94 410 ALA A C 1
ATOM 3405 O O . ALA A 1 410 ? -24.831 0.709 33.146 1.00 86.94 410 ALA A O 1
ATOM 3406 N N . GLU A 1 411 ? -24.684 -1.522 33.412 1.00 77.00 411 GLU A N 1
ATOM 3407 C CA . GLU A 1 411 ? -25.533 -1.569 34.599 1.00 77.00 411 GLU A CA 1
ATOM 3408 C C . GLU A 1 411 ? -24.957 -0.669 35.703 1.00 77.00 411 GLU A C 1
ATOM 3410 O O . GLU A 1 411 ? -23.757 -0.664 35.976 1.00 77.00 411 GLU A O 1
ATOM 3415 N N . GLY A 1 412 ? -25.813 0.168 36.294 1.00 71.00 412 GLY A N 1
ATOM 3416 C CA . GLY A 1 412 ? -25.412 1.151 37.305 1.00 71.00 412 GLY A CA 1
ATOM 3417 C C . GLY A 1 412 ? -24.756 2.429 36.765 1.00 71.00 412 GLY A C 1
ATOM 3418 O O . GLY A 1 412 ? -24.514 3.349 37.544 1.00 71.00 412 GLY A O 1
ATOM 3419 N N . GLN A 1 413 ? -24.508 2.539 35.455 1.00 77.56 413 GLN A N 1
ATOM 3420 C CA . GLN A 1 413 ? -24.081 3.783 34.810 1.00 77.56 413 GLN A CA 1
ATOM 3421 C C . GLN A 1 413 ? -25.275 4.517 34.190 1.00 77.56 413 GLN A C 1
ATOM 3423 O O . GLN A 1 413 ? -26.297 3.933 33.844 1.00 77.56 413 GLN A O 1
ATOM 3428 N N . SER A 1 414 ? -25.142 5.832 34.041 1.00 75.50 414 SER A N 1
ATOM 3429 C CA . SER A 1 414 ? -26.210 6.706 33.531 1.00 75.50 414 SER A CA 1
ATOM 3430 C C . SER A 1 414 ? -26.160 6.975 32.025 1.00 75.50 414 SER A C 1
ATOM 3432 O O . SER A 1 414 ? -26.953 7.765 31.517 1.00 75.50 414 SER A O 1
ATOM 3434 N N . CYS A 1 415 ? -25.229 6.342 31.313 1.00 81.06 415 CYS A N 1
ATOM 3435 C CA . CYS A 1 415 ? -24.984 6.613 29.902 1.00 81.06 415 CYS A CA 1
ATOM 3436 C C . CYS A 1 415 ? -26.066 5.976 29.021 1.00 81.06 415 CYS A C 1
ATOM 3438 O O . CYS A 1 415 ? -26.295 4.768 29.095 1.00 81.06 415 CYS A O 1
ATOM 3440 N N . LYS A 1 416 ? -26.717 6.785 28.179 1.00 86.50 416 LYS A N 1
ATOM 3441 C CA . LYS A 1 416 ? -27.716 6.316 27.212 1.00 86.50 416 LYS A CA 1
ATOM 3442 C C . LYS A 1 416 ? -27.094 6.113 25.833 1.00 86.50 416 LYS A C 1
ATOM 3444 O O . LYS A 1 416 ? -26.116 6.766 25.470 1.00 86.50 416 LYS A O 1
ATOM 3449 N N . GLU A 1 417 ? -27.730 5.277 25.016 1.00 89.44 417 GLU A N 1
ATOM 3450 C CA . GLU A 1 417 ? -27.337 5.064 23.612 1.00 89.44 417 GLU A CA 1
ATOM 3451 C C . GLU A 1 417 ? -27.347 6.369 22.796 1.00 89.44 417 GLU A C 1
ATOM 3453 O O . GLU A 1 417 ? -26.488 6.573 21.937 1.00 89.44 417 GLU A O 1
ATOM 3458 N N . SER A 1 418 ? -28.280 7.283 23.094 1.00 90.25 418 SER A N 1
ATOM 3459 C CA . SER A 1 418 ? -28.343 8.611 22.472 1.00 90.25 418 SER A CA 1
ATOM 3460 C C . SER A 1 418 ? -27.084 9.436 22.737 1.00 90.25 418 SER A C 1
ATOM 3462 O O . SER A 1 418 ? -26.556 10.060 21.820 1.00 90.25 418 SER A O 1
ATOM 3464 N N . ASP A 1 419 ? -26.582 9.403 23.972 1.00 89.38 419 ASP A N 1
ATOM 3465 C CA . ASP A 1 419 ? -25.413 10.180 24.391 1.00 89.38 419 ASP A CA 1
ATOM 3466 C C . ASP A 1 419 ? -24.146 9.608 23.748 1.00 89.38 419 ASP A C 1
ATOM 3468 O O . ASP A 1 419 ? -23.327 10.349 23.204 1.00 89.38 419 ASP A O 1
ATOM 3472 N N . LEU A 1 420 ? -24.032 8.274 23.721 1.00 92.88 420 LEU A N 1
ATOM 3473 C CA . LEU A 1 420 ? -22.959 7.561 23.028 1.00 92.88 420 LEU A CA 1
ATOM 3474 C C . LEU A 1 420 ? -22.904 7.933 21.539 1.00 92.88 420 LEU A C 1
ATOM 3476 O O . LEU A 1 420 ? -21.829 8.230 21.015 1.00 92.88 420 LEU A O 1
ATOM 3480 N N . ARG A 1 421 ? -24.057 7.959 20.859 1.00 94.88 421 ARG A N 1
ATOM 3481 C CA . ARG A 1 421 ? -24.145 8.347 19.444 1.00 94.88 421 ARG A CA 1
ATOM 3482 C C . ARG A 1 421 ? -23.711 9.794 19.215 1.00 94.88 421 ARG A C 1
ATOM 3484 O O . ARG A 1 421 ? -22.987 10.062 18.256 1.00 94.88 421 ARG A O 1
ATOM 3491 N N . ILE A 1 422 ? -24.139 10.724 20.070 1.00 93.38 422 ILE A N 1
ATOM 3492 C CA . ILE A 1 422 ? -23.737 12.137 19.980 1.00 93.38 422 ILE A CA 1
ATOM 3493 C C . ILE A 1 422 ? -22.216 12.260 20.122 1.00 93.38 422 ILE A C 1
ATOM 3495 O O . ILE A 1 422 ? -21.581 12.889 19.274 1.00 93.38 422 ILE A O 1
ATOM 3499 N N . LEU A 1 423 ? -21.626 11.607 21.128 1.00 93.12 423 LEU A N 1
ATOM 3500 C CA . LEU A 1 423 ? -20.180 11.630 21.359 1.00 93.12 423 LEU A CA 1
ATOM 3501 C C . LEU A 1 423 ? -19.394 11.021 20.191 1.00 93.12 423 LEU A C 1
ATOM 3503 O O . LEU A 1 423 ? -18.402 11.605 19.759 1.00 93.12 423 LEU A O 1
ATOM 3507 N N . LEU A 1 424 ? -19.842 9.887 19.640 1.00 95.06 424 LEU A N 1
ATOM 3508 C CA . LEU A 1 424 ? -19.210 9.267 18.470 1.00 95.06 424 LEU A CA 1
ATOM 3509 C C . LEU A 1 424 ? -19.250 10.185 17.242 1.00 95.06 424 LEU A C 1
ATOM 3511 O O . LEU A 1 424 ? -18.231 10.339 16.571 1.00 95.06 424 LEU A O 1
ATOM 3515 N N . ASN A 1 425 ? -20.386 10.832 16.965 1.00 94.19 425 ASN A N 1
ATOM 3516 C CA . ASN A 1 425 ? -20.510 11.787 15.859 1.00 94.19 425 ASN A CA 1
ATOM 3517 C C . ASN A 1 425 ? -19.586 13.001 16.041 1.00 94.19 425 ASN A C 1
ATOM 3519 O O . ASN A 1 425 ? -18.873 13.381 15.110 1.00 94.19 425 ASN A O 1
ATOM 3523 N N . GLN A 1 426 ? -19.567 13.594 17.240 1.00 93.62 426 GLN A N 1
ATOM 3524 C CA . GLN A 1 426 ? -18.705 14.737 17.556 1.00 93.62 426 GLN A CA 1
ATOM 3525 C C . GLN A 1 426 ? -17.226 14.383 17.402 1.00 93.62 426 GLN A C 1
ATOM 3527 O O . GLN A 1 426 ? -16.480 15.123 16.760 1.00 93.62 426 GLN A O 1
ATOM 3532 N N . LEU A 1 427 ? -16.811 13.229 17.929 1.00 92.62 427 LEU A N 1
ATOM 3533 C CA . LEU A 1 427 ? -15.420 12.803 17.871 1.00 92.62 427 LEU A CA 1
ATOM 3534 C C . LEU A 1 427 ? -14.996 12.391 16.454 1.00 92.62 427 LEU A C 1
ATOM 3536 O O . LEU A 1 427 ? -13.891 12.712 16.027 1.00 92.62 427 LEU A O 1
ATOM 3540 N N . THR A 1 428 ? -15.886 11.756 15.686 1.00 90.19 428 THR A N 1
ATOM 3541 C CA . THR A 1 428 ? -15.642 11.443 14.266 1.00 90.19 428 THR A CA 1
ATOM 3542 C C . THR A 1 428 ? -15.440 12.723 13.456 1.00 90.19 428 THR A C 1
ATOM 3544 O O . THR A 1 428 ? -14.488 12.819 12.680 1.00 90.19 428 THR A O 1
ATOM 3547 N N . SER A 1 429 ? -16.278 13.741 13.683 1.00 90.12 429 SER A N 1
ATOM 3548 C CA . SER A 1 429 ? -16.116 15.062 13.068 1.00 90.12 429 SER A CA 1
ATOM 3549 C C . SER A 1 429 ? -14.789 15.712 13.476 1.00 90.12 429 SER A C 1
ATOM 3551 O O . SER A 1 429 ? -14.013 16.105 12.606 1.00 90.12 429 SER A O 1
ATOM 3553 N N . PHE A 1 430 ? -14.463 15.728 14.772 1.00 89.56 430 PHE A N 1
ATOM 3554 C CA . PHE A 1 430 ? -13.194 16.248 15.294 1.00 89.56 430 PHE A CA 1
ATOM 3555 C C . PHE A 1 430 ? -11.960 15.619 14.621 1.00 89.56 430 PHE A C 1
ATOM 3557 O O . PHE A 1 430 ? -11.051 16.346 14.214 1.00 89.56 430 PHE A O 1
ATOM 3564 N N . ILE A 1 431 ? -11.946 14.290 14.454 1.00 84.88 431 ILE A N 1
ATOM 3565 C CA . ILE A 1 431 ? -10.836 13.555 13.823 1.00 84.88 431 ILE A CA 1
ATOM 3566 C C . ILE A 1 431 ? -10.773 13.836 12.315 1.00 84.88 431 ILE A C 1
ATOM 3568 O O . ILE A 1 431 ? -9.693 14.080 11.784 1.00 84.88 431 ILE A O 1
ATOM 3572 N N . SER A 1 432 ? -11.919 13.853 11.624 1.00 78.25 432 SER A N 1
ATOM 3573 C CA . SER A 1 432 ? -12.000 14.040 10.162 1.00 78.25 432 SER A CA 1
ATOM 3574 C C . SER A 1 432 ? -11.431 15.370 9.657 1.00 78.25 432 SER A C 1
ATOM 3576 O O . SER A 1 432 ? -10.991 15.462 8.515 1.00 78.25 432 SER A O 1
ATOM 3578 N N . GLN A 1 433 ? -11.379 16.388 10.516 1.00 65.94 433 GLN A N 1
ATOM 3579 C CA . GLN A 1 433 ? -10.768 17.680 10.205 1.00 65.94 433 GLN A CA 1
ATOM 3580 C C . GLN A 1 433 ? -9.234 17.627 10.075 1.00 65.94 433 GLN A C 1
ATOM 3582 O O . GLN A 1 433 ? -8.624 18.652 9.778 1.00 65.94 433 GLN A O 1
ATOM 3587 N N . ILE A 1 434 ? -8.593 16.496 10.385 1.00 63.41 434 ILE A N 1
ATOM 3588 C CA . ILE A 1 434 ? -7.170 16.267 10.135 1.00 63.41 434 ILE A CA 1
ATOM 3589 C C . ILE A 1 434 ? -7.053 15.115 9.146 1.00 63.41 434 ILE A C 1
ATOM 3591 O O . ILE A 1 434 ? -7.439 13.982 9.436 1.00 63.41 434 ILE A O 1
ATOM 3595 N N . ASN A 1 435 ? -6.464 15.389 7.987 1.00 61.44 435 ASN A N 1
ATOM 3596 C CA . ASN A 1 435 ? -6.050 14.317 7.104 1.00 61.44 435 ASN A CA 1
ATOM 3597 C C . ASN A 1 435 ? -4.711 13.759 7.607 1.00 61.44 435 ASN A C 1
ATOM 3599 O O . ASN A 1 435 ? -3.647 14.322 7.376 1.00 61.44 435 ASN A O 1
ATOM 3603 N N . ILE A 1 436 ? -4.770 12.642 8.331 1.00 59.25 436 ILE A N 1
ATOM 3604 C CA . ILE A 1 436 ? -3.586 11.940 8.856 1.00 59.25 436 ILE A CA 1
ATOM 3605 C C . ILE A 1 436 ? -2.633 11.541 7.709 1.00 59.25 436 ILE A C 1
ATOM 3607 O O . ILE A 1 436 ? -1.428 11.440 7.911 1.00 59.25 436 ILE A O 1
ATOM 3611 N N . ALA A 1 437 ? -3.139 11.377 6.480 1.00 52.81 437 ALA A N 1
ATOM 3612 C CA . ALA A 1 437 ? -2.311 11.085 5.311 1.00 52.81 437 ALA A CA 1
ATOM 3613 C C . ALA A 1 437 ? -1.516 12.298 4.784 1.00 52.81 437 ALA A C 1
ATOM 3615 O O . ALA A 1 437 ? -0.663 12.113 3.923 1.00 52.81 437 ALA A O 1
ATOM 3616 N N . THR A 1 438 ? -1.768 13.515 5.283 1.00 60.19 438 THR A N 1
ATOM 3617 C CA . THR A 1 438 ? -1.091 14.756 4.853 1.00 60.19 438 THR A CA 1
ATOM 3618 C C . THR A 1 438 ? -0.233 15.374 5.955 1.00 60.19 438 THR A C 1
ATOM 3620 O O . THR A 1 438 ? 0.014 16.578 5.940 1.00 60.19 438 THR A O 1
ATOM 3623 N N . ILE A 1 439 ? 0.185 14.590 6.954 1.00 67.12 439 ILE A N 1
ATOM 3624 C CA . ILE A 1 439 ? 1.108 15.077 7.987 1.00 67.12 439 ILE A CA 1
ATOM 3625 C C . ILE A 1 439 ? 2.413 15.486 7.313 1.00 67.12 439 ILE A C 1
ATOM 3627 O O . ILE A 1 439 ? 3.030 14.686 6.606 1.00 67.12 439 ILE A O 1
ATOM 3631 N N . SER A 1 440 ? 2.821 16.736 7.534 1.00 67.31 440 SER A N 1
ATOM 3632 C CA . SER A 1 440 ? 4.027 17.276 6.921 1.00 67.31 440 SER A CA 1
ATOM 3633 C C . SER A 1 440 ? 5.268 16.555 7.453 1.00 67.31 440 SER A C 1
ATOM 3635 O O . SER A 1 440 ? 5.358 16.181 8.627 1.00 67.31 440 SER A O 1
ATOM 3637 N N . ASN A 1 441 ? 6.268 16.373 6.591 1.00 65.62 441 ASN A N 1
ATOM 3638 C CA . ASN A 1 441 ? 7.548 15.819 7.025 1.00 65.62 441 ASN A CA 1
ATOM 3639 C C . ASN A 1 441 ? 8.259 16.749 8.022 1.00 65.62 441 ASN A C 1
ATOM 3641 O O . ASN A 1 441 ? 8.987 16.272 8.888 1.00 65.62 441 ASN A O 1
ATOM 3645 N N . GLU A 1 442 ? 8.003 18.056 7.953 1.00 70.00 442 GLU A N 1
ATOM 3646 C CA . GLU A 1 442 ? 8.507 19.042 8.913 1.00 70.00 442 GLU A CA 1
ATOM 3647 C C . GLU A 1 442 ? 7.987 18.775 10.331 1.00 70.00 442 GLU A C 1
ATOM 3649 O O . GLU A 1 442 ? 8.779 18.700 11.271 1.00 70.00 442 GLU A O 1
ATOM 3654 N N . ASP A 1 443 ? 6.683 18.526 10.489 1.00 72.94 443 ASP A N 1
ATOM 3655 C CA . ASP A 1 443 ? 6.081 18.216 11.792 1.00 72.94 443 ASP A CA 1
ATOM 3656 C C . ASP A 1 443 ? 6.648 16.925 12.403 1.00 72.94 443 ASP A C 1
ATOM 3658 O O . ASP A 1 443 ? 6.829 16.830 13.619 1.00 72.94 443 ASP A O 1
ATOM 3662 N N . LEU A 1 444 ? 6.960 15.934 11.564 1.00 71.38 444 LEU A N 1
ATOM 3663 C CA . LEU A 1 444 ? 7.574 14.675 11.989 1.00 71.38 444 LEU A CA 1
ATOM 3664 C C . LEU A 1 444 ? 9.060 14.833 12.337 1.00 71.38 444 LEU A C 1
ATOM 3666 O O . LEU A 1 444 ? 9.587 14.051 13.126 1.00 71.38 444 LEU A O 1
ATOM 3670 N N . LEU A 1 445 ? 9.751 15.839 11.797 1.00 71.00 445 LEU A N 1
ATOM 3671 C CA . LEU A 1 445 ? 11.140 16.158 12.150 1.00 71.00 445 LEU A CA 1
ATOM 3672 C C . LEU A 1 445 ? 11.257 16.937 13.469 1.00 71.00 445 LEU A C 1
ATOM 3674 O O . LEU A 1 445 ? 12.314 16.899 14.107 1.00 71.00 445 LEU A O 1
ATOM 3678 N N . CYS A 1 446 ? 10.172 17.533 13.952 1.00 78.69 446 CYS A N 1
ATOM 3679 C CA . CYS A 1 446 ? 10.082 18.141 15.279 1.00 78.69 446 CYS A CA 1
ATOM 3680 C C . CYS A 1 446 ? 9.568 17.157 16.347 1.00 78.69 446 CYS A C 1
ATOM 3682 O O . CYS A 1 446 ? 9.102 16.059 16.040 1.00 78.69 446 CYS A O 1
ATOM 3684 N N . GLU A 1 447 ? 9.669 17.541 17.624 1.00 81.56 447 GLU A N 1
ATOM 3685 C CA . GLU A 1 447 ? 9.001 16.813 18.710 1.00 81.56 447 GLU A CA 1
ATOM 3686 C C . GLU A 1 447 ? 7.475 16.865 18.551 1.00 81.56 447 GLU A C 1
ATOM 3688 O O . GLU A 1 447 ? 6.914 17.857 18.075 1.00 81.56 447 GLU A O 1
ATOM 3693 N N . ALA A 1 448 ? 6.799 15.786 18.957 1.00 83.88 448 ALA A N 1
ATOM 3694 C CA . ALA A 1 448 ? 5.347 15.706 18.907 1.00 83.88 448 ALA A CA 1
ATOM 3695 C C . ALA A 1 448 ? 4.722 16.781 19.808 1.00 83.88 448 ALA A C 1
ATOM 3697 O O . ALA A 1 448 ? 4.963 16.817 21.015 1.00 83.88 448 ALA A O 1
ATOM 3698 N N . ARG A 1 449 ? 3.875 17.632 19.227 1.00 89.19 449 ARG A N 1
ATOM 3699 C CA . ARG A 1 449 ? 3.106 18.658 19.950 1.00 89.19 449 ARG A CA 1
ATOM 3700 C C . ARG A 1 449 ? 1.615 18.392 19.838 1.00 89.19 449 ARG A C 1
ATOM 3702 O O . ARG A 1 449 ? 1.163 17.818 18.850 1.00 89.19 449 ARG A O 1
ATOM 3709 N N . ILE A 1 450 ? 0.840 18.840 20.821 1.00 90.50 450 ILE A N 1
ATOM 3710 C CA . ILE A 1 450 ? -0.624 18.783 20.754 1.00 90.50 450 ILE A CA 1
ATOM 3711 C C . ILE A 1 450 ? -1.098 19.766 19.681 1.00 90.50 450 ILE A C 1
ATOM 3713 O O . ILE A 1 450 ? -0.864 20.966 19.792 1.00 90.50 450 ILE A O 1
ATOM 3717 N N . ASN A 1 451 ? -1.755 19.247 18.646 1.00 86.69 451 ASN A N 1
ATOM 3718 C CA . ASN A 1 451 ? -2.331 20.033 17.558 1.00 86.69 451 ASN A CA 1
ATOM 3719 C C . ASN A 1 451 ? -3.809 20.346 17.833 1.00 86.69 451 ASN A C 1
ATOM 3721 O O . ASN A 1 451 ? -4.266 21.471 17.652 1.00 86.69 451 ASN A O 1
ATOM 3725 N N . LYS A 1 452 ? -4.562 19.357 18.330 1.00 89.31 452 LYS A N 1
ATOM 3726 C CA . LYS A 1 452 ? -5.962 19.541 18.733 1.00 89.31 452 LYS A CA 1
ATOM 3727 C C . LYS A 1 452 ? -6.255 18.854 20.053 1.00 89.31 452 LYS A C 1
ATOM 3729 O O . LYS A 1 452 ? -5.689 17.806 20.340 1.00 89.31 452 LYS A O 1
ATOM 3734 N N . LEU A 1 453 ? -7.190 19.419 20.811 1.00 93.19 453 LEU A N 1
ATOM 3735 C CA . LEU A 1 453 ? -7.646 18.904 22.098 1.00 93.19 453 LEU A CA 1
ATOM 3736 C C . LEU A 1 453 ? -9.176 18.821 22.109 1.00 93.19 453 LEU A C 1
ATOM 3738 O O . LEU A 1 453 ? -9.859 19.785 21.773 1.00 93.19 453 LEU A O 1
ATOM 3742 N N . TYR A 1 454 ? -9.697 17.673 22.526 1.00 93.94 454 TYR A N 1
ATOM 3743 C CA . TYR A 1 454 ? -11.107 17.396 22.752 1.00 93.94 454 TYR A CA 1
ATOM 3744 C C . TYR A 1 454 ? -11.302 17.006 24.218 1.00 93.94 454 TYR A C 1
ATOM 3746 O O . TYR A 1 454 ? -10.637 16.099 24.724 1.00 93.94 454 TYR A O 1
ATOM 3754 N N . LEU A 1 455 ? -12.203 17.698 24.913 1.00 93.81 455 LEU A N 1
ATOM 3755 C CA . LEU A 1 455 ? -12.461 17.485 26.336 1.00 93.81 455 LEU A CA 1
ATOM 3756 C C . LEU A 1 455 ? -13.863 16.913 26.538 1.00 93.81 455 LEU A C 1
ATOM 3758 O O . LEU A 1 455 ? -14.849 17.504 26.105 1.00 93.81 455 LEU A O 1
ATOM 3762 N N . ILE A 1 456 ? -13.947 15.786 27.242 1.00 92.25 456 ILE A N 1
ATOM 3763 C CA . ILE A 1 456 ? -15.204 15.229 27.748 1.00 92.25 456 ILE A CA 1
ATOM 3764 C C . ILE A 1 456 ? -15.267 15.545 29.236 1.00 92.25 456 ILE A C 1
ATOM 3766 O O . ILE A 1 456 ? -14.434 15.070 30.011 1.00 92.25 456 ILE A O 1
ATOM 3770 N N . ILE A 1 457 ? -16.253 16.352 29.619 1.00 90.25 457 ILE A N 1
ATOM 3771 C CA . ILE A 1 457 ? -16.462 16.792 30.997 1.00 90.25 457 ILE A CA 1
ATOM 3772 C C . ILE A 1 457 ? -17.706 16.097 31.544 1.00 90.25 457 ILE A C 1
ATOM 3774 O O . ILE A 1 457 ? -18.806 16.279 31.024 1.00 90.25 457 ILE A O 1
ATOM 3778 N N . ASP A 1 458 ? -17.526 15.307 32.595 1.00 87.94 458 ASP A N 1
ATOM 3779 C CA . ASP A 1 458 ? -18.599 14.612 33.296 1.00 87.94 458 ASP A CA 1
ATOM 3780 C C . ASP A 1 458 ? -18.951 15.367 34.581 1.00 87.94 458 ASP A C 1
ATOM 3782 O O . ASP A 1 458 ? -18.148 15.458 35.513 1.00 87.94 458 ASP A O 1
ATOM 3786 N N . PHE A 1 459 ? -20.171 15.894 34.634 1.00 87.75 459 PHE A N 1
ATOM 3787 C CA . PHE A 1 459 ? -20.732 16.560 35.812 1.00 87.75 459 PHE A CA 1
ATOM 3788 C C . PHE A 1 459 ? -21.574 15.611 36.688 1.00 87.75 459 PHE A C 1
ATOM 3790 O O . PHE A 1 459 ? -22.093 16.010 37.731 1.00 87.75 459 PHE A O 1
ATOM 3797 N N . GLY A 1 460 ? -21.686 14.338 36.304 1.00 83.06 460 GLY A N 1
ATOM 3798 C CA . GLY A 1 460 ? -22.508 13.322 36.944 1.00 83.06 460 GLY A CA 1
ATOM 3799 C C . GLY A 1 460 ? -23.969 13.322 36.493 1.00 83.06 460 GLY A C 1
ATOM 3800 O O . GLY A 1 460 ? -24.444 14.223 35.807 1.00 83.06 460 GLY A O 1
ATOM 3801 N N . ASN A 1 461 ? -24.695 12.290 36.930 1.00 79.75 461 ASN A N 1
ATOM 3802 C CA . ASN A 1 461 ? -26.139 12.176 36.756 1.00 79.75 461 ASN A CA 1
ATOM 3803 C C . ASN A 1 461 ? -26.841 12.113 38.129 1.00 79.75 461 ASN A C 1
ATOM 3805 O O . ASN A 1 461 ? -26.486 11.240 38.928 1.00 79.75 461 ASN A O 1
ATOM 3809 N N . PRO A 1 462 ? -27.820 12.993 38.415 1.00 83.81 462 PRO A N 1
ATOM 3810 C CA . PRO A 1 462 ? -28.256 14.124 37.587 1.00 83.81 462 PRO A CA 1
ATOM 3811 C C . PRO A 1 462 ? -27.189 15.222 37.482 1.00 83.81 462 PRO A C 1
ATOM 3813 O O . PRO A 1 462 ? -26.367 15.382 38.385 1.00 83.81 462 PRO A O 1
ATOM 3816 N N . ILE A 1 463 ? -27.230 15.991 36.388 1.00 84.81 463 ILE A N 1
ATOM 3817 C CA . ILE A 1 463 ? -26.355 17.155 36.202 1.00 84.81 463 ILE A CA 1
ATOM 3818 C C . ILE A 1 463 ? -26.704 18.202 37.284 1.00 84.81 463 ILE A C 1
ATOM 3820 O O . ILE A 1 463 ? -27.886 18.534 37.436 1.00 84.81 463 ILE A O 1
ATOM 3824 N N . PRO A 1 464 ? -25.724 18.739 38.039 1.00 88.12 464 PRO A N 1
ATOM 3825 C CA . PRO A 1 464 ? -25.970 19.758 39.057 1.00 88.12 464 PRO A CA 1
ATOM 3826 C C . PRO A 1 464 ? -26.632 21.009 38.471 1.00 88.12 464 PRO A C 1
ATOM 3828 O O . PRO A 1 464 ? -26.309 21.441 37.361 1.00 88.12 464 PRO A O 1
ATOM 3831 N N . ARG A 1 465 ? -27.544 21.633 39.226 1.00 86.00 465 ARG A N 1
ATOM 3832 C CA . ARG A 1 465 ? -28.302 22.812 38.762 1.00 86.00 465 ARG A CA 1
ATOM 3833 C C . ARG A 1 465 ? -27.383 23.967 38.375 1.00 86.00 465 ARG A C 1
ATOM 3835 O O . ARG A 1 465 ? -27.668 24.677 37.421 1.00 86.00 465 ARG A O 1
ATOM 3842 N N . GLU A 1 466 ? -26.274 24.125 39.081 1.00 85.25 466 GLU A N 1
ATOM 3843 C CA . GLU A 1 466 ? -25.274 25.168 38.859 1.00 85.25 466 GLU A CA 1
ATOM 3844 C C . GLU A 1 466 ? -24.589 25.056 37.490 1.00 85.25 466 GLU A C 1
ATOM 3846 O O . GLU A 1 466 ? -24.063 26.048 36.995 1.00 85.25 466 GLU A O 1
ATOM 3851 N N . ILE A 1 467 ? -24.616 23.875 36.862 1.00 84.62 467 ILE A N 1
ATOM 3852 C CA . ILE A 1 467 ? -24.126 23.675 35.493 1.00 84.62 467 ILE A CA 1
ATOM 3853 C C . ILE A 1 467 ? -25.176 24.115 34.473 1.00 84.62 467 ILE A C 1
ATOM 3855 O O . ILE A 1 467 ? -24.839 24.786 33.500 1.00 84.62 467 ILE A O 1
ATOM 3859 N N . VAL A 1 468 ? -26.442 23.760 34.713 1.00 84.44 468 VAL A N 1
ATOM 3860 C CA . VAL A 1 468 ? -27.554 23.957 33.767 1.00 84.44 468 VAL A CA 1
ATOM 3861 C C . VAL A 1 468 ? -28.088 25.396 33.777 1.00 84.44 468 VAL A C 1
ATOM 3863 O O . VAL A 1 468 ? -28.551 25.881 32.749 1.00 84.44 468 VAL A O 1
ATOM 3866 N N . TYR A 1 469 ? -28.031 26.092 34.917 1.00 81.75 469 TYR A N 1
ATOM 3867 C CA . TYR A 1 469 ? -28.625 27.423 35.091 1.00 81.75 469 TYR A CA 1
ATOM 3868 C C . TYR A 1 469 ? -27.614 28.571 34.995 1.00 81.75 469 TYR A C 1
ATOM 3870 O O . TYR A 1 469 ? -26.576 28.564 35.657 1.00 81.75 469 TYR A O 1
ATOM 3878 N N . GLY A 1 470 ? -27.992 29.618 34.256 1.00 81.19 470 GLY A N 1
ATOM 3879 C CA . GLY A 1 470 ? -27.235 30.863 34.087 1.00 81.19 470 GLY A CA 1
ATOM 3880 C C . GLY A 1 470 ? -26.467 30.921 32.765 1.00 81.19 470 GLY A C 1
ATOM 3881 O O . GLY A 1 470 ? -26.047 29.889 32.243 1.00 81.19 470 GLY A O 1
ATOM 3882 N N . ASN A 1 471 ? -26.283 32.127 32.227 1.00 83.94 471 ASN A N 1
ATOM 3883 C CA . ASN A 1 471 ? -25.549 32.365 30.989 1.00 83.94 471 ASN A CA 1
ATOM 3884 C C . ASN A 1 471 ? -24.234 33.092 31.293 1.00 83.94 471 ASN A C 1
ATOM 3886 O O . ASN A 1 471 ? -24.216 34.068 32.039 1.00 83.94 471 ASN A O 1
ATOM 3890 N N . ILE A 1 472 ? -23.129 32.635 30.697 1.00 87.25 472 ILE A N 1
ATOM 3891 C CA . ILE A 1 472 ? -21.824 33.297 30.842 1.00 87.25 472 ILE A CA 1
ATOM 3892 C C . ILE A 1 472 ? -21.882 34.759 30.374 1.00 87.25 472 ILE A C 1
ATOM 3894 O O . ILE A 1 472 ? -21.216 35.614 30.949 1.00 87.25 472 ILE A O 1
ATOM 3898 N N . ASN A 1 473 ? -22.746 35.054 29.398 1.00 89.12 473 ASN A N 1
ATOM 3899 C CA . ASN A 1 473 ? -22.946 36.394 28.849 1.00 89.12 473 ASN A CA 1
ATOM 3900 C C . ASN A 1 473 ? -23.674 37.352 29.808 1.00 89.12 473 ASN A C 1
ATOM 3902 O O . ASN A 1 473 ? -23.709 38.551 29.544 1.00 89.12 473 ASN A O 1
ATOM 3906 N N . ASP A 1 474 ? -24.243 36.850 30.910 1.00 89.88 474 ASP A N 1
ATOM 3907 C CA . ASP A 1 474 ? -24.899 37.684 31.923 1.00 89.88 474 ASP A CA 1
ATOM 3908 C C . ASP A 1 474 ? -23.892 38.286 32.923 1.00 89.88 474 ASP A C 1
ATOM 3910 O O . ASP A 1 474 ? -24.254 39.174 33.696 1.00 89.88 474 ASP A O 1
ATOM 3914 N N . CYS A 1 475 ? -22.635 37.818 32.919 1.00 88.75 475 CYS A N 1
ATOM 3915 C CA . CYS A 1 475 ? -21.578 38.314 33.802 1.00 88.75 475 CYS A CA 1
ATOM 3916 C C . CYS A 1 475 ? -21.105 39.700 33.336 1.00 88.75 475 CYS A C 1
ATOM 3918 O O . CYS A 1 475 ? -20.627 39.853 32.212 1.00 88.75 475 CYS A O 1
ATOM 3920 N N . LYS A 1 476 ? -21.200 40.712 34.205 1.00 92.75 476 LYS A N 1
ATOM 3921 C CA . LYS A 1 476 ? -20.830 42.108 33.903 1.00 92.75 476 LYS A CA 1
ATOM 3922 C C . LYS A 1 476 ? -19.460 42.498 34.449 1.00 92.75 476 LYS A C 1
ATOM 3924 O O . LYS A 1 476 ? -18.922 43.531 34.053 1.00 92.75 476 LYS A O 1
ATOM 3929 N N . SER A 1 477 ? -18.896 41.695 35.349 1.00 94.75 477 SER A N 1
ATOM 3930 C CA . SER A 1 477 ? -17.572 41.911 35.935 1.00 94.75 477 SER A CA 1
ATOM 3931 C C . SER A 1 477 ? -16.686 40.664 35.848 1.00 94.75 477 SER A C 1
ATOM 3933 O O . SER A 1 477 ? -17.167 39.534 35.738 1.00 94.75 477 SER A O 1
ATOM 3935 N N . ASN A 1 478 ? -15.366 40.863 35.941 1.00 91.00 478 ASN A N 1
ATOM 3936 C CA . ASN A 1 478 ? -14.401 39.760 35.998 1.00 91.00 478 ASN A CA 1
ATOM 3937 C C . ASN A 1 478 ? -14.585 38.889 37.252 1.00 91.00 478 ASN A C 1
ATOM 3939 O O . ASN A 1 478 ? -14.332 37.686 37.201 1.00 91.00 478 ASN A O 1
ATOM 3943 N N . GLU A 1 479 ? -15.040 39.470 38.366 1.00 91.75 479 GLU A N 1
ATOM 3944 C CA . GLU A 1 479 ? -15.343 38.724 39.594 1.00 91.75 479 GLU A CA 1
ATOM 3945 C C . GLU A 1 479 ? -16.558 37.812 39.404 1.00 91.75 479 GLU A C 1
ATOM 3947 O O . GLU A 1 479 ? -16.489 36.626 39.732 1.00 91.75 479 GLU A O 1
ATOM 3952 N N . GLU A 1 480 ? -17.635 38.326 38.800 1.00 90.19 480 GLU A N 1
ATOM 3953 C CA . GLU A 1 480 ? -18.828 37.538 38.468 1.00 90.19 480 GLU A CA 1
ATOM 3954 C C . GLU A 1 480 ? -18.487 36.394 37.510 1.00 90.19 480 GLU A C 1
ATOM 3956 O O . GLU A 1 480 ? -18.881 35.251 37.752 1.00 90.19 480 GLU A O 1
ATOM 3961 N N . LEU A 1 481 ? -17.690 36.673 36.473 1.00 91.06 481 LEU A N 1
ATOM 3962 C CA . LEU A 1 481 ? -17.228 35.665 35.519 1.00 91.06 481 LEU A CA 1
ATOM 3963 C C . LEU A 1 481 ? -16.390 34.576 36.204 1.00 91.06 481 LEU A C 1
ATOM 3965 O O . LEU A 1 481 ? -16.626 33.384 36.002 1.00 91.06 481 LEU A O 1
ATOM 3969 N N . THR A 1 482 ? -15.436 34.972 37.048 1.00 91.19 482 THR A N 1
ATOM 3970 C CA . THR A 1 482 ? -14.570 34.033 37.776 1.00 91.19 482 THR A CA 1
ATOM 3971 C C . THR A 1 482 ? -15.393 33.141 38.702 1.00 91.19 482 THR A C 1
ATOM 3973 O O . THR A 1 482 ? -15.222 31.922 38.714 1.00 91.19 482 THR A O 1
ATOM 3976 N N . GLN A 1 483 ? -16.343 33.720 39.438 1.00 89.31 483 GLN A N 1
ATOM 3977 C CA . GLN A 1 483 ? -17.221 32.963 40.325 1.00 89.31 483 GLN A CA 1
ATOM 3978 C C . GLN A 1 483 ? -18.156 32.025 39.545 1.00 89.31 483 GLN A C 1
ATOM 3980 O O . GLN A 1 483 ? -18.390 30.892 39.973 1.00 89.31 483 GLN A O 1
ATOM 3985 N N . PHE A 1 484 ? -18.673 32.472 38.396 1.00 89.19 484 PHE A N 1
ATOM 3986 C CA . PHE A 1 484 ? -19.513 31.675 37.503 1.00 89.19 484 PHE A CA 1
ATOM 3987 C C . PHE A 1 484 ? -18.776 30.444 36.959 1.00 89.19 484 PHE A C 1
ATOM 3989 O O . PHE A 1 484 ? -19.363 29.357 36.908 1.00 89.19 484 PHE A O 1
ATOM 3996 N N . ILE A 1 485 ? -17.501 30.602 36.582 1.00 89.38 485 ILE A N 1
ATOM 3997 C CA . ILE A 1 485 ? -16.638 29.519 36.092 1.00 89.38 485 ILE A CA 1
ATOM 3998 C C . ILE A 1 485 ? -16.260 28.573 37.235 1.00 89.38 485 ILE A C 1
ATOM 4000 O O . ILE A 1 485 ? -16.490 27.370 37.117 1.00 89.38 485 ILE A O 1
ATOM 4004 N N . ASN A 1 486 ? -15.752 29.089 38.359 1.00 89.88 486 ASN A N 1
ATOM 4005 C CA . ASN A 1 486 ? -15.285 28.261 39.479 1.00 89.88 486 ASN A CA 1
ATOM 4006 C C . ASN A 1 486 ? -16.395 27.358 40.027 1.00 89.88 486 ASN A C 1
ATOM 4008 O O . ASN A 1 486 ? -16.183 26.157 40.175 1.00 89.88 486 ASN A O 1
ATOM 4012 N N . LYS A 1 487 ? -17.616 27.891 40.193 1.00 88.25 487 LYS A N 1
ATOM 4013 C CA . LYS A 1 487 ? -18.786 27.098 40.616 1.00 88.25 487 LYS A CA 1
ATOM 4014 C C . LYS A 1 487 ? -19.083 25.911 39.701 1.00 88.25 487 LYS A C 1
ATOM 4016 O O . LYS A 1 487 ? -19.670 24.934 40.154 1.00 88.25 487 LYS A O 1
ATOM 4021 N N . ARG A 1 488 ? -18.731 25.995 38.415 1.00 89.38 488 ARG A N 1
ATOM 4022 C CA . ARG A 1 488 ? -18.917 24.903 37.451 1.00 89.38 488 ARG A CA 1
ATOM 4023 C C . ARG A 1 488 ? -17.736 23.949 37.451 1.00 89.38 488 ARG A C 1
ATOM 4025 O O . ARG A 1 488 ? -17.943 22.741 37.473 1.00 89.38 488 ARG A O 1
ATOM 4032 N N . VAL A 1 489 ? -16.514 24.476 37.472 1.00 88.62 489 VAL A N 1
ATOM 4033 C CA . VAL A 1 489 ? -15.283 23.673 37.499 1.00 88.62 489 VAL A CA 1
ATOM 4034 C C . VAL A 1 489 ? -15.234 22.780 38.744 1.00 88.62 489 VAL A C 1
ATOM 4036 O O . VAL A 1 489 ? -14.922 21.600 38.632 1.00 88.62 489 VAL A O 1
ATOM 4039 N N . GLU A 1 490 ? -15.652 23.287 39.906 1.00 89.00 490 GLU A N 1
ATOM 4040 C CA . GLU A 1 490 ? -15.730 22.521 41.163 1.00 89.00 490 GLU A CA 1
ATOM 4041 C C . GLU A 1 490 ? -16.721 21.346 41.123 1.00 89.00 490 GLU A C 1
ATOM 4043 O O . GLU A 1 490 ? -16.675 20.455 41.970 1.00 89.00 490 GLU A O 1
ATOM 4048 N N . ARG A 1 491 ? -17.642 21.329 40.153 1.00 90.31 491 ARG A N 1
ATOM 4049 C CA . ARG A 1 491 ? -18.642 20.265 39.988 1.00 90.31 491 ARG A CA 1
ATOM 4050 C C . ARG A 1 491 ? -18.217 19.186 38.994 1.00 90.31 491 ARG A C 1
ATOM 4052 O O . ARG A 1 491 ? -18.967 18.229 38.803 1.00 90.31 491 ARG A O 1
ATOM 4059 N N . ILE A 1 492 ? -17.052 19.323 38.361 1.00 90.88 492 ILE A N 1
ATOM 4060 C CA . ILE A 1 492 ? -16.515 18.303 37.458 1.00 90.88 492 ILE A CA 1
ATOM 4061 C C . ILE A 1 492 ? -16.187 17.051 38.277 1.00 90.88 492 ILE A C 1
ATOM 4063 O O . ILE A 1 492 ? -15.376 17.097 39.198 1.00 90.88 492 ILE A O 1
ATOM 4067 N N . LYS A 1 493 ? -16.811 15.920 37.934 1.00 88.31 493 LYS A N 1
ATOM 4068 C CA . LYS A 1 493 ? -16.506 14.613 38.533 1.00 88.31 493 LYS A CA 1
ATOM 4069 C C . LYS A 1 493 ? -15.360 13.927 37.815 1.00 88.31 493 LYS A C 1
ATOM 4071 O O . LYS A 1 493 ? -14.445 13.435 38.463 1.00 88.31 493 LYS A O 1
ATOM 4076 N N . ASN A 1 494 ? -15.419 13.899 36.485 1.00 88.31 494 ASN A N 1
ATOM 4077 C CA . ASN A 1 494 ? -14.375 13.326 35.648 1.00 88.31 494 ASN A CA 1
ATOM 4078 C C . ASN A 1 494 ? -14.095 14.239 34.455 1.00 88.31 494 ASN A C 1
ATOM 4080 O O . ASN A 1 494 ? -14.999 14.861 33.896 1.00 88.31 494 ASN A O 1
ATOM 4084 N N . LEU A 1 495 ? -12.833 14.276 34.040 1.00 91.88 495 LEU A N 1
ATOM 4085 C CA . LEU A 1 495 ? -12.378 14.967 32.843 1.00 91.88 495 LEU A CA 1
ATOM 4086 C C . LEU A 1 495 ? -11.577 13.978 32.005 1.00 91.88 495 LEU A C 1
ATOM 4088 O O . LEU A 1 495 ? -10.622 13.381 32.498 1.00 91.88 495 LEU A O 1
ATOM 4092 N N . THR A 1 496 ? -11.952 13.808 30.741 1.00 93.75 496 THR A N 1
ATOM 4093 C CA . THR A 1 496 ? -11.136 13.069 29.774 1.00 93.75 496 THR A CA 1
ATOM 4094 C C . THR A 1 496 ? -10.639 14.021 28.703 1.00 93.75 496 THR A C 1
ATOM 4096 O O . THR A 1 496 ? -11.436 14.705 28.065 1.00 93.75 496 THR A O 1
ATOM 4099 N N . ALA A 1 497 ? -9.326 14.032 28.494 1.00 94.75 497 ALA A N 1
ATOM 4100 C CA . ALA A 1 497 ? -8.683 14.730 27.394 1.00 94.75 497 ALA A CA 1
ATOM 4101 C C . ALA A 1 497 ? -8.298 13.728 26.304 1.00 94.75 497 ALA A C 1
ATOM 4103 O O . ALA A 1 497 ? -7.595 12.757 26.574 1.00 94.75 497 ALA A O 1
ATOM 4104 N N . ILE A 1 498 ? -8.762 13.980 25.086 1.00 94.44 498 ILE A N 1
ATOM 4105 C CA . ILE A 1 498 ? -8.381 13.264 23.869 1.00 94.44 498 ILE A CA 1
ATOM 4106 C C . ILE A 1 498 ? -7.681 14.289 22.984 1.00 94.44 498 ILE A C 1
ATOM 4108 O O . ILE A 1 498 ? -8.232 15.365 22.757 1.00 94.44 498 ILE A O 1
ATOM 4112 N N . TYR A 1 499 ? -6.476 14.011 22.502 1.00 92.44 499 TYR A N 1
ATOM 4113 C CA . TYR A 1 499 ? -5.717 14.998 21.741 1.00 92.44 499 TYR A CA 1
ATOM 4114 C C . TYR A 1 499 ? -5.060 14.381 20.518 1.00 92.44 499 TYR A C 1
ATOM 4116 O O . TYR A 1 499 ? -4.587 13.259 20.562 1.00 92.44 499 TYR A O 1
ATOM 4124 N N . LEU A 1 500 ? -5.020 15.143 19.429 1.00 89.31 500 LEU A N 1
ATOM 4125 C CA . LEU A 1 500 ? -4.300 14.768 18.219 1.00 89.31 500 LEU A CA 1
ATOM 4126 C C . LEU A 1 500 ? -2.947 15.465 18.217 1.00 89.31 500 LEU A C 1
ATOM 4128 O O . LEU A 1 500 ? -2.885 16.691 18.358 1.00 89.31 500 LEU A O 1
ATOM 4132 N N . THR A 1 501 ? -1.871 14.702 18.055 1.00 88.81 501 THR A N 1
ATOM 4133 C CA . THR A 1 501 ? -0.514 15.247 17.964 1.00 88.81 501 THR A CA 1
ATOM 4134 C C . THR A 1 501 ? -0.183 15.705 16.543 1.00 88.81 501 THR A C 1
ATOM 4136 O O . THR A 1 501 ? -0.840 15.328 15.572 1.00 88.81 501 THR A O 1
ATOM 4139 N N . SER A 1 502 ? 0.878 16.501 16.395 1.00 84.75 502 SER A N 1
ATOM 4140 C CA . SER A 1 502 ? 1.461 16.857 15.094 1.00 84.75 502 SER A CA 1
ATOM 4141 C C . SER A 1 502 ? 1.954 15.643 14.301 1.00 84.75 502 SER A C 1
ATOM 4143 O O . SER A 1 502 ? 2.121 15.737 13.093 1.00 84.75 502 SER A O 1
ATOM 4145 N N . TRP A 1 503 ? 2.150 14.493 14.953 1.00 81.88 503 TRP A N 1
ATOM 4146 C CA . TRP A 1 503 ? 2.513 13.228 14.309 1.00 81.88 503 TRP A CA 1
ATOM 4147 C C . TRP A 1 503 ? 1.297 12.376 13.914 1.00 81.88 503 TRP A C 1
ATOM 4149 O O . TRP A 1 503 ? 1.472 11.254 13.434 1.00 81.88 503 TRP A O 1
ATOM 4159 N N . GLY A 1 504 ? 0.074 12.885 14.118 1.00 80.00 504 GLY A N 1
ATOM 4160 C CA . GLY A 1 504 ? -1.172 12.184 13.794 1.00 80.00 504 GLY A CA 1
ATOM 4161 C C . GLY A 1 504 ? -1.589 11.115 14.795 1.00 80.00 504 GLY A C 1
ATOM 4162 O O . GLY A 1 504 ? -2.427 10.276 14.471 1.00 80.00 504 GLY A O 1
ATOM 4163 N N . GLU A 1 505 ? -1.000 11.113 15.989 1.00 86.19 505 GLU A N 1
ATOM 4164 C CA . GLU A 1 505 ? -1.360 10.182 17.057 1.00 86.19 505 GLU A CA 1
ATOM 4165 C C . GLU A 1 505 ? -2.562 10.731 17.833 1.00 86.19 505 GLU A C 1
ATOM 4167 O O . GLU A 1 505 ? -2.610 11.935 18.088 1.00 86.19 505 GLU A O 1
ATOM 4172 N N . LEU A 1 506 ? -3.509 9.856 18.193 1.00 87.62 506 LEU A N 1
ATOM 4173 C CA . LEU A 1 506 ? -4.677 10.164 19.029 1.00 87.62 506 LEU A CA 1
ATOM 4174 C C . LEU A 1 506 ? -4.517 9.611 20.449 1.00 87.62 506 LEU A C 1
ATOM 4176 O O . LEU A 1 506 ? -4.033 8.455 20.569 1.00 87.62 506 LEU A O 1
#

Radius of gyration: 28.54 Å; Cα contacts (8 Å, |Δi|>4): 638; chains: 1; bounding box: 59×68×85 Å

Foldseek 3Di:
DDDAAEAEDADAPVVDDPVRVVVVVVVVVVVQVVCCVPPVHHYDYQYDHLVCLQVLQRDPPPFAPLSNLARLVVVLVCLQDPDDPDAADELQLPDALQADQVNSVVVLVCQVVVVDPDPNRRYGHSHDPQDDFLLSLLSQLLVLVLCCLAQLLLSLLSLLLSLCRNPDDGGSPRLSSVLSVCVVVPHDPLVRDSLVSSLVSSLVSCVVPHDLLLSVLNLLSSVLVVVDADAQVCLVVPDPDSVRNVVSVVCVVNVHHNVVSVVSNCVLVDALVVQLVSLVSSVVSSVVSSVSSVVSVVVDDPVSNPDDPLSVLLSVLLCCQQPPDDVLWQHARRGHNNDDNAAQEWEWAWDDPDPPDQIKIWIFGDDDPDDPVPHDPSRTPDIDSDPVSVLLNCLNNVHDDPNRHYHYHDPPAPDDPVNSVVSSVVNNVVLVVDDLSPLRSVLSSDPKDFPDKDKDFDLDPPRDPLQVDDDCVVDPDPVSNVVSVVSNVVSTPDMDIDTAISNRID

Solvent-accessible surface area (backbone atoms only — not comparable to full-atom values): 29004 Å² total; per-residue (Å²): 126,88,80,70,46,81,41,80,43,75,42,62,66,90,81,49,53,73,68,57,50,51,53,49,54,50,54,51,51,54,48,31,52,46,37,33,74,77,67,71,38,54,50,47,80,46,81,40,44,34,68,39,39,30,70,44,40,77,57,79,52,90,84,56,91,45,40,81,14,34,24,62,60,52,50,42,50,45,70,45,65,68,75,87,86,75,88,57,46,56,44,63,78,77,49,68,71,87,41,47,67,72,54,46,53,52,53,51,50,35,32,73,72,60,75,45,96,57,63,55,85,51,47,36,71,50,46,80,80,34,62,72,60,64,26,32,34,46,39,42,40,55,53,40,57,63,48,32,76,64,43,49,46,66,27,51,48,54,41,40,43,36,40,46,49,66,77,47,77,33,68,54,52,40,69,36,37,54,51,51,50,43,60,76,65,73,52,55,71,91,78,64,46,58,68,58,52,49,47,52,54,30,49,56,49,27,71,76,75,48,53,71,71,56,42,49,48,52,53,51,29,47,51,61,59,70,63,73,81,70,50,60,66,36,61,74,76,48,54,93,49,68,70,50,36,55,50,40,55,50,41,57,76,70,67,63,49,56,67,60,47,53,54,60,72,39,53,85,74,42,52,48,69,58,38,26,55,52,30,51,53,51,49,50,51,50,53,52,43,42,49,52,40,50,56,54,55,69,74,48,63,77,88,52,54,59,68,52,73,65,52,53,49,37,48,50,42,53,50,40,50,62,69,55,86,50,91,89,47,55,72,69,68,52,51,61,68,72,90,59,45,51,42,68,27,34,19,42,37,54,46,57,98,42,98,88,51,80,55,38,28,34,39,28,60,38,78,71,88,69,59,75,92,75,50,60,70,88,35,52,75,46,75,39,78,42,66,68,57,51,46,50,38,35,34,76,52,40,35,63,52,94,81,32,45,71,40,68,45,46,87,96,54,87,81,47,59,69,57,54,50,52,51,39,53,53,50,32,53,64,52,65,78,52,61,68,93,68,58,52,64,67,43,45,69,45,79,79,42,82,70,44,81,46,78,50,77,36,50,57,85,76,65,52,64,68,68,76,54,84,59,81,86,73,47,88,45,72,66,50,43,50,50,60,48,49,64,38,61,76,47,54,74,46,78,46,82,48,46,33,31,44,57,61,38,62

Secondary structure (DSSP, 8-state):
-PPPEEEEEEE-GGGS-HHHHHHHHHHHHHHHHHHHHHH---EEEEEEEHHHHHTT-----TT---GGGSHHHHHHHHHHH---SSSPEEGGGGS-SS--HHHHHHHHHHHHTT-SSS-GGGEE-----S---HHHHHHHHHHHHHHTTT-HHHHHHHHHHHHHHHHS--TTTSHHHHHHHHHHTT--GGG--HHHHHHHHHHHHHHHHS-HHHHHHHHHHHHHHH--PPPHHHHHH--SSHHHHHHHHHHHHTT--HHHHHHHHTGGG--HHHHHHHHHHHHHHHHHHHHHHHHHHHTS-TTT----HHHHHHHHHHHHHHH---TTPPPP----SSS----SEEEEEEE-SSTTSPPEEEEEES---S-GGGS-GGGEEEEES-HHHHHHHHHHTT---TT-EEEEE-TT----HHHHHHHHHHHHHHHHTS-GGG--HHHHHSPP-EEEEEEEEE--SSPPHHHHS--GGG--SHHHHHHHHHHHHTT--EEEEEEEETTS--

pLDDT: mean 87.12, std 10.87, range [38.22, 98.06]